Protein AF-0000000074579452 (afdb_homodimer)

Sequence (400 aa):
MEFKELAVERYSSRNYSDKKIDDETIRQLKDIIRNSPSALNIQPWKIKIVSDSDLKEKLAPYIFGGKTQVPTCSHMLILCANADWDSHIKVNLENMRKANIPEENINYYLMALDGMFGQINNDQRIVESQKNVYLTAASAIFGAKSLGVDSCVIQGFNVEAISQALELTPELVPTLIITLGYAVDSVTPKDRLPEEEIFFMEFKELAVERYSSRNYSDKKIDDETIRQLKDIIRNSPSALNIQPWKIKIVSDSDLKEKLAPYIFGGKTQVPTCSHMLILCANADWDSHIKVNLENMRKANIPEENINYYLMALDGMFGQINNDQRIVESQKNVYLTAASAIFGAKSLGVDSCVIQGFNVEAISQALELTPELVPTLIITLGYAVDSVTPKDRLPEEEIFF

Structure (mmCIF, N/CA/C/O backbone):
data_AF-0000000074579452-model_v1
#
loop_
_entity.id
_entity.type
_entity.pdbx_description
1 polymer 'Nitroreductase family'
#
loop_
_atom_site.group_PDB
_atom_site.id
_atom_site.type_symbol
_atom_site.label_atom_id
_atom_site.label_alt_id
_atom_site.label_comp_id
_atom_site.label_asym_id
_atom_site.label_entity_id
_atom_site.label_seq_id
_atom_site.pdbx_PDB_ins_code
_atom_site.Cartn_x
_atom_site.Cartn_y
_atom_site.Cartn_z
_atom_site.occupancy
_atom_site.B_iso_or_equiv
_atom_site.auth_seq_id
_atom_site.auth_comp_id
_atom_site.auth_asym_id
_atom_site.auth_atom_id
_atom_site.pdbx_PDB_model_num
ATOM 1 N N . MET A 1 1 ? -1.71 7.371 -19.672 1 77.94 1 MET A N 1
ATOM 2 C CA . MET A 1 1 ? -2.854 6.801 -18.969 1 77.94 1 MET A CA 1
ATOM 3 C C . MET A 1 1 ? -3.191 7.621 -17.734 1 77.94 1 MET A C 1
ATOM 5 O O . MET A 1 1 ? -2.295 8.023 -16.984 1 77.94 1 MET A O 1
ATOM 9 N N . GLU A 1 2 ? -4.488 7.914 -17.625 1 89.38 2 GLU A N 1
ATOM 10 C CA . GLU A 1 2 ? -4.926 8.648 -16.438 1 89.38 2 GLU A CA 1
ATOM 11 C C . GLU A 1 2 ? -4.977 7.75 -15.211 1 89.38 2 GLU A C 1
ATOM 13 O O . GLU A 1 2 ? -5.16 6.535 -15.328 1 89.38 2 GLU A O 1
ATOM 18 N N . PHE A 1 3 ? -4.797 8.305 -14.062 1 93.75 3 PHE A N 1
ATOM 19 C CA . PHE A 1 3 ? -4.668 7.527 -12.836 1 93.75 3 PHE A CA 1
ATOM 20 C C . PHE A 1 3 ? -5.906 6.672 -12.609 1 93.75 3 PHE A C 1
ATOM 22 O O . PHE A 1 3 ? -5.809 5.535 -12.141 1 93.75 3 PHE A O 1
ATOM 29 N N . LYS A 1 4 ? -7.074 7.258 -12.867 1 91.06 4 LYS A N 1
ATOM 30 C CA . LYS A 1 4 ? -8.297 6.488 -12.688 1 91.06 4 LYS A CA 1
ATOM 31 C C . LYS A 1 4 ? -8.258 5.188 -13.492 1 91.06 4 LYS A C 1
ATOM 33 O O . LYS A 1 4 ? -8.664 4.137 -13 1 91.06 4 LYS A O 1
ATOM 38 N N . GLU A 1 5 ? -7.773 5.281 -14.664 1 91.62 5 GLU A N 1
ATOM 39 C CA . GLU A 1 5 ? -7.625 4.098 -15.5 1 91.62 5 GLU A CA 1
ATOM 40 C C . GLU A 1 5 ? -6.578 3.143 -14.93 1 91.62 5 GLU A C 1
ATOM 42 O O . GLU A 1 5 ? -6.773 1.926 -14.945 1 91.62 5 GLU A O 1
ATOM 47 N N . LEU A 1 6 ? -5.5 3.721 -14.414 1 92.5 6 LEU A N 1
ATOM 48 C CA . LEU A 1 6 ? -4.438 2.922 -13.82 1 92.5 6 LEU A CA 1
ATOM 49 C C . LEU A 1 6 ? -4.965 2.111 -12.641 1 92.5 6 LEU A C 1
ATOM 51 O O . LEU A 1 6 ? -4.668 0.92 -12.523 1 92.5 6 LEU A O 1
ATOM 55 N N . ALA A 1 7 ? -5.723 2.77 -11.789 1 91.62 7 ALA A N 1
ATOM 56 C CA . ALA A 1 7 ? -6.27 2.145 -10.586 1 91.62 7 ALA A CA 1
ATOM 57 C C . ALA A 1 7 ? -7.18 0.973 -10.945 1 91.62 7 ALA A C 1
ATOM 59 O O . ALA A 1 7 ? -7.207 -0.036 -10.234 1 91.62 7 ALA A O 1
ATOM 60 N N . VAL A 1 8 ? -7.934 1.078 -12.055 1 89.81 8 VAL A N 1
ATOM 61 C CA . VAL A 1 8 ? -8.883 0.047 -12.461 1 89.81 8 VAL A CA 1
ATOM 62 C C . VAL A 1 8 ? -8.156 -1.057 -13.227 1 89.81 8 VAL A C 1
ATOM 64 O O . VAL A 1 8 ? -8.438 -2.242 -13.039 1 89.81 8 VAL A O 1
ATOM 67 N N . GLU A 1 9 ? -7.16 -0.673 -14.031 1 91.38 9 GLU A N 1
ATOM 68 C CA . GLU A 1 9 ? -6.531 -1.63 -14.938 1 91.38 9 GLU A CA 1
ATOM 69 C C . GLU A 1 9 ? -5.449 -2.438 -14.219 1 91.38 9 GLU A C 1
ATOM 71 O O . GLU A 1 9 ? -5.133 -3.557 -14.633 1 91.38 9 GLU A O 1
ATOM 76 N N . ARG A 1 10 ? -4.852 -1.801 -13.203 1 93.25 10 ARG A N 1
ATOM 77 C CA . ARG A 1 10 ? -3.828 -2.545 -12.469 1 93.25 10 ARG A CA 1
ATOM 78 C C . ARG A 1 10 ? -4.43 -3.758 -11.766 1 93.25 10 ARG A C 1
ATOM 80 O O . ARG A 1 10 ? -5.484 -3.656 -11.133 1 93.25 10 ARG A O 1
ATOM 87 N N . TYR A 1 11 ? -3.832 -4.875 -11.883 1 92.69 11 TYR A N 1
ATOM 88 C CA . TYR A 1 11 ? -4.172 -6.113 -11.188 1 92.69 11 TYR A CA 1
ATOM 89 C C . TYR A 1 11 ? -2.914 -6.883 -10.797 1 92.69 11 TYR A C 1
ATOM 91 O O . TYR A 1 11 ? -1.812 -6.543 -11.234 1 92.69 11 TYR A O 1
ATOM 99 N N . SER A 1 12 ? -3.047 -7.797 -9.922 1 93.75 12 SER A N 1
ATOM 100 C CA . SER A 1 12 ? -1.929 -8.656 -9.555 1 93.75 12 SER A CA 1
ATOM 101 C C . SER A 1 12 ? -1.638 -9.68 -10.648 1 93.75 12 SER A C 1
ATOM 103 O O . SER A 1 12 ? -2.297 -10.719 -10.719 1 93.75 12 SER A O 1
ATOM 105 N N . SER A 1 13 ? -0.661 -9.32 -11.414 1 94.94 13 SER A N 1
ATOM 106 C CA . SER A 1 13 ? -0.257 -10.211 -12.492 1 94.94 13 SER A CA 1
ATOM 107 C C . SER A 1 13 ? 0.504 -11.422 -11.953 1 94.94 13 SER A C 1
ATOM 109 O O . SER A 1 13 ? 1.407 -11.273 -11.133 1 94.94 13 SER A O 1
ATOM 111 N N . ARG A 1 14 ? 0.217 -12.508 -12.492 1 93.12 14 ARG A N 1
ATOM 112 C CA . ARG A 1 14 ? 0.757 -13.711 -11.859 1 93.12 14 ARG A CA 1
ATOM 113 C C . ARG A 1 14 ? 1.611 -14.508 -12.844 1 93.12 14 ARG A C 1
ATOM 115 O O . ARG A 1 14 ? 2.17 -15.547 -12.484 1 93.12 14 ARG A O 1
ATOM 122 N N . ASN A 1 15 ? 1.716 -14.078 -13.984 1 95.81 15 ASN A N 1
ATOM 123 C CA . ASN A 1 15 ? 2.543 -14.672 -15.031 1 95.81 15 ASN A CA 1
ATOM 124 C C . ASN A 1 15 ? 3.023 -13.633 -16.031 1 95.81 15 ASN A C 1
ATOM 126 O O . ASN A 1 15 ? 2.248 -12.773 -16.469 1 95.81 15 ASN A O 1
ATOM 130 N N . TYR A 1 16 ? 4.301 -13.758 -16.375 1 97.75 16 TYR A N 1
ATOM 131 C CA . TYR A 1 16 ? 4.898 -12.734 -17.219 1 97.75 16 TYR A CA 1
ATOM 132 C C . TYR A 1 16 ? 5.512 -13.352 -18.469 1 97.75 16 TYR A C 1
ATOM 134 O O . TYR A 1 16 ? 5.871 -14.531 -18.469 1 97.75 16 TYR A O 1
ATOM 142 N N . SER A 1 17 ? 5.648 -12.586 -19.516 1 97.75 17 SER A N 1
ATOM 143 C CA . SER A 1 17 ? 6.434 -12.977 -20.688 1 97.75 17 SER A CA 1
ATOM 144 C C . SER A 1 17 ? 7.926 -12.938 -20.391 1 97.75 17 SER A C 1
ATOM 146 O O . SER A 1 17 ? 8.344 -12.477 -19.328 1 97.75 17 SER A O 1
ATOM 148 N N . ASP A 1 18 ? 8.656 -13.273 -21.406 1 95.88 18 ASP A N 1
ATOM 149 C CA . ASP A 1 18 ? 10.109 -13.297 -21.266 1 95.88 18 ASP A CA 1
ATOM 150 C C . ASP A 1 18 ? 10.711 -11.93 -21.562 1 95.88 18 ASP A C 1
ATOM 152 O O . ASP A 1 18 ? 11.914 -11.727 -21.406 1 95.88 18 ASP A O 1
ATOM 156 N N . LYS A 1 19 ? 9.93 -11.117 -21.922 1 97.62 19 LYS A N 1
ATOM 157 C CA . LYS A 1 19 ? 10.43 -9.781 -22.25 1 97.62 19 LYS A CA 1
ATOM 158 C C . LYS A 1 19 ? 10.961 -9.07 -21.016 1 97.62 19 LYS A C 1
ATOM 160 O O . LYS A 1 19 ? 10.273 -8.984 -19.984 1 97.62 19 LYS A O 1
ATOM 165 N N . LYS A 1 20 ? 12.172 -8.578 -21.219 1 97.38 20 LYS A N 1
ATOM 166 C CA . LYS A 1 20 ? 12.805 -7.875 -20.109 1 97.38 20 LYS A CA 1
ATOM 167 C C . LYS A 1 20 ? 12.461 -6.391 -20.125 1 97.38 20 LYS A C 1
ATOM 169 O O . LYS A 1 20 ? 12.312 -5.797 -21.203 1 97.38 20 LYS A O 1
ATOM 174 N N . ILE A 1 21 ? 12.367 -5.879 -18.969 1 98.56 21 ILE A N 1
ATOM 175 C CA . ILE A 1 21 ? 12.172 -4.438 -18.859 1 98.56 21 ILE A CA 1
ATOM 176 C C . ILE A 1 21 ? 13.484 -3.713 -19.141 1 98.56 21 ILE A C 1
ATOM 178 O O . ILE A 1 21 ? 14.531 -4.074 -18.594 1 98.56 21 ILE A O 1
ATOM 182 N N . ASP A 1 22 ? 13.484 -2.693 -19.953 1 98.12 22 ASP A N 1
ATOM 183 C CA . ASP A 1 22 ? 14.703 -1.996 -20.344 1 98.12 22 ASP A CA 1
ATOM 184 C C . ASP A 1 22 ? 15.18 -1.052 -19.25 1 98.12 22 ASP A C 1
ATOM 186 O O . ASP A 1 22 ? 14.398 -0.672 -18.375 1 98.12 22 ASP A O 1
ATOM 190 N N . ASP A 1 23 ? 16.422 -0.655 -19.375 1 97.62 23 ASP A N 1
ATOM 191 C CA . ASP A 1 23 ? 17.078 0.134 -18.328 1 97.62 23 ASP A CA 1
ATOM 192 C C . ASP A 1 23 ? 16.406 1.496 -18.172 1 97.62 23 ASP A C 1
ATOM 194 O O . ASP A 1 23 ? 16.328 2.027 -17.062 1 97.62 23 ASP A O 1
ATOM 198 N N . GLU A 1 24 ? 16.031 1.996 -19.219 1 98.44 24 GLU A N 1
ATOM 199 C CA . GLU A 1 24 ? 15.391 3.311 -19.156 1 98.44 24 GLU A CA 1
ATOM 200 C C . GLU A 1 24 ? 14.086 3.258 -18.375 1 98.44 24 GLU A C 1
ATOM 202 O O . GLU A 1 24 ? 13.805 4.145 -17.562 1 98.44 24 GLU A O 1
ATOM 207 N N . THR A 1 25 ? 13.227 2.225 -18.641 1 98.44 25 THR A N 1
ATOM 208 C CA . THR A 1 25 ? 11.984 2.031 -17.906 1 98.44 25 THR A CA 1
ATOM 209 C C . THR A 1 25 ? 12.258 1.851 -16.422 1 98.44 25 THR A C 1
ATOM 211 O O . THR A 1 25 ? 11.562 2.436 -15.578 1 98.44 25 THR A O 1
ATOM 214 N N . ILE A 1 26 ? 13.328 1.102 -16.094 1 98.3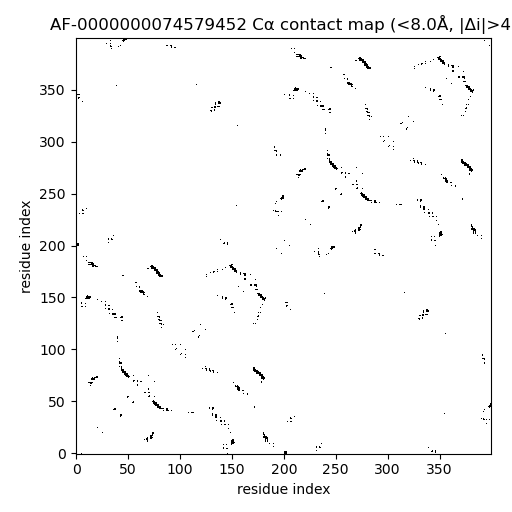8 26 ILE A N 1
ATOM 215 C CA . ILE A 1 26 ? 13.695 0.887 -14.703 1 98.38 26 ILE A CA 1
ATOM 216 C C . ILE A 1 26 ? 14.156 2.205 -14.086 1 98.38 26 ILE A C 1
ATOM 218 O O . ILE A 1 26 ? 13.812 2.51 -12.938 1 98.38 26 ILE A O 1
ATOM 222 N N . ARG A 1 27 ? 14.906 2.945 -14.836 1 98.06 27 ARG A N 1
ATOM 223 C CA . ARG A 1 27 ? 15.367 4.242 -14.344 1 98.06 27 ARG A CA 1
ATOM 224 C C . ARG A 1 27 ? 14.188 5.152 -14.023 1 98.06 27 ARG A C 1
ATOM 226 O O . ARG A 1 27 ? 14.156 5.805 -12.977 1 98.06 27 ARG A O 1
ATOM 233 N N . GLN A 1 28 ? 13.227 5.207 -14.891 1 97.94 28 GLN A N 1
ATOM 234 C CA . GLN A 1 28 ? 12.031 6.016 -14.672 1 97.94 28 GLN A CA 1
ATOM 235 C C . GLN A 1 28 ? 11.25 5.531 -13.461 1 97.94 28 GLN A C 1
ATOM 237 O O . GLN A 1 28 ? 10.734 6.34 -12.68 1 97.94 28 GLN A O 1
ATOM 242 N N . LEU A 1 29 ? 11.141 4.203 -13.328 1 98.38 29 LEU A N 1
ATOM 243 C CA . LEU A 1 29 ? 10.438 3.637 -12.18 1 98.38 29 LEU A CA 1
ATOM 244 C C . LEU A 1 29 ? 11.133 4.016 -10.875 1 98.38 29 LEU A C 1
ATOM 246 O O . LEU A 1 29 ? 10.469 4.352 -9.891 1 98.38 29 LEU A O 1
ATOM 250 N N . LYS A 1 30 ? 12.5 3.961 -10.883 1 98.25 30 LYS A N 1
ATOM 251 C CA . LYS A 1 30 ? 13.266 4.379 -9.703 1 98.25 30 LYS A CA 1
ATOM 252 C C . LYS A 1 30 ? 12.953 5.824 -9.336 1 98.25 30 LYS A C 1
ATOM 254 O O . LYS A 1 30 ? 12.789 6.148 -8.156 1 98.25 30 LYS A O 1
ATOM 259 N N . ASP A 1 31 ? 12.883 6.625 -10.336 1 97.25 31 ASP A N 1
ATOM 260 C CA . ASP A 1 31 ? 12.586 8.031 -10.102 1 97.25 31 ASP A CA 1
ATOM 261 C C . ASP A 1 31 ? 11.203 8.211 -9.477 1 97.25 31 ASP A C 1
ATOM 263 O O . ASP A 1 31 ? 11.023 9.016 -8.562 1 97.25 31 ASP A O 1
ATOM 267 N N . ILE A 1 32 ? 10.211 7.473 -9.953 1 97.5 32 ILE A N 1
ATOM 268 C CA . ILE A 1 32 ? 8.852 7.523 -9.422 1 97.5 32 ILE A CA 1
ATOM 269 C C . ILE A 1 32 ? 8.852 7.082 -7.961 1 97.5 32 ILE A C 1
ATOM 271 O O . ILE A 1 32 ? 8.273 7.758 -7.105 1 97.5 32 ILE A O 1
ATOM 275 N N . ILE A 1 33 ? 9.57 5.984 -7.625 1 98.25 33 ILE A N 1
ATOM 276 C CA . ILE A 1 33 ? 9.641 5.43 -6.277 1 98.25 33 ILE A CA 1
ATOM 277 C C . ILE A 1 33 ? 10.289 6.438 -5.336 1 98.25 33 ILE A C 1
ATOM 279 O O . ILE A 1 33 ? 9.844 6.621 -4.199 1 98.25 33 ILE A O 1
ATOM 283 N N . ARG A 1 34 ? 11.32 7.133 -5.836 1 97.25 34 ARG A N 1
ATOM 284 C CA . ARG A 1 34 ? 12.062 8.086 -5.012 1 97.25 34 ARG A CA 1
ATOM 285 C C . ARG A 1 34 ? 11.18 9.258 -4.594 1 97.25 34 ARG A C 1
ATOM 287 O O . ARG A 1 34 ? 11.469 9.938 -3.611 1 97.25 34 ARG A O 1
ATOM 294 N N . ASN A 1 35 ? 10.133 9.484 -5.309 1 96.25 35 ASN A N 1
ATOM 295 C CA . ASN A 1 35 ? 9.273 10.617 -5.008 1 96.25 35 ASN A CA 1
ATOM 296 C C . ASN A 1 35 ? 8.086 10.211 -4.137 1 96.25 35 ASN A C 1
ATOM 298 O O . ASN A 1 35 ? 7.164 10.992 -3.93 1 96.25 35 ASN A O 1
ATOM 302 N N . SER A 1 36 ? 8.102 8.945 -3.6 1 97 36 SER A N 1
ATOM 303 C CA . SER A 1 36 ? 7.051 8.477 -2.699 1 97 36 SER A CA 1
ATOM 304 C C . SER A 1 36 ? 6.996 9.32 -1.429 1 97 36 SER A C 1
ATOM 306 O O . SER A 1 36 ? 8.039 9.727 -0.902 1 97 36 SER A O 1
ATOM 308 N N . PRO A 1 37 ? 5.777 9.609 -0.943 1 96.5 37 PRO A N 1
ATOM 309 C CA . PRO A 1 37 ? 5.684 10.258 0.368 1 96.5 37 PRO A CA 1
ATOM 310 C C . PRO A 1 37 ? 6.066 9.328 1.515 1 96.5 37 PRO A C 1
ATOM 312 O O . PRO A 1 37 ? 6.027 8.102 1.358 1 96.5 37 PRO A O 1
ATOM 315 N N . SER A 1 38 ? 6.492 9.867 2.615 1 97.31 38 SER A N 1
ATOM 316 C CA . SER A 1 38 ? 6.746 9.164 3.871 1 97.31 38 SER A CA 1
ATOM 317 C C . SER A 1 38 ? 6.57 10.094 5.066 1 97.31 38 SER A C 1
ATOM 319 O O . SER A 1 38 ? 6.641 11.32 4.926 1 97.31 38 SER A O 1
ATOM 321 N N . ALA A 1 39 ? 6.242 9.453 6.195 1 96.62 39 ALA A N 1
ATOM 322 C CA . ALA A 1 39 ? 6.133 10.242 7.418 1 96.62 39 ALA A CA 1
ATOM 323 C C . ALA A 1 39 ? 7.398 11.062 7.656 1 96.62 39 ALA A C 1
ATOM 325 O O . ALA A 1 39 ? 8.5 10.516 7.672 1 96.62 39 ALA A O 1
ATOM 326 N N . LEU A 1 40 ? 7.191 12.398 7.66 1 94.56 40 LEU A N 1
ATOM 327 C CA . LEU A 1 40 ? 8.242 13.367 7.941 1 94.56 40 LEU A CA 1
ATOM 328 C C . LEU A 1 40 ? 9.406 13.203 6.973 1 94.56 40 LEU A C 1
ATOM 330 O O . LEU A 1 40 ? 10.555 13.508 7.316 1 94.56 40 LEU A O 1
ATOM 334 N N . ASN A 1 41 ? 9.148 12.609 5.836 1 96 41 ASN A N 1
ATOM 335 C CA . ASN A 1 41 ? 10.125 12.438 4.766 1 96 41 ASN A CA 1
ATOM 336 C C . ASN A 1 41 ? 11.328 11.625 5.23 1 96 41 ASN A C 1
ATOM 338 O O . ASN A 1 41 ? 12.438 11.805 4.723 1 96 41 ASN A O 1
ATOM 342 N N . ILE A 1 42 ? 11.133 10.75 6.125 1 97.12 42 ILE A N 1
ATOM 343 C CA . ILE A 1 42 ? 12.203 9.898 6.621 1 97.12 42 ILE A CA 1
ATOM 344 C C . ILE A 1 42 ? 12.633 8.922 5.523 1 97.12 42 ILE A C 1
ATOM 346 O O . ILE A 1 42 ? 13.805 8.539 5.453 1 97.12 42 ILE A O 1
ATOM 350 N N . GLN A 1 43 ? 11.688 8.57 4.688 1 98.12 43 GLN A N 1
ATOM 351 C CA . GLN A 1 43 ? 11.969 7.652 3.592 1 98.12 43 GLN A CA 1
ATOM 352 C C . GLN A 1 43 ? 12.617 6.367 4.102 1 98.12 43 GLN A C 1
ATOM 354 O O . GLN A 1 43 ? 13.664 5.953 3.602 1 98.12 43 GLN A O 1
ATOM 359 N N . PRO A 1 44 ? 11.898 5.723 5.078 1 98.38 44 PRO A N 1
ATOM 360 C CA . PRO A 1 44 ? 12.523 4.633 5.828 1 98.38 44 PRO A CA 1
ATOM 361 C C . PRO A 1 44 ? 12.469 3.299 5.09 1 98.38 44 PRO A C 1
ATOM 363 O O . PRO A 1 44 ? 11.961 2.311 5.621 1 98.38 44 PRO A O 1
ATOM 366 N N . TRP A 1 45 ? 13.078 3.213 3.941 1 98.56 45 TRP A N 1
ATOM 367 C CA . TRP A 1 45 ? 13.094 1.984 3.152 1 98.56 45 TRP A CA 1
ATOM 368 C C . TRP A 1 45 ? 14.375 1.875 2.338 1 98.56 45 TRP A C 1
ATOM 370 O O . TRP A 1 45 ? 15.016 2.885 2.035 1 98.56 45 TRP A O 1
ATOM 380 N N . LYS A 1 46 ? 14.797 0.708 2.025 1 98.56 46 LYS A N 1
ATOM 381 C CA . LYS A 1 46 ? 15.758 0.332 0.996 1 98.56 46 LYS A CA 1
ATOM 382 C C . LYS A 1 46 ? 15.211 -0.79 0.117 1 98.56 46 LYS A C 1
ATOM 384 O O . LYS A 1 46 ? 14.469 -1.653 0.592 1 98.56 46 LYS A O 1
ATOM 389 N N . ILE A 1 47 ? 15.578 -0.713 -1.08 1 98.88 47 ILE A N 1
ATOM 390 C CA . ILE A 1 47 ? 14.961 -1.628 -2.035 1 98.88 47 ILE A CA 1
ATOM 391 C C . ILE A 1 47 ? 16.047 -2.361 -2.818 1 98.88 47 ILE A C 1
ATOM 393 O O . ILE A 1 47 ? 16.891 -1.732 -3.467 1 98.88 47 ILE A O 1
ATOM 397 N N . LYS A 1 48 ? 16.047 -3.686 -2.693 1 98.69 48 LYS A N 1
ATOM 398 C CA . LYS A 1 48 ? 16.891 -4.527 -3.529 1 98.69 48 LYS A CA 1
ATOM 399 C C . LYS A 1 48 ? 16.25 -4.793 -4.883 1 98.69 48 LYS A C 1
ATOM 401 O O . LYS A 1 48 ? 15.117 -5.277 -4.953 1 98.69 48 LYS A O 1
ATOM 406 N N . ILE A 1 49 ? 16.938 -4.402 -5.926 1 98.56 49 ILE A N 1
ATOM 407 C CA . ILE A 1 49 ? 16.469 -4.727 -7.27 1 98.56 49 ILE A CA 1
ATOM 408 C C . ILE A 1 4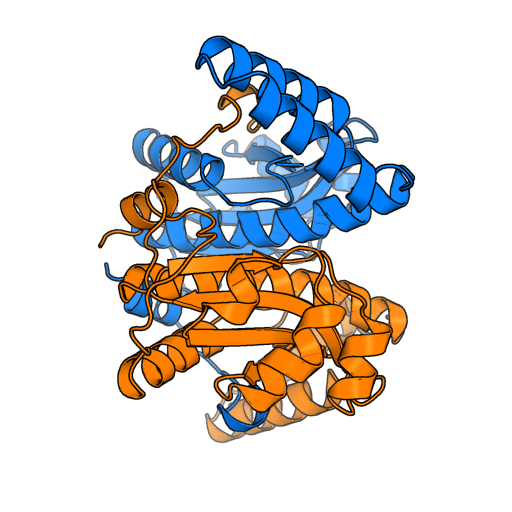9 ? 17.156 -5.996 -7.758 1 98.56 49 ILE A C 1
ATOM 410 O O . ILE A 1 49 ? 18.391 -6.062 -7.812 1 98.56 49 ILE A O 1
ATOM 414 N N . VAL A 1 50 ? 16.359 -6.996 -8.062 1 98 50 VAL A N 1
ATOM 415 C CA . VAL A 1 50 ? 16.859 -8.281 -8.531 1 98 50 VAL A CA 1
ATOM 416 C C . VAL A 1 50 ? 16.469 -8.484 -9.992 1 98 50 VAL A C 1
ATOM 418 O O . VAL A 1 50 ? 15.281 -8.492 -10.328 1 98 50 VAL A O 1
ATOM 421 N N . SER A 1 51 ? 17.375 -8.609 -10.883 1 95.75 51 SER A N 1
ATOM 422 C CA . SER A 1 51 ? 17.109 -8.867 -12.289 1 95.75 51 SER A CA 1
ATOM 423 C C . SER A 1 51 ? 17.875 -10.086 -12.789 1 95.75 51 SER A C 1
ATOM 425 O O . SER A 1 51 ? 17.609 -10.586 -13.883 1 95.75 51 SER A O 1
ATOM 427 N N . ASP A 1 52 ? 18.75 -10.5 -11.984 1 92.25 52 ASP A N 1
ATOM 428 C CA . ASP A 1 52 ? 19.547 -11.648 -12.383 1 92.25 52 ASP A CA 1
ATOM 429 C C . ASP A 1 52 ? 18.844 -12.961 -12.031 1 92.25 52 ASP A C 1
ATOM 431 O O . ASP A 1 52 ? 18.25 -13.086 -10.961 1 92.25 52 ASP A O 1
ATOM 435 N N . SER A 1 53 ? 18.969 -13.828 -12.891 1 92.75 53 SER A N 1
ATOM 436 C CA . SER A 1 53 ? 18.281 -15.102 -12.727 1 92.75 53 SER A CA 1
ATOM 437 C C . SER A 1 53 ? 18.859 -15.898 -11.555 1 92.75 53 SER A C 1
ATOM 439 O O . SER A 1 53 ? 18.125 -16.594 -10.852 1 92.75 53 SER A O 1
ATOM 441 N N . ASP A 1 54 ? 20.078 -15.805 -11.359 1 95.81 54 ASP A N 1
ATOM 442 C CA . ASP A 1 54 ? 20.703 -16.562 -10.281 1 95.81 54 ASP A CA 1
ATOM 443 C C . ASP A 1 54 ? 20.141 -16.141 -8.922 1 95.81 54 ASP A C 1
ATOM 445 O O . ASP A 1 54 ? 19.766 -16.984 -8.109 1 95.81 54 ASP A O 1
ATOM 449 N N . LEU A 1 55 ? 20.125 -14.906 -8.75 1 96.25 55 LEU A N 1
ATOM 450 C CA . LEU A 1 55 ? 19.625 -14.43 -7.469 1 96.25 55 LEU A CA 1
ATOM 451 C C . LEU A 1 55 ? 18.125 -14.711 -7.34 1 96.25 55 LEU A C 1
ATOM 453 O O . LEU A 1 55 ? 17.641 -15.062 -6.258 1 96.25 55 LEU A O 1
ATOM 457 N N . LYS A 1 56 ? 17.422 -14.602 -8.305 1 96 56 LYS A N 1
ATOM 458 C CA . LYS A 1 56 ? 16 -14.945 -8.281 1 96 56 LYS A CA 1
ATOM 459 C C . LYS A 1 56 ? 15.789 -16.391 -7.852 1 96 56 LYS A C 1
ATOM 461 O O . LYS A 1 56 ? 14.953 -16.672 -6.996 1 96 56 LYS A O 1
ATOM 466 N N . GLU A 1 57 ? 16.5 -17.188 -8.5 1 94.81 57 GLU A N 1
ATOM 467 C CA . GLU A 1 57 ? 16.391 -18.609 -8.188 1 94.81 57 GLU A CA 1
ATOM 468 C C . GLU A 1 57 ? 16.781 -18.891 -6.734 1 94.81 57 GLU A C 1
ATOM 470 O O . GLU A 1 57 ? 16.156 -19.719 -6.074 1 94.81 57 GLU A O 1
ATOM 475 N N . LYS A 1 58 ? 17.781 -18.219 -6.328 1 96.5 58 LYS A N 1
ATOM 476 C CA . LYS A 1 58 ? 18.234 -18.375 -4.949 1 96.5 58 LYS A CA 1
ATOM 477 C C . LYS A 1 58 ? 17.141 -17.953 -3.959 1 96.5 58 LYS A C 1
ATOM 479 O O . LYS A 1 58 ? 17 -18.578 -2.9 1 96.5 58 LYS A O 1
ATOM 484 N N . LEU A 1 59 ? 16.375 -16.984 -4.285 1 97.88 59 LEU A N 1
ATOM 485 C CA . LEU A 1 59 ? 15.383 -16.438 -3.365 1 97.88 59 LEU A CA 1
ATOM 486 C C . LEU A 1 59 ? 14.047 -17.156 -3.504 1 97.88 59 LEU A C 1
ATOM 488 O O . LEU A 1 59 ? 13.242 -17.172 -2.564 1 97.88 59 LEU A O 1
ATOM 492 N N . ALA A 1 60 ? 13.781 -17.766 -4.629 1 96.75 60 ALA A N 1
ATOM 493 C CA . ALA A 1 60 ? 12.484 -18.312 -5.02 1 96.75 60 ALA A CA 1
ATOM 494 C C . ALA A 1 60 ? 11.938 -19.266 -3.957 1 96.75 60 ALA A C 1
ATOM 496 O O . ALA A 1 60 ? 10.766 -19.188 -3.596 1 96.75 60 ALA A O 1
ATOM 497 N N . PRO A 1 61 ? 12.789 -20.141 -3.35 1 97.06 61 PRO A N 1
ATOM 498 C CA . PRO A 1 61 ? 12.258 -21.109 -2.387 1 97.06 61 PRO A CA 1
ATOM 499 C C . PRO A 1 61 ? 11.688 -20.453 -1.136 1 97.06 61 PRO A C 1
ATOM 501 O O . PRO A 1 61 ? 10.938 -21.078 -0.385 1 97.06 61 PRO A O 1
ATOM 504 N N . TYR A 1 62 ? 12.055 -19.188 -0.937 1 97.69 62 TYR A N 1
ATOM 505 C CA . TYR A 1 62 ? 11.641 -18.531 0.302 1 97.69 62 TYR A CA 1
ATOM 506 C C . TYR A 1 62 ? 10.445 -17.625 0.067 1 97.69 62 TYR A C 1
ATOM 508 O O . TYR A 1 62 ? 9.945 -16.984 1.001 1 97.69 62 TYR A O 1
ATOM 516 N N . ILE A 1 63 ? 10.039 -17.531 -1.149 1 97.31 63 ILE A N 1
ATOM 517 C CA . ILE A 1 63 ? 8.906 -16.703 -1.531 1 97.31 63 ILE A CA 1
ATOM 518 C C . ILE A 1 63 ? 7.715 -17.594 -1.885 1 97.31 63 ILE A C 1
ATOM 520 O O . ILE A 1 63 ? 7.578 -18.031 -3.027 1 97.31 63 ILE A O 1
ATOM 524 N N . PHE A 1 64 ? 6.84 -17.859 -0.971 1 93.69 64 PHE A N 1
ATOM 525 C CA . PHE A 1 64 ? 5.762 -18.828 -1.132 1 93.69 64 PHE A CA 1
ATOM 526 C C . PHE A 1 64 ? 4.574 -18.203 -1.858 1 93.69 64 PHE A C 1
ATOM 528 O O . PHE A 1 64 ? 3.814 -18.891 -2.531 1 93.69 64 PHE A O 1
ATOM 535 N N . GLY A 1 65 ? 4.43 -16.891 -1.864 1 91.19 65 GLY A N 1
ATOM 536 C CA . GLY A 1 65 ? 3.336 -16.219 -2.543 1 91.19 65 GLY A CA 1
ATOM 537 C C . GLY A 1 65 ? 3.654 -15.852 -3.982 1 91.19 65 GLY A C 1
ATOM 538 O O . GLY A 1 65 ? 2.852 -15.203 -4.656 1 91.19 65 GLY A O 1
ATOM 539 N N . GLY A 1 66 ? 4.766 -16.266 -4.492 1 92.81 66 GLY A N 1
ATOM 540 C CA . GLY A 1 66 ? 5.215 -15.875 -5.816 1 92.81 66 GLY A CA 1
ATOM 541 C C . GLY A 1 66 ? 5.711 -17.031 -6.648 1 92.81 66 GLY A C 1
ATOM 542 O O . GLY A 1 66 ? 6.656 -16.891 -7.43 1 92.81 66 GLY A O 1
ATOM 543 N N . LYS A 1 67 ? 5.094 -18.156 -6.543 1 92.31 67 LYS A N 1
ATOM 544 C CA . LYS A 1 67 ? 5.562 -19.391 -7.188 1 92.31 67 LYS A CA 1
ATOM 545 C C . LYS A 1 67 ? 5.633 -19.219 -8.703 1 92.31 67 LYS A C 1
ATOM 547 O O . LYS A 1 67 ? 6.562 -19.703 -9.344 1 92.31 67 LYS A O 1
ATOM 552 N N . THR A 1 68 ? 4.711 -18.578 -9.195 1 93.31 68 THR A N 1
ATOM 553 C CA . THR A 1 68 ? 4.695 -18.391 -10.641 1 93.31 68 THR A CA 1
ATOM 554 C C . THR A 1 68 ? 5.293 -17.031 -11.023 1 93.31 68 THR A C 1
ATOM 556 O O . THR A 1 68 ? 5.996 -16.922 -12.031 1 93.31 68 THR A O 1
ATOM 559 N N . GLN A 1 69 ? 5.133 -16.109 -10.227 1 96.06 69 GLN A N 1
ATOM 560 C CA . GLN A 1 69 ? 5.555 -14.742 -10.516 1 96.06 69 GLN A CA 1
ATOM 561 C C . GLN A 1 69 ? 7.074 -14.617 -10.492 1 96.06 69 GLN A C 1
ATOM 563 O O . GLN A 1 69 ? 7.664 -13.992 -11.375 1 96.06 69 GLN A O 1
ATOM 568 N N . VAL A 1 70 ? 7.727 -15.203 -9.5 1 97 70 VAL A N 1
ATOM 569 C CA . VAL A 1 70 ? 9.148 -14.977 -9.25 1 97 70 VAL A CA 1
ATOM 570 C C . VAL A 1 70 ? 9.977 -15.555 -10.391 1 97 70 VAL A C 1
ATOM 572 O O . VAL A 1 70 ? 10.82 -14.859 -10.961 1 97 70 VAL A O 1
ATOM 575 N N . PRO A 1 71 ? 9.648 -16.766 -10.969 1 94.81 71 PRO A N 1
ATOM 576 C CA . PRO A 1 71 ? 10.469 -17.312 -12.055 1 94.81 71 PRO A CA 1
ATOM 577 C C . PRO A 1 71 ? 10.258 -16.562 -13.375 1 94.81 71 PRO A C 1
ATOM 579 O O . PRO A 1 71 ? 11.141 -16.562 -14.234 1 94.81 71 PRO A O 1
ATOM 582 N N . THR A 1 72 ? 9.195 -15.938 -13.516 1 96.19 72 THR A N 1
ATOM 583 C CA . THR A 1 72 ? 8.867 -15.406 -14.836 1 96.19 72 THR A CA 1
ATOM 584 C C . THR A 1 72 ? 9.047 -13.891 -14.875 1 96.19 72 THR A C 1
ATOM 586 O O . THR A 1 72 ? 9.086 -13.289 -15.953 1 96.19 72 THR A O 1
ATOM 589 N N . CYS A 1 73 ? 9.156 -13.289 -13.781 1 98 73 CYS A N 1
ATOM 590 C CA . CYS A 1 73 ? 9.219 -11.836 -13.773 1 98 73 CYS A CA 1
ATOM 591 C C . CYS A 1 73 ? 10.539 -11.344 -14.344 1 98 73 CYS A C 1
ATOM 593 O O . CYS A 1 73 ? 11.555 -12.047 -14.266 1 98 73 CYS A O 1
ATOM 595 N N . SER A 1 74 ? 10.531 -10.164 -14.969 1 98.38 74 SER A N 1
ATOM 596 C CA . SER A 1 74 ? 11.734 -9.5 -15.453 1 98.38 74 SER A CA 1
ATOM 597 C C . SER A 1 74 ? 12.602 -9.016 -14.289 1 98.38 74 SER A C 1
ATOM 599 O O . SER A 1 74 ? 13.812 -9.25 -14.273 1 98.38 74 SER A O 1
ATOM 601 N N . HIS A 1 75 ? 12.031 -8.32 -13.352 1 98.62 75 HIS A N 1
ATOM 602 C CA . HIS A 1 75 ? 12.672 -7.77 -12.156 1 98.62 75 HIS A CA 1
ATOM 603 C C . HIS A 1 75 ? 11.844 -8.055 -10.914 1 98.62 75 HIS A C 1
ATOM 605 O O . HIS A 1 75 ? 10.633 -8.297 -11 1 98.62 75 HIS A O 1
ATOM 611 N N . MET A 1 76 ? 12.562 -8.086 -9.836 1 98.25 76 MET A N 1
ATOM 612 C CA . MET A 1 76 ? 11.945 -8.156 -8.508 1 98.25 76 MET A CA 1
ATOM 613 C C . MET A 1 76 ? 12.461 -7.031 -7.613 1 98.25 76 MET A C 1
ATOM 615 O O . MET A 1 76 ? 13.656 -6.746 -7.59 1 98.25 76 MET A O 1
ATOM 619 N N . LEU A 1 77 ? 11.547 -6.355 -7.031 1 98.81 77 LEU A N 1
ATOM 620 C CA . LEU A 1 77 ? 11.883 -5.391 -5.992 1 98.81 77 LEU A CA 1
ATOM 621 C C . LEU A 1 77 ? 11.633 -5.973 -4.605 1 98.81 77 LEU A C 1
ATOM 623 O O . LEU A 1 77 ? 10.508 -6.387 -4.297 1 98.81 77 LEU A O 1
ATOM 627 N N . ILE A 1 78 ? 12.656 -6.098 -3.826 1 98.88 78 ILE A N 1
ATOM 628 C CA . ILE A 1 78 ? 12.5 -6.457 -2.42 1 98.88 78 ILE A CA 1
ATOM 629 C C . ILE A 1 78 ? 12.539 -5.195 -1.559 1 98.88 78 ILE A C 1
ATOM 631 O O . ILE A 1 78 ? 13.609 -4.613 -1.356 1 98.88 78 ILE A O 1
ATOM 635 N N . LEU A 1 79 ? 11.352 -4.805 -1.128 1 98.94 79 LEU A N 1
ATOM 636 C CA . LEU A 1 79 ? 11.227 -3.594 -0.327 1 98.94 79 LEU A CA 1
ATOM 637 C C . LEU A 1 79 ? 11.477 -3.889 1.149 1 98.94 79 LEU A C 1
ATOM 639 O O . LEU A 1 79 ? 10.734 -4.66 1.765 1 98.94 79 LEU A O 1
ATOM 643 N N . CYS A 1 80 ? 12.539 -3.232 1.701 1 98.88 80 CYS A N 1
ATOM 644 C CA . CYS A 1 80 ? 12.914 -3.439 3.096 1 98.88 80 CYS A CA 1
ATOM 645 C C . CYS A 1 80 ? 12.578 -2.209 3.936 1 98.88 80 CYS A C 1
ATOM 647 O O . CYS A 1 80 ? 12.898 -1.084 3.545 1 98.88 80 CYS A O 1
ATOM 649 N N . ALA A 1 81 ? 11.852 -2.463 5.016 1 98.69 81 ALA A N 1
ATOM 650 C CA . ALA A 1 81 ? 11.789 -1.435 6.051 1 98.69 81 ALA A CA 1
ATOM 651 C C . ALA A 1 81 ? 13.172 -1.144 6.625 1 98.69 81 ALA A C 1
ATOM 653 O O . ALA A 1 81 ? 13.953 -2.064 6.871 1 98.69 81 ALA A O 1
ATOM 654 N N . ASN A 1 82 ? 13.477 0.085 6.805 1 98.19 82 ASN A N 1
ATOM 655 C CA . ASN A 1 82 ? 14.781 0.514 7.305 1 98.19 82 ASN A CA 1
ATOM 656 C C . ASN A 1 82 ? 14.656 1.254 8.633 1 98.19 82 ASN A C 1
ATOM 658 O O . ASN A 1 82 ? 14.141 2.373 8.68 1 98.19 82 ASN A O 1
ATOM 662 N N . ALA A 1 83 ? 15.141 0.648 9.703 1 96.88 83 ALA A N 1
ATOM 663 C CA . ALA A 1 83 ? 15.047 1.249 11.031 1 96.88 83 ALA A CA 1
ATOM 664 C C . ALA A 1 83 ? 16.172 2.248 11.266 1 96.88 83 ALA A C 1
ATOM 666 O O . ALA A 1 83 ? 16.172 2.99 12.25 1 96.88 83 ALA A O 1
ATOM 667 N N . ASP A 1 84 ? 17.125 2.256 10.336 1 95.75 84 ASP A N 1
ATOM 668 C CA . ASP A 1 84 ? 18.188 3.252 10.445 1 95.75 84 ASP A CA 1
ATOM 669 C C . ASP A 1 84 ? 17.703 4.617 9.953 1 95.75 84 ASP A C 1
ATOM 671 O O . ASP A 1 84 ? 18.203 5.137 8.953 1 95.75 84 ASP A O 1
ATOM 675 N N . TRP A 1 85 ? 16.844 5.176 10.758 1 97.06 85 TRP A N 1
ATOM 676 C CA . TRP A 1 85 ? 16.297 6.484 10.43 1 97.06 85 TRP A CA 1
ATOM 677 C C . TRP A 1 85 ? 17.375 7.562 10.492 1 97.06 85 TRP A C 1
ATOM 679 O O . TRP A 1 85 ? 17.344 8.516 9.711 1 97.06 85 TRP A O 1
ATOM 689 N N . ASP A 1 86 ? 18.344 7.344 11.391 1 94.94 86 ASP A N 1
ATOM 690 C CA . ASP A 1 86 ? 19.344 8.375 11.633 1 94.94 86 ASP A CA 1
ATOM 691 C C . ASP A 1 86 ? 20.172 8.648 10.383 1 94.94 86 ASP A C 1
ATOM 693 O O . ASP A 1 86 ? 20.469 9.797 10.062 1 94.94 86 ASP A O 1
ATOM 697 N N . SER A 1 87 ? 20.562 7.586 9.68 1 95.31 87 SER A N 1
ATOM 698 C CA . SER A 1 87 ? 21.312 7.758 8.438 1 95.31 87 SER A CA 1
ATOM 699 C C . SER A 1 87 ? 20.516 8.555 7.41 1 95.31 87 SER A C 1
ATOM 701 O O . SER A 1 87 ? 21.047 9.453 6.758 1 95.31 87 SER A O 1
ATOM 703 N N . HIS A 1 88 ? 19.234 8.297 7.266 1 96.12 88 HIS A N 1
ATOM 704 C CA . HIS A 1 88 ? 18.391 8.992 6.293 1 96.12 88 HIS A CA 1
ATOM 705 C C . HIS A 1 88 ? 18.141 10.438 6.711 1 96.12 88 HIS A C 1
ATOM 707 O O . HIS A 1 88 ? 18.172 11.344 5.875 1 96.12 88 HIS A O 1
ATOM 713 N N . ILE A 1 89 ? 17.891 10.617 8 1 95.88 89 ILE A N 1
ATOM 714 C CA . ILE A 1 89 ? 17.656 11.961 8.516 1 95.88 89 ILE A CA 1
ATOM 715 C C . ILE A 1 89 ? 18.906 12.82 8.281 1 95.88 89 ILE A C 1
ATOM 717 O O . ILE A 1 89 ? 18.797 13.992 7.898 1 95.88 89 ILE A O 1
ATOM 721 N N . LYS A 1 90 ? 20.094 12.172 8.523 1 96.12 90 LYS A N 1
ATOM 722 C CA . LYS A 1 90 ? 21.344 12.883 8.281 1 96.12 90 LYS A CA 1
ATOM 723 C C . LYS A 1 90 ? 21.453 13.336 6.832 1 96.12 90 LYS A C 1
ATOM 725 O O . LYS A 1 90 ? 21.781 14.492 6.555 1 96.12 90 LYS A O 1
ATOM 730 N N . VAL A 1 91 ? 21.156 12.469 5.895 1 95.81 91 VAL A N 1
ATOM 731 C CA . VAL A 1 91 ? 21.219 12.789 4.473 1 95.81 91 VAL A CA 1
ATOM 732 C C . VAL A 1 91 ? 20.188 13.875 4.141 1 95.81 91 VAL A C 1
ATOM 734 O O . VAL A 1 91 ? 20.5 14.82 3.414 1 95.81 91 VAL A O 1
ATOM 737 N N . ASN A 1 92 ? 18.953 13.797 4.648 1 95 92 ASN A N 1
ATOM 738 C CA . ASN A 1 92 ? 17.906 14.797 4.43 1 95 92 ASN A CA 1
ATOM 739 C C . ASN A 1 92 ? 18.359 16.172 4.906 1 95 92 ASN A C 1
ATOM 741 O O . ASN A 1 92 ? 18.141 17.172 4.215 1 95 92 ASN A O 1
ATOM 745 N N . LEU A 1 93 ? 19 16.172 6.102 1 95.12 93 LEU A N 1
ATOM 746 C CA . LEU A 1 93 ? 19.438 17.453 6.656 1 95.12 93 LEU A CA 1
ATOM 747 C C . LEU A 1 93 ? 20.547 18.062 5.793 1 95.12 93 LEU A C 1
ATOM 749 O O . LEU A 1 93 ? 20.547 19.266 5.551 1 95.12 93 LEU A O 1
ATOM 753 N N . GLU A 1 94 ? 21.438 17.203 5.301 1 94.81 94 GLU A N 1
ATOM 754 C CA . GLU A 1 94 ? 22.484 17.672 4.402 1 94.81 94 GLU A CA 1
ATOM 755 C C . GLU A 1 94 ? 21.891 18.234 3.113 1 94.81 94 GLU A C 1
ATOM 757 O O . GLU A 1 94 ? 22.297 19.297 2.643 1 94.81 94 GLU A O 1
ATOM 762 N N . ASN A 1 95 ? 20.906 17.578 2.578 1 93.06 95 ASN A N 1
ATOM 763 C CA . ASN A 1 95 ? 20.234 18.047 1.365 1 93.06 95 ASN A CA 1
ATOM 764 C C . ASN A 1 95 ? 19.516 19.375 1.59 1 93.06 95 ASN A C 1
ATOM 766 O O . ASN A 1 95 ? 19.547 20.25 0.731 1 93.06 95 ASN A O 1
ATOM 770 N N . MET A 1 96 ? 18.797 19.5 2.689 1 92.31 96 MET A N 1
ATOM 771 C CA . MET A 1 96 ? 18.094 20.734 3.027 1 92.31 96 MET A CA 1
ATOM 772 C C . MET A 1 96 ? 19.062 21.906 3.113 1 92.31 96 MET A C 1
ATOM 774 O O . MET A 1 96 ? 18.781 23 2.617 1 92.31 96 MET A O 1
ATOM 778 N N . ARG A 1 97 ? 20.219 21.625 3.807 1 93.38 97 ARG A N 1
ATOM 779 C CA . ARG A 1 97 ? 21.219 22.688 3.939 1 93.38 97 ARG A CA 1
ATOM 780 C C . ARG A 1 97 ? 21.812 23.062 2.584 1 93.38 97 ARG A C 1
ATOM 782 O O . ARG A 1 97 ? 21.984 24.234 2.275 1 93.38 97 ARG A O 1
ATOM 789 N N . LYS A 1 98 ? 22.078 22.078 1.741 1 92.12 98 LYS A N 1
ATOM 790 C CA . LYS A 1 98 ? 22.594 22.328 0.399 1 92.12 98 LYS A CA 1
ATOM 791 C C . LYS A 1 98 ? 21.594 23.125 -0.433 1 92.12 98 LYS A C 1
ATOM 793 O O . LYS A 1 98 ? 22 23.938 -1.27 1 92.12 98 LYS A O 1
ATOM 798 N N . ALA A 1 99 ? 20.281 22.969 -0.204 1 90.81 99 ALA A N 1
ATOM 799 C CA . ALA A 1 99 ? 19.219 23.656 -0.933 1 90.81 99 ALA A CA 1
ATOM 800 C C . ALA A 1 99 ? 18.906 25 -0.292 1 90.81 99 ALA A C 1
ATOM 802 O O . ALA A 1 99 ? 17.922 25.656 -0.67 1 90.81 99 ALA A O 1
ATOM 803 N N . ASN A 1 100 ? 19.672 25.422 0.696 1 91.88 100 ASN A N 1
ATOM 804 C CA . ASN A 1 100 ? 19.547 26.688 1.396 1 91.88 100 ASN A CA 1
ATOM 805 C C . ASN A 1 100 ? 18.172 26.859 2.039 1 91.88 100 ASN A C 1
ATOM 807 O O . ASN A 1 100 ? 17.594 27.938 2.018 1 91.88 100 ASN A O 1
ATOM 811 N N . ILE A 1 101 ? 17.672 25.781 2.539 1 90.56 101 ILE A N 1
ATOM 812 C CA . ILE A 1 101 ? 16.469 25.875 3.361 1 90.56 101 ILE A CA 1
ATOM 813 C C . ILE A 1 101 ? 16.766 26.641 4.648 1 90.56 101 ILE A C 1
ATOM 815 O O . ILE A 1 101 ? 17.781 26.375 5.309 1 90.56 101 ILE A O 1
ATOM 819 N N . PRO A 1 102 ? 15.953 27.516 5.086 1 91.69 102 PRO A N 1
ATOM 820 C CA . PRO A 1 102 ? 16.188 28.281 6.312 1 91.69 102 PRO A CA 1
ATOM 821 C C . PRO A 1 102 ? 16.297 27.391 7.551 1 91.69 102 PRO A C 1
ATOM 823 O O . PRO A 1 102 ? 15.57 26.406 7.66 1 91.69 102 PRO A O 1
ATOM 826 N N . GLU A 1 103 ? 17.141 27.781 8.391 1 93.75 103 GLU A N 1
ATOM 827 C CA . GLU A 1 103 ? 17.391 27.016 9.602 1 93.75 103 GLU A CA 1
ATOM 828 C C . GLU A 1 103 ? 16.109 26.844 10.422 1 93.75 103 GLU A C 1
ATOM 830 O O . GLU A 1 103 ? 15.922 25.812 11.062 1 93.75 103 GLU A O 1
ATOM 835 N N . GLU A 1 104 ? 15.359 27.812 10.359 1 94.94 104 GLU A N 1
ATOM 836 C CA . GLU A 1 104 ? 14.102 27.734 11.094 1 94.94 104 GLU A CA 1
ATOM 837 C C . GLU A 1 104 ? 13.25 26.578 10.609 1 94.94 104 GLU A C 1
ATOM 839 O O . GLU A 1 104 ? 12.617 25.875 11.414 1 94.94 104 GLU A O 1
ATOM 844 N N . ASN A 1 105 ? 13.219 26.359 9.344 1 90.69 105 ASN A N 1
ATOM 845 C CA . ASN A 1 105 ? 12.461 25.25 8.773 1 90.69 105 ASN A CA 1
ATOM 846 C C . ASN A 1 105 ? 13.102 23.906 9.117 1 90.69 105 ASN A C 1
ATOM 848 O O . ASN A 1 105 ? 12.391 22.922 9.352 1 90.69 105 ASN A O 1
ATOM 852 N N . ILE A 1 106 ? 14.414 23.906 9.172 1 92.75 106 ILE A N 1
ATOM 853 C CA . ILE A 1 106 ? 15.133 22.703 9.562 1 92.75 106 ILE A CA 1
ATOM 854 C C . ILE A 1 106 ? 14.82 22.375 11.016 1 92.75 106 ILE A C 1
ATOM 856 O O . ILE A 1 106 ? 14.562 21.203 11.352 1 92.75 106 ILE A O 1
ATOM 860 N N . ASN A 1 107 ? 14.836 23.391 11.867 1 95.25 107 ASN A N 1
ATOM 861 C CA . ASN A 1 107 ? 14.516 23.188 13.281 1 95.25 107 ASN A CA 1
ATOM 862 C C . ASN A 1 107 ? 13.094 22.672 13.461 1 95.25 107 ASN A C 1
ATOM 864 O O . ASN A 1 107 ? 12.836 21.828 14.328 1 95.25 107 ASN A O 1
ATOM 868 N N . TYR A 1 108 ? 12.242 23.203 12.695 1 91.75 108 TYR A N 1
ATOM 869 C CA . TYR A 1 108 ? 10.859 22.734 12.758 1 91.75 108 TYR A CA 1
ATOM 870 C C . TYR A 1 108 ? 10.766 21.266 12.375 1 91.75 108 TYR A C 1
ATOM 872 O O . TYR A 1 108 ? 10.055 20.484 13.023 1 91.75 108 TYR A O 1
ATOM 880 N N . TYR A 1 109 ? 11.5 20.922 11.359 1 92.38 109 TYR A N 1
ATOM 881 C CA . TYR A 1 109 ? 11.578 19.531 10.93 1 92.38 109 TYR A CA 1
ATOM 882 C C . TYR A 1 109 ? 12.078 18.641 12.055 1 92.38 109 TYR A C 1
ATOM 884 O O . TYR A 1 109 ? 11.492 17.594 12.336 1 92.38 109 TYR A O 1
ATOM 892 N N . LEU A 1 110 ? 13.125 19.062 12.734 1 93.69 110 LEU A N 1
ATOM 893 C CA . LEU A 1 110 ? 13.719 18.297 13.828 1 93.69 110 LEU A CA 1
ATOM 894 C C . LEU A 1 110 ? 12.758 18.203 15.008 1 93.69 110 LEU A C 1
ATOM 896 O O . LEU A 1 110 ? 12.672 17.172 15.672 1 93.69 110 LEU A O 1
ATOM 900 N N . MET A 1 111 ? 12.047 19.234 15.266 1 94.5 111 MET A N 1
ATOM 901 C CA . MET A 1 111 ? 11.062 19.25 16.344 1 94.5 111 MET A CA 1
ATOM 902 C C . MET A 1 111 ? 9.93 18.266 16.031 1 94.5 111 MET A C 1
ATOM 904 O O . MET A 1 111 ? 9.469 17.547 16.922 1 94.5 111 MET A O 1
ATOM 908 N N . ALA A 1 112 ? 9.508 18.281 14.812 1 92.25 112 ALA A N 1
ATOM 909 C CA . ALA A 1 112 ? 8.453 17.344 14.406 1 92.25 112 ALA A CA 1
ATOM 910 C C . ALA A 1 112 ? 8.906 15.898 14.555 1 92.25 112 ALA A C 1
ATOM 912 O O . ALA A 1 112 ? 8.156 15.055 15.047 1 92.25 112 ALA A O 1
ATOM 913 N N . LEU A 1 113 ? 10.141 15.641 14.141 1 94.06 113 LEU A N 1
ATOM 914 C CA . LEU A 1 113 ? 10.719 14.305 14.281 1 94.06 113 LEU A CA 1
ATOM 915 C C . LEU A 1 113 ? 10.719 13.859 15.734 1 94.06 113 LEU A C 1
ATOM 917 O O . LEU A 1 113 ? 10.297 12.742 16.047 1 94.06 113 LEU A O 1
ATOM 921 N N . ASP A 1 114 ? 11.195 14.711 16.594 1 93.31 114 ASP A N 1
ATOM 922 C CA . ASP A 1 114 ? 11.266 14.406 18.016 1 93.31 114 ASP A CA 1
ATOM 923 C C . ASP A 1 114 ? 9.867 14.203 18.609 1 93.31 114 ASP A C 1
ATOM 925 O O . ASP A 1 114 ? 9.641 13.273 19.375 1 93.31 114 ASP A O 1
ATOM 929 N N . GLY A 1 115 ? 9.016 15.078 18.281 1 90.75 115 GLY A N 1
ATOM 930 C CA . GLY A 1 115 ? 7.656 15.008 18.797 1 90.75 115 GLY A CA 1
ATOM 931 C C . GLY A 1 115 ? 6.926 13.742 18.375 1 90.75 115 GLY A C 1
ATOM 932 O O . GLY A 1 115 ? 6.223 13.133 19.188 1 90.75 115 GLY A O 1
ATOM 933 N N . MET A 1 116 ? 7.113 13.359 17.219 1 89.81 116 MET A N 1
ATOM 934 C CA . MET A 1 116 ? 6.355 12.234 16.688 1 89.81 116 MET A CA 1
ATOM 935 C C . MET A 1 116 ? 7.059 10.914 16.984 1 89.81 116 MET A C 1
ATOM 937 O O . MET A 1 116 ? 6.402 9.898 17.25 1 89.81 116 MET A O 1
ATOM 941 N N . PHE A 1 117 ? 8.422 10.969 16.969 1 90.62 117 PHE A N 1
ATOM 942 C CA . PHE A 1 117 ? 9.117 9.688 16.969 1 90.62 117 PHE A CA 1
ATOM 943 C C . PHE A 1 117 ? 10.289 9.695 17.938 1 90.62 117 PHE A C 1
ATOM 945 O O . PHE A 1 117 ? 11.148 8.82 17.891 1 90.62 117 PHE A O 1
ATOM 952 N N . GLY A 1 118 ? 10.383 10.656 18.781 1 87.5 118 GLY A N 1
ATOM 953 C CA . GLY A 1 118 ? 11.516 10.805 19.688 1 87.5 118 GLY A CA 1
ATOM 954 C C . GLY A 1 118 ? 11.602 9.695 20.719 1 87.5 118 GLY A C 1
ATOM 955 O O . GLY A 1 118 ? 12.672 9.438 21.266 1 87.5 118 GLY A O 1
ATOM 956 N N . GLN A 1 119 ? 10.539 9.047 20.922 1 89.69 119 GLN A N 1
ATOM 957 C CA . GLN A 1 119 ? 10.523 8.109 22.047 1 89.69 119 GLN A CA 1
ATOM 958 C C . GLN A 1 119 ? 10.297 6.68 21.562 1 89.69 119 GLN A C 1
ATOM 960 O O . GLN A 1 119 ? 10 5.789 22.359 1 89.69 119 GLN A O 1
ATOM 965 N N . ILE A 1 120 ? 10.422 6.469 20.281 1 91.31 120 ILE A N 1
ATOM 966 C CA . ILE A 1 120 ? 10.117 5.113 19.844 1 91.31 120 ILE A CA 1
ATOM 967 C C . ILE A 1 120 ? 11.406 4.297 19.766 1 91.31 120 ILE A C 1
ATOM 969 O O . ILE A 1 120 ? 12.477 4.836 19.469 1 91.31 120 ILE A O 1
ATOM 973 N N . ASN A 1 121 ? 11.289 2.951 20.125 1 93.5 121 ASN A N 1
ATOM 974 C CA . ASN A 1 121 ? 12.438 2.051 20.062 1 93.5 121 ASN A CA 1
ATOM 975 C C . ASN A 1 121 ? 12.594 1.441 18.672 1 93.5 121 ASN A C 1
ATOM 977 O O . ASN A 1 121 ? 11.812 1.742 17.766 1 93.5 121 ASN A O 1
ATOM 981 N N . ASN A 1 122 ? 13.586 0.667 18.562 1 91.94 122 ASN A N 1
ATOM 982 C CA . ASN A 1 122 ? 13.922 0.127 17.25 1 91.94 122 ASN A CA 1
ATOM 983 C C . ASN A 1 122 ? 12.812 -0.756 16.703 1 91.94 122 ASN A C 1
ATOM 985 O O . ASN A 1 122 ? 12.539 -0.745 15.492 1 91.94 122 ASN A O 1
ATOM 989 N N . ASP A 1 123 ? 12.188 -1.544 17.531 1 94 123 ASP A N 1
ATOM 990 C CA . ASP A 1 123 ? 11.078 -2.391 17.094 1 94 123 ASP A CA 1
ATOM 991 C C . ASP A 1 123 ? 9.914 -1.549 16.578 1 94 123 ASP A C 1
ATOM 993 O O . ASP A 1 123 ? 9.297 -1.89 15.57 1 94 123 ASP A O 1
ATOM 997 N N . GLN A 1 124 ? 9.664 -0.423 17.281 1 94.88 124 GLN A N 1
ATOM 998 C CA . GLN A 1 124 ? 8.609 0.493 16.859 1 94.88 124 GLN A CA 1
ATOM 999 C C . GLN A 1 124 ? 8.977 1.203 15.562 1 94.88 124 GLN A C 1
ATOM 1001 O O . GLN A 1 124 ? 8.117 1.461 14.719 1 94.88 124 GLN A O 1
ATOM 1006 N N . ARG A 1 125 ? 10.328 1.51 15.383 1 96.94 125 ARG A N 1
ATOM 1007 C CA . ARG A 1 125 ? 10.789 2.08 14.125 1 96.94 125 ARG A CA 1
ATOM 1008 C C . ARG A 1 125 ? 10.555 1.118 12.969 1 96.94 125 ARG A C 1
ATOM 1010 O O . ARG A 1 125 ? 10.156 1.538 11.875 1 96.94 125 ARG A O 1
ATOM 1017 N N . ILE A 1 126 ? 10.82 -0.146 13.227 1 97.19 126 ILE A N 1
ATOM 1018 C CA . ILE A 1 126 ? 10.617 -1.139 12.18 1 97.19 126 ILE A CA 1
ATOM 1019 C C . ILE A 1 126 ? 9.141 -1.185 11.789 1 97.19 126 ILE A C 1
ATOM 1021 O O . ILE A 1 126 ? 8.805 -1.154 10.602 1 97.19 126 ILE A O 1
ATOM 1025 N N . VAL A 1 127 ? 8.195 -1.176 12.773 1 96.75 127 VAL A N 1
ATOM 1026 C CA . VAL A 1 127 ? 6.762 -1.238 12.516 1 96.75 127 VAL A CA 1
ATOM 1027 C C . VAL A 1 127 ? 6.324 -0.005 11.727 1 96.75 127 VAL A C 1
ATOM 1029 O O . VAL A 1 127 ? 5.605 -0.12 10.734 1 96.75 127 VAL A O 1
ATOM 1032 N N . GLU A 1 128 ? 6.801 1.159 12.148 1 97.25 128 GLU A N 1
ATOM 1033 C CA . GLU A 1 128 ? 6.484 2.395 11.438 1 97.25 128 GLU A CA 1
ATOM 1034 C C . GLU A 1 128 ? 7.055 2.375 10.023 1 97.25 128 GLU A C 1
ATOM 1036 O O . GLU A 1 128 ? 6.383 2.789 9.07 1 97.25 128 GLU A O 1
ATOM 1041 N N . SER A 1 129 ? 8.273 1.881 9.875 1 98.62 129 SER A N 1
ATOM 1042 C CA . SER A 1 129 ? 8.914 1.785 8.57 1 98.62 129 SER A CA 1
ATOM 1043 C C . SER A 1 129 ? 8.148 0.845 7.641 1 98.62 129 SER A C 1
ATOM 1045 O O . SER A 1 129 ? 8.023 1.111 6.445 1 98.62 129 SER A O 1
ATOM 1047 N N . GLN A 1 130 ? 7.633 -0.259 8.195 1 98.69 130 GLN A N 1
ATOM 1048 C CA . GLN A 1 130 ? 6.863 -1.198 7.395 1 98.69 130 GLN A CA 1
ATOM 1049 C C . GLN A 1 130 ? 5.613 -0.536 6.82 1 98.69 130 GLN A C 1
ATOM 1051 O O . GLN A 1 130 ? 5.25 -0.771 5.668 1 98.69 130 GLN A O 1
ATOM 1056 N N . LYS A 1 131 ? 4.941 0.31 7.609 1 98.44 131 LYS A N 1
ATOM 1057 C CA . LYS A 1 131 ? 3.783 1.046 7.113 1 98.44 131 LYS A CA 1
ATOM 1058 C C . LYS A 1 131 ? 4.16 1.938 5.934 1 98.44 131 LYS A C 1
ATOM 1060 O O . LYS A 1 131 ? 3.475 1.946 4.91 1 98.44 131 LYS A O 1
ATOM 1065 N N . ASN A 1 132 ? 5.25 2.605 6.02 1 98.62 132 ASN A N 1
ATOM 1066 C CA . ASN A 1 132 ? 5.707 3.496 4.957 1 98.62 132 ASN A CA 1
ATOM 1067 C C . ASN A 1 132 ? 6.133 2.715 3.715 1 98.62 132 ASN A C 1
ATOM 1069 O O . ASN A 1 132 ? 5.98 3.195 2.592 1 98.62 132 ASN A O 1
ATOM 1073 N N . VAL A 1 133 ? 6.652 1.503 3.891 1 98.81 133 VAL A N 1
ATOM 1074 C CA . VAL A 1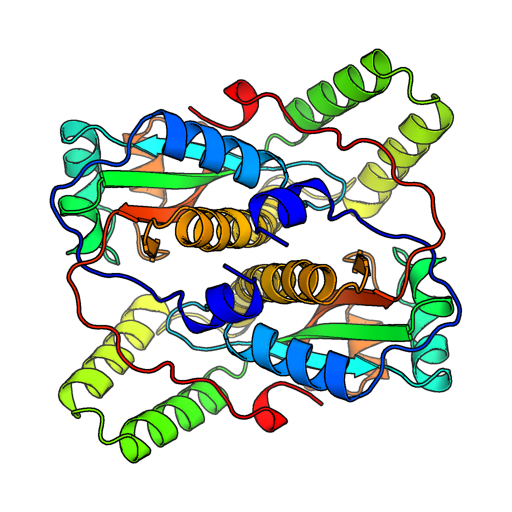 133 ? 6.984 0.637 2.764 1 98.81 133 VAL A CA 1
ATOM 1075 C C . VAL A 1 133 ? 5.734 0.367 1.93 1 98.81 133 VAL A C 1
ATOM 1077 O O . VAL A 1 133 ? 5.801 0.326 0.699 1 98.81 133 VAL A O 1
ATOM 1080 N N . TYR A 1 134 ? 4.57 0.2 2.578 1 98.75 134 TYR A N 1
ATOM 1081 C CA . TYR A 1 134 ? 3.334 -0.046 1.841 1 98.75 134 TYR A CA 1
ATOM 1082 C C . TYR A 1 134 ? 2.936 1.176 1.021 1 98.75 134 TYR A C 1
ATOM 1084 O O . TYR A 1 134 ? 2.428 1.045 -0.094 1 98.75 134 TYR A O 1
ATOM 1092 N N . LEU A 1 135 ? 3.146 2.33 1.563 1 98.19 135 LEU A N 1
ATOM 1093 C CA . LEU A 1 135 ? 2.916 3.561 0.817 1 98.19 135 LEU A CA 1
ATOM 1094 C C . LEU A 1 135 ? 3.801 3.619 -0.424 1 98.19 135 LEU A C 1
ATOM 1096 O O . LEU A 1 135 ? 3.316 3.893 -1.524 1 98.19 135 LEU A O 1
ATOM 1100 N N . THR A 1 136 ? 5.078 3.301 -0.278 1 98.38 136 THR A N 1
ATOM 1101 C CA . THR A 1 136 ? 6.035 3.307 -1.379 1 98.38 136 THR A CA 1
ATOM 1102 C C . THR A 1 136 ? 5.719 2.193 -2.375 1 98.38 136 THR A C 1
ATOM 1104 O O . THR A 1 136 ? 5.898 2.365 -3.582 1 98.38 136 THR A O 1
ATOM 1107 N N . ALA A 1 137 ? 5.219 1.061 -1.875 1 98.75 137 ALA A N 1
ATOM 1108 C CA . ALA A 1 137 ? 4.809 -0.03 -2.758 1 98.75 137 ALA A CA 1
ATOM 1109 C C . ALA A 1 137 ? 3.715 0.423 -3.721 1 98.75 137 ALA A C 1
ATOM 1111 O O . ALA A 1 137 ? 3.709 0.031 -4.891 1 98.75 137 ALA A O 1
ATOM 1112 N N . ALA A 1 138 ? 2.781 1.237 -3.211 1 98.19 138 ALA A N 1
ATOM 1113 C CA . ALA A 1 138 ? 1.737 1.765 -4.086 1 98.19 138 ALA A CA 1
ATOM 1114 C C . ALA A 1 138 ? 2.334 2.621 -5.199 1 98.19 138 ALA A C 1
ATOM 1116 O O . ALA A 1 138 ? 1.938 2.506 -6.359 1 98.19 138 ALA A O 1
ATOM 1117 N N . SER A 1 139 ? 3.332 3.461 -4.91 1 97.94 139 SER A N 1
ATOM 1118 C CA . SER A 1 139 ? 4.02 4.246 -5.93 1 97.94 139 SER A CA 1
ATOM 1119 C C . SER A 1 139 ? 4.684 3.348 -6.969 1 97.94 139 SER A C 1
ATOM 1121 O O . SER A 1 139 ? 4.648 3.641 -8.164 1 97.94 139 SER A O 1
ATOM 1123 N N . ALA A 1 140 ? 5.27 2.291 -6.488 1 98.5 140 ALA A N 1
ATOM 1124 C CA . ALA A 1 140 ? 5.969 1.364 -7.375 1 98.5 140 ALA A CA 1
ATOM 1125 C C . ALA A 1 140 ? 4.996 0.702 -8.352 1 98.5 140 ALA A C 1
ATOM 1127 O O . ALA A 1 140 ? 5.246 0.668 -9.555 1 98.5 140 ALA A O 1
ATOM 1128 N N . ILE A 1 141 ? 3.848 0.199 -7.852 1 98.25 141 ILE A N 1
ATOM 1129 C CA . ILE A 1 141 ? 2.994 -0.612 -8.711 1 98.25 141 ILE A CA 1
ATOM 1130 C C . ILE A 1 141 ? 2.178 0.294 -9.633 1 98.25 141 ILE A C 1
ATOM 1132 O O . ILE A 1 141 ? 1.932 -0.046 -10.789 1 98.25 141 ILE A O 1
ATOM 1136 N N . PHE A 1 142 ? 1.707 1.463 -9.18 1 97.62 142 PHE A N 1
ATOM 1137 C CA . PHE A 1 142 ? 1.039 2.402 -10.078 1 97.62 142 PHE A CA 1
ATOM 1138 C C . PHE A 1 142 ? 2.025 2.994 -11.078 1 97.62 142 PHE A C 1
ATOM 1140 O O . PHE A 1 142 ? 1.688 3.195 -12.242 1 97.62 142 PHE A O 1
ATOM 1147 N N . GLY A 1 143 ? 3.277 3.301 -10.609 1 97.69 143 GLY A N 1
ATOM 1148 C CA . GLY A 1 143 ? 4.32 3.758 -11.516 1 97.69 143 GLY A CA 1
ATOM 1149 C C . GLY A 1 143 ? 4.652 2.756 -12.602 1 97.69 143 GLY A C 1
ATOM 1150 O O . GLY A 1 143 ? 4.75 3.117 -13.773 1 97.69 143 GLY A O 1
ATOM 1151 N N . ALA A 1 144 ? 4.82 1.472 -12.195 1 97.94 144 ALA A N 1
ATOM 1152 C CA . ALA A 1 144 ? 5.086 0.418 -13.172 1 97.94 144 ALA A CA 1
ATOM 1153 C C . ALA A 1 144 ? 3.979 0.351 -14.219 1 97.94 144 ALA A C 1
ATOM 1155 O O . ALA A 1 144 ? 4.254 0.337 -15.422 1 97.94 144 ALA A O 1
ATOM 1156 N N . LYS A 1 145 ? 2.723 0.378 -13.75 1 97.06 145 LYS A N 1
ATOM 1157 C CA . LYS A 1 145 ? 1.6 0.278 -14.68 1 97.06 145 LYS A CA 1
ATOM 1158 C C . LYS A 1 145 ? 1.572 1.465 -15.641 1 97.06 145 LYS A C 1
ATOM 1160 O O . LYS A 1 145 ? 1.283 1.304 -16.828 1 97.06 145 LYS A O 1
ATOM 1165 N N . SER A 1 146 ? 1.9 2.643 -15.141 1 97.25 146 SER A N 1
ATOM 1166 C CA . SER A 1 146 ? 1.916 3.846 -15.969 1 97.25 146 SER A CA 1
ATOM 1167 C C . SER A 1 146 ? 2.982 3.754 -17.047 1 97.25 146 SER A C 1
ATOM 1169 O O . SER A 1 146 ? 2.885 4.426 -18.078 1 97.25 146 SER A O 1
ATOM 1171 N N . LEU A 1 147 ? 3.973 2.949 -16.844 1 97.31 147 LEU A N 1
ATOM 1172 C CA . LEU A 1 147 ? 5.07 2.766 -17.781 1 97.31 147 LEU A CA 1
ATOM 1173 C C . LEU A 1 147 ? 4.84 1.537 -18.656 1 97.31 147 LEU A C 1
ATOM 1175 O O . LEU A 1 147 ? 5.727 1.127 -19.406 1 97.31 147 LEU A O 1
ATOM 1179 N N . GLY A 1 148 ? 3.678 0.956 -18.5 1 96.5 148 GLY A N 1
ATOM 1180 C CA . GLY A 1 148 ? 3.326 -0.202 -19.312 1 96.5 148 GLY A CA 1
ATOM 1181 C C . GLY A 1 148 ? 3.848 -1.508 -18.734 1 96.5 148 GLY A C 1
ATOM 1182 O O . GLY A 1 148 ? 3.922 -2.516 -19.438 1 96.5 148 GLY A O 1
ATOM 1183 N N . VAL A 1 149 ? 4.262 -1.51 -17.484 1 98.06 149 VAL A N 1
ATOM 1184 C CA . VAL A 1 149 ? 4.809 -2.688 -16.828 1 98.06 149 VAL A CA 1
ATOM 1185 C C . VAL A 1 149 ? 3.795 -3.232 -15.82 1 98.06 149 VAL A C 1
ATOM 1187 O O . VAL A 1 149 ? 3.168 -2.467 -15.086 1 98.06 149 VAL A O 1
ATOM 1190 N N . ASP A 1 150 ? 3.566 -4.539 -15.812 1 97.88 150 ASP A N 1
ATOM 1191 C CA . ASP A 1 150 ? 2.676 -5.207 -14.867 1 97.88 150 ASP A CA 1
ATOM 1192 C C . ASP A 1 150 ? 3.426 -5.629 -13.609 1 97.88 150 ASP A C 1
ATOM 1194 O O . ASP A 1 150 ? 4.656 -5.719 -13.609 1 97.88 150 ASP A O 1
ATOM 1198 N N . SER A 1 151 ? 2.66 -5.883 -12.555 1 98.25 151 SER A N 1
ATOM 1199 C CA . SER A 1 151 ? 3.297 -6.164 -11.273 1 98.25 151 SER A CA 1
ATOM 1200 C C . SER A 1 151 ? 2.406 -7.031 -10.391 1 98.25 151 SER A C 1
ATOM 1202 O O . SER A 1 151 ? 1.223 -7.215 -10.68 1 98.25 151 SER A O 1
ATOM 1204 N N . CYS A 1 152 ? 2.984 -7.57 -9.375 1 98 152 CYS A N 1
ATOM 1205 C CA . CYS A 1 152 ? 2.301 -8.273 -8.289 1 98 152 CYS A CA 1
ATOM 1206 C C . CYS A 1 152 ? 3 -8.039 -6.957 1 98 152 CYS A C 1
ATOM 1208 O O . CYS A 1 152 ? 4.223 -8.141 -6.867 1 98 152 CYS A O 1
ATOM 1210 N N . VAL A 1 153 ? 2.246 -7.695 -5.961 1 98 153 VAL A N 1
ATOM 1211 C CA . VAL A 1 153 ? 2.752 -7.516 -4.602 1 98 153 VAL A CA 1
ATOM 1212 C C . VAL A 1 153 ? 2.686 -8.844 -3.848 1 98 153 VAL A C 1
ATOM 1214 O O . VAL A 1 153 ? 1.644 -9.5 -3.828 1 98 153 VAL A O 1
ATOM 1217 N N . ILE A 1 154 ? 3.756 -9.211 -3.213 1 97.62 154 ILE A N 1
ATOM 1218 C CA . ILE A 1 154 ? 3.848 -10.484 -2.514 1 97.62 154 ILE A CA 1
ATOM 1219 C C . ILE A 1 154 ? 4.266 -10.25 -1.063 1 97.62 154 ILE A C 1
ATOM 1221 O O . ILE A 1 154 ? 5.281 -9.602 -0.8 1 97.62 154 ILE A O 1
ATOM 1225 N N . GLN A 1 155 ? 3.537 -10.727 -0.133 1 96.38 155 GLN A N 1
ATOM 1226 C CA . GLN A 1 155 ? 3.846 -10.695 1.293 1 96.38 155 GLN A CA 1
ATOM 1227 C C . GLN A 1 155 ? 4.25 -12.078 1.801 1 96.38 155 GLN A C 1
ATOM 1229 O O . GLN A 1 155 ? 4.863 -12.203 2.861 1 96.38 155 GLN A O 1
ATOM 1234 N N . GLY A 1 156 ? 3.893 -13.055 1.107 1 95.31 156 GLY A N 1
ATOM 1235 C CA . GLY A 1 156 ? 4.117 -14.422 1.544 1 95.31 156 GLY A CA 1
ATOM 1236 C C . GLY A 1 156 ? 5.531 -14.906 1.282 1 95.31 156 GLY A C 1
ATOM 1237 O O . GLY A 1 156 ? 5.777 -15.633 0.316 1 95.31 156 GLY A O 1
ATOM 1238 N N . PHE A 1 157 ? 6.43 -14.562 2.18 1 97.31 157 PHE A N 1
ATOM 1239 C CA . PHE A 1 157 ? 7.805 -15.039 2.105 1 97.31 157 PHE A CA 1
ATOM 1240 C C . PHE A 1 157 ? 8.414 -15.156 3.498 1 97.31 157 PHE A C 1
ATOM 1242 O O . PHE A 1 157 ? 7.859 -14.625 4.469 1 97.31 157 PHE A O 1
ATOM 1249 N N . ASN A 1 158 ? 9.5 -15.922 3.637 1 97.88 158 ASN A N 1
ATOM 1250 C CA . ASN A 1 158 ? 10.258 -16.078 4.871 1 97.88 158 ASN A CA 1
ATOM 1251 C C . ASN A 1 158 ? 11.219 -14.906 5.09 1 97.88 158 ASN A C 1
ATOM 1253 O O . ASN A 1 158 ? 12.281 -14.844 4.465 1 97.88 158 ASN A O 1
ATOM 1257 N N . VAL A 1 159 ? 10.875 -14.078 5.973 1 98.19 159 VAL A N 1
ATOM 1258 C CA . VAL A 1 159 ? 11.586 -12.82 6.191 1 98.19 159 VAL A CA 1
ATOM 1259 C C . VAL A 1 159 ? 13.031 -13.117 6.586 1 98.19 159 VAL A C 1
ATOM 1261 O O . VAL A 1 159 ? 13.969 -12.531 6.035 1 98.19 159 VAL A O 1
ATOM 1264 N N . GLU A 1 160 ? 13.273 -14.008 7.531 1 98.19 160 GLU A N 1
ATOM 1265 C CA . GLU A 1 160 ? 14.609 -14.336 8.008 1 98.19 160 GLU A CA 1
ATOM 1266 C C . GLU A 1 160 ? 15.461 -14.93 6.891 1 98.19 160 GLU A C 1
ATOM 1268 O O . GLU A 1 160 ? 16.641 -14.578 6.746 1 98.19 160 GLU A O 1
ATOM 1273 N N . ALA A 1 161 ? 14.867 -15.805 6.113 1 98.44 161 ALA A N 1
ATOM 1274 C CA . ALA A 1 161 ? 15.617 -16.453 5.035 1 98.44 161 ALA A CA 1
ATOM 1275 C C . ALA A 1 161 ? 16.016 -15.445 3.969 1 98.44 161 ALA A C 1
ATOM 1277 O O . ALA A 1 161 ? 17.156 -15.477 3.471 1 98.44 161 ALA A O 1
ATOM 1278 N N . ILE A 1 162 ? 15.148 -14.547 3.609 1 98.62 162 ILE A N 1
ATOM 1279 C CA . ILE A 1 162 ? 15.461 -13.516 2.621 1 98.62 162 ILE A CA 1
ATOM 1280 C C . ILE A 1 162 ? 16.547 -12.594 3.16 1 98.62 162 ILE A C 1
ATOM 1282 O O . ILE A 1 162 ? 17.484 -12.25 2.439 1 98.62 162 ILE A O 1
ATOM 1286 N N . SER A 1 163 ? 16.422 -12.219 4.41 1 98.69 163 SER A N 1
ATOM 1287 C CA . SER A 1 163 ? 17.422 -11.367 5.035 1 98.69 163 SER A CA 1
ATOM 1288 C C . SER A 1 163 ? 18.812 -12.016 4.992 1 98.69 163 SER A C 1
ATOM 1290 O O . SER A 1 163 ? 19.797 -11.352 4.688 1 98.69 163 SER A O 1
ATOM 1292 N N . GLN A 1 164 ? 18.844 -13.219 5.324 1 98.19 164 GLN A N 1
ATOM 1293 C CA . GLN A 1 164 ? 20.094 -13.961 5.32 1 98.19 164 GLN A CA 1
ATOM 1294 C C . GLN A 1 164 ? 20.656 -14.078 3.906 1 98.19 164 GLN A C 1
ATOM 1296 O O . GLN A 1 164 ? 21.844 -13.828 3.68 1 98.19 164 GLN A O 1
ATOM 1301 N N . ALA A 1 165 ? 19.797 -14.469 2.98 1 97.5 165 ALA A N 1
ATOM 1302 C CA . ALA A 1 165 ? 20.219 -14.672 1.6 1 97.5 165 ALA A CA 1
ATOM 1303 C C . ALA A 1 165 ? 20.781 -13.383 1.002 1 97.5 165 ALA A C 1
ATOM 1305 O O . ALA A 1 165 ? 21.703 -13.422 0.183 1 97.5 165 ALA A O 1
ATOM 1306 N N . LEU A 1 166 ? 20.297 -12.281 1.435 1 97.81 166 LEU A N 1
ATOM 1307 C CA . LEU A 1 166 ? 20.719 -10.992 0.903 1 97.81 166 LEU A CA 1
ATOM 1308 C C . LEU A 1 166 ? 21.734 -10.328 1.821 1 97.81 166 LEU A C 1
ATOM 1310 O O . LEU A 1 166 ? 22.188 -9.211 1.558 1 97.81 166 LEU A O 1
ATOM 1314 N N . GLU A 1 167 ? 22.062 -10.961 2.873 1 97.88 167 GLU A N 1
ATOM 1315 C CA . GLU A 1 167 ? 23.031 -10.469 3.854 1 97.88 167 GLU A CA 1
ATOM 1316 C C . GLU A 1 167 ? 22.656 -9.07 4.34 1 97.88 167 GLU A C 1
ATOM 1318 O O . GLU A 1 167 ? 23.5 -8.172 4.363 1 97.88 167 GLU A O 1
ATOM 1323 N N . LEU A 1 168 ? 21.469 -8.977 4.711 1 98.06 168 LEU A N 1
ATOM 1324 C CA . LEU A 1 168 ? 20.969 -7.688 5.172 1 98.06 168 LEU A CA 1
ATOM 1325 C C . LEU A 1 168 ? 21.375 -7.434 6.617 1 98.06 168 LEU A C 1
ATOM 1327 O O . LEU A 1 168 ? 21.469 -8.367 7.414 1 98.06 168 LEU A O 1
ATOM 1331 N N . THR A 1 169 ? 21.625 -6.16 6.969 1 96.94 169 THR A N 1
ATOM 1332 C CA . THR A 1 169 ? 21.844 -5.77 8.359 1 96.94 169 THR A CA 1
ATOM 1333 C C . THR A 1 169 ? 20.531 -5.863 9.148 1 96.94 169 THR A C 1
ATOM 1335 O O . THR A 1 169 ? 19.453 -5.867 8.562 1 96.94 169 THR A O 1
ATOM 1338 N N . PRO A 1 170 ? 20.609 -5.953 10.477 1 95.25 170 PRO A N 1
ATOM 1339 C CA . PRO A 1 170 ? 19.422 -6.113 11.312 1 95.25 170 PRO A CA 1
ATOM 1340 C C . PRO A 1 170 ? 18.438 -4.949 11.172 1 95.25 170 PRO A C 1
ATOM 1342 O O . PRO A 1 170 ? 17.25 -5.105 11.445 1 95.25 170 PRO A O 1
ATOM 1345 N N . GLU A 1 171 ? 18.922 -3.814 10.664 1 96 171 GLU A N 1
ATOM 1346 C CA . GLU A 1 171 ? 18.062 -2.643 10.555 1 96 171 GLU A CA 1
ATOM 1347 C C . GLU A 1 171 ? 17.156 -2.738 9.32 1 96 171 GLU A C 1
ATOM 1349 O O . GLU A 1 171 ? 16.188 -1.993 9.203 1 96 171 GLU A O 1
ATOM 1354 N N . LEU A 1 172 ? 17.516 -3.613 8.398 1 98.06 172 LEU A N 1
ATOM 1355 C CA . LEU A 1 172 ? 16.734 -3.795 7.18 1 98.06 172 LEU A CA 1
ATOM 1356 C C . LEU A 1 172 ? 15.867 -5.047 7.273 1 98.06 172 LEU A C 1
ATOM 1358 O O . LEU A 1 172 ? 16.391 -6.152 7.457 1 98.06 172 LEU A O 1
ATOM 1362 N N . VAL A 1 173 ? 14.578 -4.805 7.18 1 98.62 173 VAL A N 1
ATOM 1363 C CA . VAL A 1 173 ? 13.633 -5.91 7.305 1 98.62 173 VAL A CA 1
ATOM 1364 C C . VAL A 1 173 ? 12.805 -6.027 6.031 1 98.62 173 VAL A C 1
ATOM 1366 O O . VAL A 1 173 ? 11.977 -5.156 5.738 1 98.62 173 VAL A O 1
ATOM 1369 N N . PRO A 1 174 ? 13.062 -7.16 5.238 1 98.81 174 PRO A N 1
ATOM 1370 C CA . PRO A 1 174 ? 12.18 -7.371 4.09 1 98.81 174 PRO A CA 1
ATOM 1371 C C . PRO A 1 174 ? 10.703 -7.316 4.465 1 98.81 174 PRO A C 1
ATOM 1373 O O . PRO A 1 174 ? 10.281 -7.961 5.43 1 98.81 174 PRO A O 1
ATOM 1376 N N . THR A 1 175 ? 9.961 -6.539 3.768 1 98.69 175 THR A N 1
ATOM 1377 C CA . THR A 1 175 ? 8.578 -6.254 4.141 1 98.69 175 THR A CA 1
ATOM 1378 C C . THR A 1 175 ? 7.621 -6.641 3.016 1 98.69 175 THR A C 1
ATOM 1380 O O . THR A 1 175 ? 6.562 -7.227 3.264 1 98.69 175 THR A O 1
ATOM 1383 N N . LEU A 1 176 ? 7.918 -6.328 1.737 1 98.75 176 LEU A N 1
ATOM 1384 C CA . LEU A 1 176 ? 7.168 -6.695 0.542 1 98.75 176 LEU A CA 1
ATOM 1385 C C . LEU A 1 176 ? 8.109 -7.047 -0.605 1 98.75 176 LEU A C 1
ATOM 1387 O O . LEU A 1 176 ? 9.219 -6.508 -0.692 1 98.75 176 LEU A O 1
ATOM 1391 N N . ILE A 1 177 ? 7.648 -7.938 -1.425 1 98.75 177 ILE A N 1
ATOM 1392 C CA . ILE A 1 177 ? 8.281 -8.188 -2.713 1 98.75 177 ILE A CA 1
ATOM 1393 C C . ILE A 1 177 ? 7.332 -7.801 -3.844 1 98.75 177 ILE A C 1
ATOM 1395 O O . ILE A 1 177 ? 6.133 -8.094 -3.781 1 98.75 177 ILE A O 1
ATOM 1399 N N . ILE A 1 178 ? 7.852 -7.055 -4.828 1 98.81 178 ILE A N 1
ATOM 1400 C CA . ILE A 1 178 ? 7.086 -6.719 -6.023 1 98.81 178 ILE A CA 1
ATOM 1401 C C . ILE A 1 178 ? 7.754 -7.324 -7.254 1 98.81 178 ILE A C 1
ATOM 1403 O O . ILE A 1 178 ? 8.906 -7.016 -7.559 1 98.81 178 ILE A O 1
ATOM 1407 N N . THR A 1 179 ? 7.016 -8.211 -7.93 1 98.69 179 THR A N 1
ATOM 1408 C CA . THR A 1 179 ? 7.5 -8.703 -9.211 1 98.69 179 THR A CA 1
ATOM 1409 C C . THR A 1 179 ? 7.031 -7.797 -10.352 1 98.69 179 THR A C 1
ATOM 1411 O O . THR A 1 179 ? 5.91 -7.289 -10.328 1 98.69 179 THR A O 1
ATOM 1414 N N . LEU A 1 180 ? 7.906 -7.586 -11.297 1 98.75 180 LEU A N 1
ATOM 1415 C CA . LEU A 1 180 ? 7.66 -6.727 -12.445 1 98.75 180 LEU A CA 1
ATOM 1416 C C . LEU A 1 180 ? 7.871 -7.488 -13.75 1 98.75 180 LEU A C 1
ATOM 1418 O O . LEU A 1 180 ? 8.82 -8.273 -13.867 1 98.75 180 LEU A O 1
ATOM 1422 N N . GLY A 1 181 ? 7.055 -7.254 -14.688 1 98.44 181 GLY A N 1
ATOM 1423 C CA . GLY A 1 181 ? 7.164 -7.844 -16.016 1 98.44 181 GLY A CA 1
ATOM 1424 C C . GLY A 1 181 ? 5.984 -7.523 -16.906 1 98.44 181 GLY A C 1
ATOM 1425 O O . GLY A 1 181 ? 5.199 -6.621 -16.609 1 98.44 181 GLY A O 1
ATOM 1426 N N . TYR A 1 182 ? 5.906 -8.133 -18 1 98.31 182 TYR A N 1
ATOM 1427 C CA . TYR A 1 182 ? 4.805 -8 -18.953 1 98.31 182 TYR A CA 1
ATOM 1428 C C . TYR A 1 182 ? 3.887 -9.219 -18.891 1 98.31 182 TYR A C 1
ATOM 1430 O O . TYR A 1 182 ? 4.273 -10.312 -19.297 1 98.31 182 TYR A O 1
ATOM 1438 N N . ALA A 1 183 ? 2.715 -8.938 -18.391 1 97.5 183 ALA A N 1
ATOM 1439 C CA . ALA A 1 183 ? 1.788 -10.008 -18.047 1 97.5 183 ALA A CA 1
ATOM 1440 C C . ALA A 1 183 ? 1.307 -10.742 -19.297 1 97.5 183 ALA A C 1
ATOM 1442 O O . ALA A 1 183 ? 1.05 -10.125 -20.328 1 97.5 183 ALA A O 1
ATOM 1443 N N . VAL A 1 184 ? 1.095 -12.094 -19.125 1 96.19 184 VAL A N 1
ATOM 1444 C CA . VAL A 1 184 ? 0.531 -12.93 -20.188 1 96.19 184 VAL A CA 1
ATOM 1445 C C . VAL A 1 184 ? -0.694 -13.672 -19.656 1 96.19 184 VAL A C 1
ATOM 1447 O O . VAL A 1 184 ? -1.29 -14.484 -20.375 1 96.19 184 VAL A O 1
ATOM 1450 N N . ASP A 1 185 ? -1.014 -13.367 -18.406 1 91.38 185 ASP A N 1
ATOM 1451 C CA . ASP A 1 185 ? -2.203 -13.992 -17.828 1 91.38 185 ASP A CA 1
ATOM 1452 C C . ASP A 1 185 ? -3.455 -13.172 -18.141 1 91.38 185 ASP A C 1
ATOM 1454 O O . ASP A 1 185 ? -3.361 -12.047 -18.625 1 91.38 185 ASP A O 1
ATOM 1458 N N . SER A 1 186 ? -4.547 -13.812 -18.031 1 84.94 186 SER A N 1
ATOM 1459 C CA . SER A 1 186 ? -5.828 -13.164 -18.266 1 84.94 186 SER A CA 1
ATOM 1460 C C . SER A 1 186 ? -6.262 -12.336 -17.062 1 84.94 186 SER A C 1
ATOM 1462 O O . SER A 1 186 ? -6.051 -12.742 -15.914 1 84.94 186 SER A O 1
ATOM 1464 N N . VAL A 1 187 ? -6.816 -11.195 -17.469 1 78.81 187 VAL A N 1
ATOM 1465 C CA . VAL A 1 187 ? -7.293 -10.289 -16.438 1 78.81 187 VAL A CA 1
ATOM 1466 C C . VAL A 1 187 ? -8.672 -10.742 -15.953 1 78.81 187 VAL A C 1
ATOM 1468 O O . VAL A 1 187 ? -9.562 -11.016 -16.766 1 78.81 187 VAL A O 1
ATOM 1471 N N . THR A 1 188 ? -8.711 -11.023 -14.609 1 74.62 188 THR A N 1
ATOM 1472 C CA . THR A 1 188 ? -10.023 -11.281 -14.023 1 74.62 188 THR A CA 1
ATOM 1473 C C . THR A 1 188 ? -10.633 -9.992 -13.484 1 74.62 188 THR A C 1
ATOM 1475 O O . THR A 1 188 ? -9.914 -9.109 -13.008 1 74.62 188 THR A O 1
ATOM 1478 N N . PRO A 1 189 ? -11.891 -9.938 -13.703 1 76.75 189 PRO A N 1
ATOM 1479 C CA . PRO A 1 189 ? -12.539 -8.734 -13.18 1 76.75 189 PRO A CA 1
ATOM 1480 C C . PRO A 1 189 ? -12.273 -8.523 -11.688 1 76.75 189 PRO A C 1
ATOM 1482 O O . PRO A 1 189 ? -12.188 -9.492 -10.93 1 76.75 189 PRO A O 1
ATOM 1485 N N . LYS A 1 190 ? -12.102 -7.199 -11.344 1 85 190 LYS A N 1
ATOM 1486 C CA . LYS A 1 190 ? -11.875 -6.855 -9.945 1 85 190 LYS A CA 1
ATOM 1487 C C . LYS A 1 190 ? -13.148 -7.039 -9.125 1 85 190 LYS A C 1
ATOM 1489 O O . LYS A 1 190 ? -14.242 -6.707 -9.578 1 85 190 LYS A O 1
ATOM 1494 N N . ASP A 1 191 ? -12.961 -7.707 -8.031 1 88.31 191 ASP A N 1
ATOM 1495 C CA . ASP A 1 191 ? -14.016 -7.812 -7.02 1 88.31 191 ASP A CA 1
ATOM 1496 C C . ASP A 1 191 ? -13.758 -6.855 -5.855 1 88.31 191 ASP A C 1
ATOM 1498 O O . ASP A 1 191 ? -12.867 -7.098 -5.035 1 88.31 191 ASP A O 1
ATOM 1502 N N . ARG A 1 192 ? -14.516 -5.766 -5.852 1 94.38 192 ARG A N 1
ATOM 1503 C CA . ARG A 1 192 ? -14.352 -4.75 -4.812 1 94.38 192 ARG A CA 1
ATOM 1504 C C . ARG A 1 192 ? -15.633 -4.586 -4 1 94.38 192 ARG A C 1
ATOM 1506 O O . ARG A 1 192 ? -16.734 -4.73 -4.531 1 94.38 192 ARG A O 1
ATOM 1513 N N . LEU A 1 193 ? -15.438 -4.293 -2.771 1 95.88 193 LEU A N 1
ATOM 1514 C CA . LEU A 1 193 ? -16.562 -4.051 -1.879 1 95.88 193 LEU A CA 1
ATOM 1515 C C . LEU A 1 193 ? -17.406 -2.869 -2.361 1 95.88 193 LEU A C 1
ATOM 1517 O O . LEU A 1 193 ? -16.859 -1.911 -2.922 1 95.88 193 LEU A O 1
ATOM 1521 N N . PRO A 1 194 ? -18.797 -3.047 -2.225 1 94.06 194 PRO A N 1
ATOM 1522 C CA . PRO A 1 194 ? -19.609 -1.867 -2.518 1 94.06 194 PRO A CA 1
ATOM 1523 C C . PRO A 1 194 ? -19.266 -0.671 -1.637 1 94.06 194 PRO A C 1
ATOM 1525 O O . PRO A 1 194 ? -18.672 -0.84 -0.566 1 94.06 194 PRO A O 1
ATOM 1528 N N . GLU A 1 195 ? -19.578 0.516 -2.1 1 95.12 195 GLU A N 1
ATOM 1529 C CA . GLU A 1 195 ? -19.188 1.761 -1.442 1 95.12 195 GLU A CA 1
ATOM 1530 C C . GLU A 1 195 ? -19.656 1.788 0.008 1 95.12 195 GLU A C 1
ATOM 1532 O O . GLU A 1 195 ? -18.953 2.281 0.889 1 95.12 195 GLU A O 1
ATOM 1537 N N . GLU A 1 196 ? -20.844 1.18 0.324 1 94.56 196 GLU A N 1
ATOM 1538 C CA . GLU A 1 196 ? -21.453 1.28 1.648 1 94.56 196 GLU A CA 1
ATOM 1539 C C . GLU A 1 196 ? -20.688 0.452 2.672 1 94.56 196 GLU A C 1
ATOM 1541 O O . GLU A 1 196 ? -20.828 0.659 3.879 1 94.56 196 GLU A O 1
ATOM 1546 N N . GLU A 1 197 ? -19.812 -0.505 2.156 1 95.94 197 GLU A N 1
ATOM 1547 C CA . GLU A 1 197 ? -19 -1.323 3.051 1 95.94 197 GLU A CA 1
ATOM 1548 C C . GLU A 1 197 ? -17.688 -0.625 3.396 1 95.94 197 GLU A C 1
ATOM 1550 O O . GLU A 1 197 ? -17 -1.031 4.328 1 95.94 197 GLU A O 1
ATOM 1555 N N . ILE A 1 198 ? -17.391 0.427 2.615 1 97.5 198 ILE A N 1
ATOM 1556 C CA . ILE A 1 198 ? -16.078 1.051 2.756 1 97.5 198 ILE A CA 1
ATOM 1557 C C . ILE A 1 198 ? -16.234 2.439 3.373 1 97.5 198 ILE A C 1
ATOM 1559 O O . ILE A 1 198 ? -15.484 2.807 4.281 1 97.5 198 ILE A O 1
ATOM 1563 N N . PHE A 1 199 ? -17.203 3.166 2.91 1 97.88 199 PHE A N 1
ATOM 1564 C CA . PHE A 1 199 ? -17.312 4.566 3.291 1 97.88 199 PHE A CA 1
ATOM 1565 C C . PHE A 1 199 ? -18.484 4.777 4.234 1 97.88 199 PHE A C 1
ATOM 1567 O O . PHE A 1 199 ? -19.547 4.184 4.051 1 97.88 199 PHE A O 1
ATOM 1574 N N . PHE A 1 200 ? -18.312 5.574 5.176 1 95.62 200 PHE A N 1
ATOM 1575 C CA . PHE A 1 200 ? -19.391 5.926 6.078 1 95.62 200 PHE A CA 1
ATOM 1576 C C . PHE A 1 200 ? -19.25 7.359 6.574 1 95.62 200 PHE A C 1
ATOM 1578 O O . PHE A 1 200 ? -18.188 7.961 6.438 1 95.62 200 PHE A O 1
ATOM 1585 N N . MET B 1 1 ? -3.062 13.844 -16.641 1 78.38 1 MET B N 1
ATOM 1586 C CA . MET B 1 1 ? -1.713 13.867 -16.078 1 78.38 1 MET B CA 1
ATOM 1587 C C . MET B 1 1 ? -1.148 12.453 -15.953 1 78.38 1 MET B C 1
ATOM 1589 O O . MET B 1 1 ? -1.847 11.539 -15.516 1 78.38 1 MET B O 1
ATOM 1593 N N . GLU B 1 2 ? 0.091 12.336 -16.453 1 89.5 2 GLU B N 1
ATOM 1594 C CA . GLU B 1 2 ? 0.738 11.031 -16.344 1 89.5 2 GLU B CA 1
ATOM 1595 C C . GLU B 1 2 ? 1.223 10.781 -14.914 1 89.5 2 GLU B C 1
ATOM 1597 O O . GLU B 1 2 ? 1.511 11.719 -14.172 1 89.5 2 GLU B O 1
ATOM 1602 N N . PHE B 1 3 ? 1.301 9.539 -14.531 1 93.81 3 PHE B N 1
ATOM 1603 C CA . PHE B 1 3 ? 1.598 9.188 -13.156 1 93.81 3 PHE B CA 1
ATOM 1604 C C . PHE B 1 3 ? 2.947 9.75 -12.727 1 93.81 3 PHE B C 1
ATOM 1606 O O . PHE B 1 3 ? 3.109 10.18 -11.578 1 93.81 3 PHE B O 1
ATOM 1613 N N . LYS B 1 4 ? 3.902 9.695 -13.609 1 91.19 4 LYS B N 1
ATOM 1614 C CA . LYS B 1 4 ? 5.215 10.242 -13.273 1 91.19 4 LYS B CA 1
ATOM 1615 C C . LYS B 1 4 ? 5.109 11.703 -12.844 1 91.19 4 LYS B C 1
ATOM 1617 O O . LYS B 1 4 ? 5.758 12.125 -11.883 1 91.19 4 LYS B O 1
ATOM 1622 N N . GLU B 1 5 ? 4.367 12.422 -13.547 1 91.75 5 GLU B N 1
ATOM 1623 C CA . GLU B 1 5 ? 4.137 13.82 -13.195 1 91.75 5 GLU B CA 1
ATOM 1624 C C . GLU B 1 5 ? 3.402 13.938 -11.859 1 91.75 5 GLU B C 1
ATOM 1626 O O . GLU B 1 5 ? 3.723 14.805 -11.047 1 91.75 5 GLU B O 1
ATOM 1631 N N . LEU B 1 6 ? 2.396 13.047 -11.641 1 92.69 6 LEU B N 1
ATOM 1632 C CA . LEU B 1 6 ? 1.633 13.039 -10.398 1 92.69 6 LEU B CA 1
ATOM 1633 C C . LEU B 1 6 ? 2.549 12.812 -9.195 1 92.69 6 LEU B C 1
ATOM 1635 O O . LEU B 1 6 ? 2.438 13.508 -8.188 1 92.69 6 LEU B O 1
ATOM 1639 N 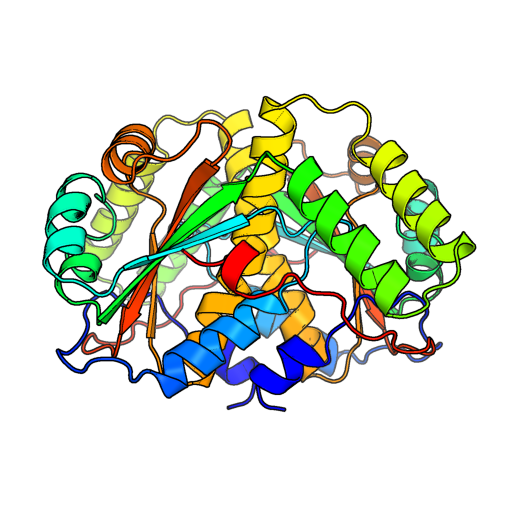N . ALA B 1 7 ? 3.461 11.852 -9.352 1 91.81 7 ALA B N 1
ATOM 1640 C CA . ALA B 1 7 ? 4.379 11.477 -8.281 1 91.81 7 ALA B CA 1
ATOM 1641 C C . ALA B 1 7 ? 5.293 12.641 -7.91 1 91.81 7 ALA B C 1
ATOM 1643 O O . ALA B 1 7 ? 5.629 12.828 -6.742 1 91.81 7 ALA B O 1
ATOM 1644 N N . VAL B 1 8 ? 5.668 13.445 -8.867 1 90.25 8 VAL B N 1
ATOM 1645 C CA . VAL B 1 8 ? 6.586 14.555 -8.648 1 90.25 8 VAL B CA 1
ATOM 1646 C C . VAL B 1 8 ? 5.812 15.773 -8.141 1 90.25 8 VAL B C 1
ATOM 1648 O O . VAL B 1 8 ? 6.277 16.484 -7.25 1 90.25 8 VAL B O 1
ATOM 1651 N N . GLU B 1 9 ? 4.625 15.977 -8.672 1 91.5 9 GLU B N 1
ATOM 1652 C CA . GLU B 1 9 ? 3.885 17.203 -8.398 1 91.5 9 GLU B CA 1
ATOM 1653 C C . GLU B 1 9 ? 3.145 17.109 -7.066 1 91.5 9 GLU B C 1
ATOM 1655 O O . GLU B 1 9 ? 2.857 18.141 -6.438 1 91.5 9 GLU B O 1
ATOM 1660 N N . ARG B 1 10 ? 2.77 15.875 -6.723 1 93.56 10 ARG B N 1
ATOM 1661 C CA . ARG B 1 10 ? 2.08 15.742 -5.441 1 93.56 10 ARG B CA 1
ATOM 1662 C C . ARG B 1 10 ? 2.994 16.125 -4.285 1 93.56 10 ARG B C 1
ATOM 1664 O O . ARG B 1 10 ? 4.156 15.727 -4.242 1 93.56 10 ARG B O 1
ATOM 1671 N N . TYR B 1 11 ? 2.508 16.922 -3.355 1 92.88 11 TYR B N 1
ATOM 1672 C CA . TYR B 1 11 ? 3.168 17.312 -2.113 1 92.88 11 TYR B CA 1
ATOM 1673 C C . TYR B 1 11 ? 2.166 17.406 -0.969 1 92.88 11 TYR B C 1
ATOM 1675 O O . TYR B 1 11 ? 0.955 17.344 -1.19 1 92.88 11 TYR B O 1
ATOM 1683 N N . SER B 1 12 ? 2.695 17.406 0.184 1 94.06 12 SER B N 1
ATOM 1684 C CA . SER B 1 12 ? 1.826 17.594 1.34 1 94.06 12 SER B CA 1
ATOM 1685 C C . SER B 1 12 ? 1.371 19.047 1.45 1 94.06 12 SER B C 1
ATOM 1687 O O . SER B 1 12 ? 2.1 19.891 1.971 1 94.06 12 SER B O 1
ATOM 1689 N N . SER B 1 13 ? 0.102 19.266 0.977 1 94.75 13 SER B N 1
ATOM 1690 C CA . SER B 1 13 ? -0.474 20.594 1.029 1 94.75 13 SER B CA 1
ATOM 1691 C C . SER B 1 13 ? -0.922 20.953 2.443 1 94.75 13 SER B C 1
ATOM 1693 O O . SER B 1 13 ? -1.586 20.156 3.107 1 94.75 13 SER B O 1
ATOM 1695 N N . ARG B 1 14 ? -0.613 22.109 2.824 1 93.31 14 ARG B N 1
ATOM 1696 C CA . ARG B 1 14 ? -0.82 22.406 4.234 1 93.31 14 ARG B CA 1
ATOM 1697 C C . ARG B 1 14 ? -1.799 23.562 4.41 1 93.31 14 ARG B C 1
ATOM 1699 O O . ARG B 1 14 ? -2.096 23.969 5.535 1 93.31 14 ARG B O 1
ATOM 1706 N N . ASN B 1 15 ? -2.27 24.062 3.41 1 96.06 15 ASN B N 1
ATOM 1707 C CA . ASN B 1 15 ? -3.27 25.125 3.396 1 96.06 15 ASN B CA 1
ATOM 1708 C C . ASN B 1 15 ? -4.121 25.078 2.133 1 96.06 15 ASN B C 1
ATOM 1710 O O . ASN B 1 15 ? -3.6 24.906 1.03 1 96.06 15 ASN B O 1
ATOM 1714 N N . TYR B 1 16 ? -5.426 25.234 2.324 1 97.75 16 TYR B N 1
ATOM 1715 C CA . TYR B 1 16 ? -6.352 25.078 1.21 1 97.75 16 TYR B CA 1
ATOM 1716 C C . TYR B 1 16 ? -7.203 26.328 1.022 1 97.75 16 TYR B C 1
ATOM 1718 O O . TYR B 1 16 ? -7.406 27.094 1.966 1 97.75 16 TYR B O 1
ATOM 1726 N N . SER B 1 17 ? -7.715 26.531 -0.149 1 97.69 17 SER B N 1
ATOM 1727 C CA . SER B 1 17 ? -8.734 27.547 -0.409 1 97.69 17 SER B CA 1
ATOM 1728 C C . SER B 1 17 ? -10.086 27.125 0.166 1 97.69 17 SER B C 1
ATOM 1730 O O . SER B 1 17 ? -10.242 25.984 0.623 1 97.69 17 SER B O 1
ATOM 1732 N N . ASP B 1 18 ? -11.031 27.969 -0.057 1 96.12 18 ASP B N 1
ATOM 1733 C CA . ASP B 1 18 ? -12.375 27.703 0.448 1 96.12 18 ASP B CA 1
ATOM 1734 C C . ASP B 1 18 ? -13.188 26.906 -0.565 1 96.12 18 ASP B C 1
ATOM 1736 O O . ASP B 1 18 ? -14.32 26.516 -0.283 1 96.12 18 ASP B O 1
ATOM 1740 N N . LYS B 1 19 ? -12.617 26.719 -1.622 1 97.62 19 LYS B N 1
ATOM 1741 C CA . LYS B 1 19 ? -13.336 25.984 -2.656 1 97.62 19 LYS B CA 1
ATOM 1742 C C . LYS B 1 19 ? -13.602 24.547 -2.223 1 97.62 19 LYS B C 1
ATOM 1744 O O . LYS B 1 19 ? -12.672 23.828 -1.82 1 97.62 19 LYS B O 1
ATOM 1749 N N . LYS B 1 20 ? -14.891 24.203 -2.336 1 97.44 20 LYS B N 1
ATOM 1750 C CA . LYS B 1 20 ? -15.289 22.844 -1.964 1 97.44 20 LYS B CA 1
ATOM 1751 C C . LYS B 1 20 ? -15.133 21.875 -3.141 1 97.44 20 LYS B C 1
ATOM 1753 O O . LYS B 1 20 ? -15.336 22.266 -4.293 1 97.44 20 LYS B O 1
ATOM 1758 N N . ILE B 1 21 ? -14.773 20.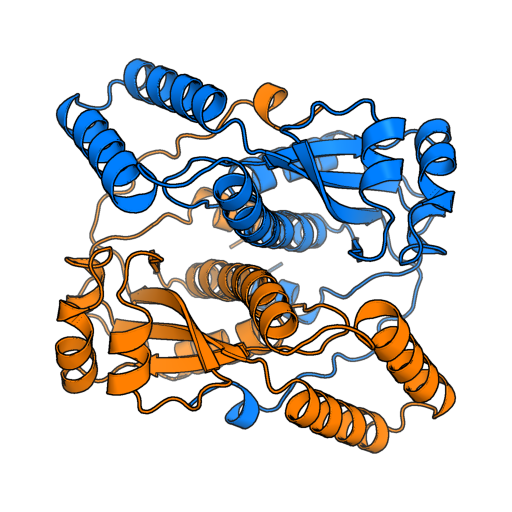719 -2.826 1 98.56 21 ILE B N 1
ATOM 1759 C CA . ILE B 1 21 ? -14.727 19.672 -3.838 1 98.56 21 ILE B CA 1
ATOM 1760 C C . ILE B 1 21 ? -16.141 19.219 -4.191 1 98.56 21 ILE B C 1
ATOM 1762 O O . ILE B 1 21 ? -16.953 18.953 -3.303 1 98.56 21 ILE B O 1
ATOM 1766 N N . ASP B 1 22 ? -16.484 19.094 -5.438 1 98.06 22 ASP B N 1
ATOM 1767 C CA . ASP B 1 22 ? -17.844 18.75 -5.855 1 98.06 22 ASP B CA 1
ATOM 1768 C C . ASP B 1 22 ? -18.094 17.25 -5.695 1 98.06 22 ASP B C 1
ATOM 1770 O O . ASP B 1 22 ? -17.156 16.453 -5.621 1 98.06 22 ASP B O 1
ATOM 1774 N N . ASP B 1 23 ? -19.344 16.938 -5.711 1 97.75 23 ASP B N 1
ATOM 1775 C CA . ASP B 1 23 ? -19.797 15.57 -5.438 1 97.75 23 ASP B CA 1
ATOM 1776 C C . ASP B 1 23 ? -19.266 14.602 -6.492 1 97.75 23 ASP B C 1
ATOM 1778 O O . ASP B 1 23 ? -18.953 13.453 -6.184 1 97.75 23 ASP B O 1
ATOM 1782 N N . GLU B 1 24 ? -19.25 15.047 -7.641 1 98.44 24 GLU B N 1
ATOM 1783 C CA . GLU B 1 24 ? -18.781 14.18 -8.719 1 98.44 24 GLU B CA 1
ATOM 1784 C C . GLU B 1 24 ? -17.312 13.812 -8.531 1 98.44 24 GLU B C 1
ATOM 1786 O O . GLU B 1 24 ? -16.922 12.656 -8.734 1 98.44 24 GLU B O 1
ATOM 1791 N N . THR B 1 25 ? -16.469 14.812 -8.18 1 98.5 25 THR B N 1
ATOM 1792 C CA . THR B 1 25 ? -15.055 14.57 -7.91 1 98.5 25 THR B CA 1
ATOM 1793 C C . THR B 1 25 ? -14.891 13.586 -6.754 1 98.5 25 THR B C 1
ATOM 1795 O O . THR B 1 25 ? -14.078 12.664 -6.828 1 98.5 25 THR B O 1
ATOM 1798 N N . ILE B 1 26 ? -15.711 13.766 -5.73 1 98.44 26 ILE B N 1
ATOM 1799 C CA . ILE B 1 26 ? -15.664 12.859 -4.582 1 98.44 26 ILE B CA 1
ATOM 1800 C C . ILE B 1 26 ? -16.078 11.461 -5.012 1 98.44 26 ILE B C 1
ATOM 1802 O O . ILE B 1 26 ? -15.484 10.469 -4.59 1 98.44 26 ILE B O 1
ATOM 1806 N N . ARG B 1 27 ? -17.141 11.383 -5.801 1 98.12 27 ARG B N 1
ATOM 1807 C CA . ARG B 1 27 ? -17.594 10.086 -6.301 1 98.12 27 ARG B CA 1
ATOM 1808 C C . ARG B 1 27 ? -16.484 9.383 -7.07 1 98.12 27 ARG B C 1
ATOM 1810 O O . ARG B 1 27 ? -16.25 8.188 -6.875 1 98.12 27 ARG B O 1
ATOM 1817 N N . GLN B 1 28 ? -15.781 10.094 -7.941 1 97.94 28 GLN B N 1
ATOM 1818 C CA . GLN B 1 28 ? -14.68 9.523 -8.711 1 97.94 28 GLN B CA 1
ATOM 1819 C C . GLN B 1 28 ? -13.547 9.078 -7.789 1 97.94 28 GLN B C 1
ATOM 1821 O O . GLN B 1 28 ? -12.938 8.023 -8.008 1 97.94 28 GLN B O 1
ATOM 1826 N N . LEU B 1 29 ? -13.258 9.906 -6.773 1 98.38 29 LEU B N 1
ATOM 1827 C CA . LEU B 1 29 ? -12.211 9.555 -5.824 1 98.38 29 LEU B CA 1
ATOM 1828 C C . LEU B 1 29 ? -12.562 8.273 -5.074 1 98.38 29 LEU B C 1
ATOM 1830 O O . LEU B 1 29 ? -11.703 7.418 -4.867 1 98.38 29 LEU B O 1
ATOM 1834 N N . LYS B 1 30 ? -13.867 8.172 -4.645 1 98.25 30 LYS B N 1
ATOM 1835 C CA . LYS B 1 30 ? -14.32 6.949 -3.982 1 98.25 30 LYS B CA 1
ATOM 1836 C C . LYS B 1 30 ? -14.102 5.727 -4.867 1 98.25 30 LYS B C 1
ATOM 1838 O O . LYS B 1 30 ? -13.664 4.68 -4.387 1 98.25 30 LYS B O 1
ATOM 1843 N N . ASP B 1 31 ? -14.391 5.887 -6.137 1 97.19 31 ASP B N 1
ATOM 1844 C CA . ASP B 1 31 ? -14.203 4.785 -7.078 1 97.19 31 ASP B CA 1
ATOM 1845 C C . ASP B 1 31 ? -12.734 4.391 -7.18 1 97.19 31 ASP B C 1
ATOM 1847 O O . ASP B 1 31 ? -12.406 3.201 -7.215 1 97.19 31 ASP B O 1
ATOM 1851 N N . ILE B 1 32 ? -11.852 5.379 -7.184 1 97.44 32 ILE B N 1
ATOM 1852 C CA . ILE B 1 32 ? -10.422 5.121 -7.25 1 97.44 32 ILE B CA 1
ATOM 1853 C C . ILE B 1 32 ? -9.969 4.379 -5.996 1 97.44 32 ILE B C 1
ATOM 1855 O O . ILE B 1 32 ? -9.266 3.369 -6.082 1 97.44 32 ILE B O 1
ATOM 1859 N N . ILE B 1 33 ? -10.383 4.781 -4.852 1 98.31 33 ILE B N 1
ATOM 1860 C CA . ILE B 1 33 ? -10.016 4.188 -3.57 1 98.31 33 ILE B CA 1
ATOM 1861 C C . ILE B 1 33 ? -10.508 2.742 -3.51 1 98.31 33 ILE B C 1
ATOM 1863 O O . ILE B 1 33 ? -9.789 1.858 -3.039 1 98.31 33 ILE B O 1
ATOM 1867 N N . ARG B 1 34 ? -11.766 2.498 -4.008 1 97.19 34 ARG B N 1
ATOM 1868 C CA . ARG B 1 34 ? -12.359 1.167 -3.967 1 97.19 34 ARG B CA 1
ATOM 1869 C C . ARG B 1 34 ? -11.539 0.173 -4.777 1 97.19 34 ARG B C 1
ATOM 1871 O O . ARG B 1 34 ? -11.625 -1.038 -4.562 1 97.19 34 ARG B O 1
ATOM 1878 N N . ASN B 1 35 ? -10.75 0.679 -5.691 1 96.12 35 ASN B N 1
ATOM 1879 C CA . ASN B 1 35 ? -9.977 -0.214 -6.551 1 96.12 35 ASN B CA 1
ATOM 1880 C C . ASN B 1 35 ? -8.562 -0.413 -6.016 1 96.12 35 ASN B C 1
ATOM 1882 O O . ASN B 1 35 ? -7.711 -0.991 -6.699 1 96.12 35 ASN B O 1
ATOM 1886 N N . SER B 1 36 ? -8.289 0.04 -4.758 1 96.94 36 SER B N 1
ATOM 1887 C CA . SER B 1 36 ? -6.988 -0.163 -4.129 1 96.94 36 SER B CA 1
ATOM 1888 C C . SER B 1 36 ? -6.691 -1.646 -3.941 1 96.94 36 SER B C 1
ATOM 1890 O O . SER B 1 36 ? -7.586 -2.428 -3.609 1 96.94 36 SER B O 1
ATOM 1892 N N . PRO B 1 37 ? -5.418 -2.012 -4.188 1 96.38 37 PRO B N 1
ATOM 1893 C CA . PRO B 1 37 ? -5.051 -3.387 -3.842 1 96.38 37 PRO B CA 1
ATOM 1894 C C . PRO B 1 37 ? -4.98 -3.615 -2.332 1 96.38 37 PRO B C 1
ATOM 1896 O O . PRO B 1 37 ? -4.84 -2.66 -1.565 1 96.38 37 PRO B O 1
ATOM 1899 N N . SER B 1 38 ? -5.168 -4.844 -1.883 1 97.38 38 SER B N 1
ATOM 1900 C CA . SER B 1 38 ? -4.98 -5.289 -0.507 1 97.38 38 SER B CA 1
ATOM 1901 C C . SER B 1 38 ? -4.59 -6.762 -0.453 1 97.38 38 SER B C 1
ATOM 1903 O O . SER B 1 38 ? -4.84 -7.512 -1.401 1 97.38 38 SER B O 1
ATOM 1905 N N . ALA B 1 39 ? -3.904 -7.105 0.62 1 96.62 39 ALA B N 1
ATOM 1906 C CA . ALA B 1 39 ? -3.557 -8.508 0.806 1 96.62 39 ALA B CA 1
ATOM 1907 C C . ALA B 1 39 ? -4.793 -9.398 0.716 1 96.62 39 ALA B C 1
ATOM 1909 O O . ALA B 1 39 ? -5.781 -9.172 1.418 1 96.62 39 ALA B O 1
ATOM 1910 N N . LEU B 1 40 ? -4.762 -10.281 -0.301 1 94.69 40 LEU B N 1
ATOM 1911 C CA . LEU B 1 40 ? -5.801 -11.281 -0.529 1 94.69 40 LEU B CA 1
ATOM 1912 C C . LEU B 1 40 ? -7.16 -10.617 -0.722 1 94.69 40 LEU B C 1
ATOM 1914 O O . LEU B 1 40 ? -8.195 -11.211 -0.417 1 94.69 40 LEU B O 1
ATOM 1918 N N . ASN B 1 41 ? -7.137 -9.352 -1.086 1 96.19 41 ASN B N 1
ATOM 1919 C CA . ASN B 1 41 ? -8.344 -8.586 -1.38 1 96.19 41 ASN B CA 1
ATOM 1920 C C . ASN B 1 41 ? -9.273 -8.516 -0.17 1 96.19 41 ASN B C 1
ATOM 1922 O O . ASN B 1 41 ? -10.492 -8.406 -0.322 1 96.19 41 ASN B O 1
ATOM 1926 N N . ILE B 1 42 ? -8.719 -8.555 0.993 1 97.31 42 ILE B N 1
ATOM 1927 C CA . ILE B 1 42 ? -9.508 -8.461 2.217 1 97.31 42 ILE B CA 1
ATOM 1928 C C . ILE B 1 42 ? -10.109 -7.059 2.33 1 97.31 42 ILE B C 1
ATOM 1930 O O . ILE B 1 42 ? -11.203 -6.887 2.881 1 97.31 42 ILE B O 1
ATOM 1934 N N . GLN B 1 43 ? -9.406 -6.078 1.787 1 98.19 43 GLN B N 1
ATOM 1935 C CA . GLN B 1 43 ? -9.867 -4.691 1.82 1 98.19 43 GLN B CA 1
ATOM 1936 C C . GLN B 1 43 ? -10.195 -4.254 3.246 1 98.19 43 GLN B C 1
ATOM 1938 O O . GLN B 1 43 ? -11.281 -3.742 3.512 1 98.19 43 GLN B O 1
ATOM 1943 N N . PRO B 1 44 ? -9.156 -4.449 4.152 1 98.38 44 PRO B N 1
ATOM 1944 C CA . PRO B 1 44 ? -9.414 -4.309 5.59 1 98.38 44 PRO B CA 1
ATOM 1945 C C . PRO B 1 44 ? -9.406 -2.854 6.051 1 98.38 44 PRO B C 1
ATOM 1947 O O . PRO B 1 44 ? -8.656 -2.494 6.961 1 98.38 44 PRO B O 1
ATOM 1950 N N . TRP B 1 45 ? -10.297 -2.035 5.539 1 98.56 45 TRP B N 1
ATOM 1951 C CA . TRP B 1 45 ? -10.383 -0.628 5.914 1 98.56 45 TRP B CA 1
ATOM 1952 C C . TRP B 1 45 ? -11.812 -0.12 5.824 1 98.56 45 TRP B C 1
ATOM 1954 O O . TRP B 1 45 ? -12.633 -0.67 5.078 1 98.56 45 TRP B O 1
ATOM 1964 N N . LYS B 1 46 ? -12.141 0.825 6.582 1 98.56 46 LYS B N 1
ATOM 1965 C CA . LYS B 1 46 ? -13.305 1.702 6.457 1 98.56 46 LYS B CA 1
ATOM 1966 C C . LYS B 1 46 ? -12.898 3.17 6.551 1 98.56 46 LYS B C 1
ATOM 1968 O O . LYS B 1 46 ? -11.953 3.514 7.27 1 98.56 46 LYS B O 1
ATOM 1973 N N . ILE B 1 47 ? -13.586 3.957 5.836 1 98.88 47 ILE B N 1
ATOM 1974 C CA . ILE B 1 47 ? -13.156 5.344 5.707 1 98.88 47 ILE B CA 1
ATOM 1975 C C . ILE B 1 47 ? -14.32 6.277 6.035 1 98.88 47 ILE B C 1
ATOM 1977 O O . ILE B 1 47 ? -15.375 6.211 5.402 1 98.88 47 ILE B O 1
ATOM 1981 N N . LYS B 1 48 ? -14.117 7.082 7.047 1 98.62 48 LYS B N 1
ATOM 1982 C CA . LYS B 1 48 ? -15.062 8.156 7.352 1 98.62 48 LYS B CA 1
ATOM 1983 C C . LYS B 1 48 ? -14.789 9.391 6.5 1 98.62 48 LYS B C 1
ATOM 1985 O O . LYS B 1 48 ? -13.672 9.914 6.504 1 98.62 48 LYS B O 1
ATOM 1990 N N . ILE B 1 49 ? -15.781 9.758 5.75 1 98.5 49 ILE B N 1
ATOM 1991 C CA . ILE B 1 49 ? -15.672 11 4.992 1 98.5 49 ILE B CA 1
ATOM 1992 C C . ILE B 1 49 ? -16.312 12.141 5.789 1 98.5 49 ILE B C 1
ATOM 1994 O O . ILE B 1 49 ? -17.484 12.078 6.148 1 98.5 49 ILE B O 1
ATOM 1998 N N . VAL B 1 50 ? -15.477 13.164 6.074 1 98 50 VAL B N 1
ATOM 1999 C CA . VAL B 1 50 ? -15.922 14.32 6.832 1 98 50 VAL B CA 1
ATOM 2000 C C . VAL B 1 50 ? -15.93 15.555 5.938 1 98 50 VAL B C 1
ATOM 2002 O O . VAL B 1 50 ? -14.891 15.945 5.398 1 98 50 VAL B O 1
ATOM 2005 N N . SER B 1 51 ? -17.047 16.141 5.719 1 95.5 51 SER B N 1
ATOM 2006 C CA . SER B 1 51 ? -17.156 17.359 4.918 1 95.5 51 SER B CA 1
ATOM 2007 C C . SER B 1 51 ? -17.875 18.469 5.688 1 95.5 51 SER B C 1
ATOM 2009 O O . SER B 1 51 ? -17.875 19.625 5.27 1 95.5 51 SER B O 1
ATOM 2011 N N . ASP B 1 52 ? -18.406 18.062 6.773 1 92.44 52 ASP B N 1
ATOM 2012 C CA . ASP B 1 52 ? -19.156 19.031 7.559 1 92.44 52 ASP B CA 1
ATOM 2013 C C . ASP B 1 52 ? -18.234 19.781 8.531 1 92.44 52 ASP B C 1
ATOM 2015 O O . ASP B 1 52 ? -17.359 19.172 9.148 1 92.44 52 ASP B O 1
ATOM 2019 N N . SER B 1 53 ? -18.484 21.016 8.641 1 92.06 53 SER B N 1
ATOM 2020 C CA . SER B 1 53 ? -17.641 21.875 9.469 1 92.06 53 SER B CA 1
ATOM 2021 C C . SER B 1 53 ? -17.766 21.5 10.945 1 92.06 53 SER B C 1
ATOM 2023 O O . SER B 1 53 ? -16.781 21.562 11.695 1 92.06 53 SER B O 1
ATOM 2025 N N . ASP B 1 54 ? -18.891 21.125 11.344 1 95.81 54 ASP B N 1
ATOM 2026 C CA . ASP B 1 54 ? -19.094 20.812 12.75 1 95.81 54 ASP B CA 1
ATOM 2027 C C . ASP B 1 54 ? -18.25 19.609 13.172 1 95.81 54 ASP B C 1
ATOM 2029 O O . ASP B 1 54 ? -17.562 19.656 14.195 1 95.81 54 ASP B O 1
ATOM 2033 N N . LEU B 1 55 ? -18.344 18.609 12.391 1 96.12 55 LEU B N 1
ATOM 2034 C CA . LEU B 1 55 ? -17.562 17.438 12.734 1 96.12 55 LEU B CA 1
ATOM 2035 C C . LEU B 1 55 ? -16.062 17.719 12.617 1 96.12 55 LEU B C 1
ATOM 2037 O O . LEU B 1 55 ? -15.273 17.234 13.43 1 96.12 55 LEU B O 1
ATOM 2041 N N . LYS B 1 56 ? -15.656 18.438 11.688 1 95.88 56 LYS B N 1
ATOM 2042 C CA . LYS B 1 56 ? -14.25 18.828 11.555 1 95.88 56 LYS B CA 1
ATOM 2043 C C . LYS B 1 56 ? -13.766 19.531 12.812 1 95.88 56 LYS B C 1
ATOM 2045 O O . LYS B 1 56 ? -12.695 19.219 13.336 1 95.88 56 LYS B O 1
ATOM 2050 N N . GLU B 1 57 ? -14.531 20.484 13.211 1 94.44 57 GLU B N 1
ATOM 2051 C CA . GLU B 1 57 ? -14.18 21.25 14.406 1 94.44 57 GLU B CA 1
ATOM 2052 C C . GLU B 1 57 ? -14.109 20.344 15.633 1 94.44 57 GLU B C 1
ATOM 2054 O O . GLU B 1 57 ? -13.234 20.516 16.484 1 94.44 57 GLU B O 1
ATOM 2059 N N . LYS B 1 58 ? -15.047 19.469 15.68 1 96.62 58 LYS B N 1
ATOM 2060 C CA . LYS B 1 58 ? -15.086 18.531 16.797 1 96.62 58 LYS B CA 1
ATOM 2061 C C . LYS B 1 58 ? -13.828 17.656 16.828 1 96.62 58 LYS B C 1
ATOM 2063 O O . LYS B 1 58 ? -13.32 17.344 17.906 1 96.62 58 LYS B O 1
ATOM 2068 N N . LEU B 1 59 ? -13.297 17.312 15.734 1 97.69 59 LEU B N 1
ATOM 2069 C CA . LEU B 1 59 ? -12.164 16.391 15.656 1 97.69 59 LEU B CA 1
ATOM 2070 C C . LEU B 1 59 ? -10.844 17.141 15.719 1 97.69 59 LEU B C 1
ATOM 2072 O O . LEU B 1 59 ? -9.82 16.578 16.125 1 97.69 59 LEU B O 1
ATOM 2076 N N . ALA B 1 60 ? -10.82 18.391 15.367 1 96.5 60 ALA B N 1
ATOM 2077 C CA . ALA B 1 60 ? -9.617 19.203 15.148 1 96.5 60 ALA B CA 1
ATOM 2078 C C . ALA B 1 60 ? -8.703 19.156 16.359 1 96.5 60 ALA B C 1
ATOM 2080 O O . ALA B 1 60 ? -7.484 19 16.219 1 96.5 60 ALA B O 1
ATOM 2081 N N . PRO B 1 61 ? -9.234 19.281 17.594 1 96.94 61 PRO B N 1
ATOM 2082 C CA . PRO B 1 61 ? -8.352 19.328 18.766 1 96.94 61 PRO B CA 1
ATOM 2083 C C . PRO B 1 61 ? -7.539 18.047 18.938 1 96.94 61 PRO B C 1
ATOM 2085 O O . PRO B 1 61 ? -6.539 18.031 19.656 1 96.94 61 PRO B O 1
ATOM 2088 N N . TYR B 1 62 ? -7.977 16.953 18.281 1 97.75 62 TYR B N 1
ATOM 2089 C CA . TYR B 1 62 ? -7.324 15.656 18.5 1 97.75 62 TYR B CA 1
ATOM 2090 C C . TYR B 1 62 ? -6.352 15.352 17.359 1 97.75 62 TYR B C 1
ATOM 2092 O O . TYR B 1 6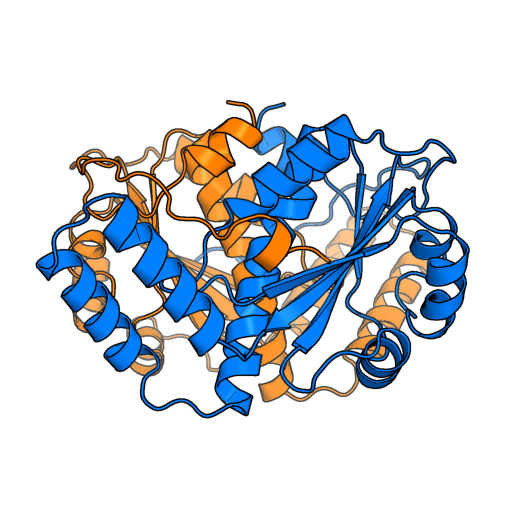2 ? -5.699 14.305 17.359 1 97.75 62 TYR B O 1
ATOM 2100 N N . ILE B 1 63 ? -6.293 16.25 16.391 1 97.12 63 ILE B N 1
ATOM 2101 C CA . ILE B 1 63 ? -5.414 16.078 15.234 1 97.12 63 ILE B CA 1
ATOM 2102 C C . ILE B 1 63 ? -4.27 17.078 15.312 1 97.12 63 ILE B C 1
ATOM 2104 O O . ILE B 1 63 ? -4.395 18.219 14.836 1 97.12 63 ILE B O 1
ATOM 2108 N N . PHE B 1 64 ? -3.174 16.734 15.844 1 93.56 64 PHE B N 1
ATOM 2109 C CA . PHE B 1 64 ? -2.074 17.656 16.141 1 93.56 64 PHE B CA 1
ATOM 2110 C C . PHE B 1 64 ? -1.221 17.891 14.898 1 93.56 64 PHE B C 1
ATOM 2112 O O . PHE B 1 64 ? -0.604 18.953 14.758 1 93.56 64 PHE B O 1
ATOM 2119 N N . GLY B 1 65 ? -1.225 16.984 13.961 1 90.81 65 GLY B N 1
ATOM 2120 C CA . GLY B 1 65 ? -0.441 17.141 12.742 1 90.81 65 GLY B CA 1
ATOM 2121 C C . GLY B 1 65 ? -1.18 17.891 11.648 1 90.81 65 GLY B C 1
ATOM 2122 O O . GLY B 1 65 ? -0.67 18.031 10.539 1 90.81 65 GLY B O 1
ATOM 2123 N N . GLY B 1 66 ? -2.324 18.406 11.883 1 93.19 66 GLY B N 1
ATOM 2124 C CA . GLY B 1 66 ? -3.166 19.031 10.875 1 93.19 66 GLY B CA 1
ATOM 2125 C C . GLY B 1 66 ? -3.727 20.375 11.32 1 93.19 66 GLY B C 1
ATOM 2126 O O . GLY B 1 66 ? -4.852 20.719 10.961 1 93.19 66 GLY B O 1
ATOM 2127 N N . LYS B 1 67 ? -2.998 21.141 12.055 1 91.75 67 LYS B N 1
ATOM 2128 C CA . LYS B 1 67 ? -3.482 22.375 12.648 1 91.75 67 LYS B CA 1
ATOM 2129 C C . LYS B 1 67 ? -3.973 23.344 11.578 1 91.75 67 LYS B C 1
ATOM 2131 O O . LYS B 1 67 ? -4.977 24.031 11.773 1 91.75 67 LYS B O 1
ATOM 2136 N N . THR B 1 68 ? -3.307 23.375 10.516 1 93.38 68 THR B N 1
ATOM 2137 C CA . THR B 1 68 ? -3.703 24.297 9.453 1 93.38 68 THR B CA 1
ATOM 2138 C C . THR B 1 68 ? -4.539 23.578 8.398 1 93.38 68 THR B C 1
ATOM 2140 O O . THR B 1 68 ? -5.496 24.141 7.863 1 93.38 68 THR B O 1
ATOM 2143 N N . GLN B 1 69 ? -4.289 22.344 8.18 1 96.12 69 GLN B N 1
ATOM 2144 C CA . GLN B 1 69 ? -4.93 21.562 7.125 1 96.12 69 GLN B CA 1
ATOM 2145 C C . GLN B 1 69 ? -6.395 21.281 7.461 1 96.12 69 GLN B C 1
ATOM 2147 O O . GLN B 1 69 ? -7.27 21.422 6.602 1 96.12 69 GLN B O 1
ATOM 2152 N N . VAL B 1 70 ? -6.668 20.938 8.688 1 96.88 70 VAL B N 1
ATOM 2153 C CA . VAL B 1 70 ? -7.98 20.438 9.078 1 96.88 70 VAL B CA 1
ATOM 2154 C C . VAL B 1 70 ? -9.016 21.547 8.984 1 96.88 70 VAL B C 1
ATOM 2156 O O . VAL B 1 70 ? -10.062 21.391 8.352 1 96.88 70 VAL B O 1
ATOM 2159 N N . PRO B 1 71 ? -8.742 22.766 9.461 1 94.62 71 PRO B N 1
ATOM 2160 C CA . PRO B 1 71 ? -9.766 23.812 9.375 1 94.62 71 PRO B CA 1
ATOM 2161 C C . PRO B 1 71 ? -10 24.297 7.945 1 94.62 71 PRO B C 1
ATOM 2163 O O . PRO B 1 71 ? -11.086 24.781 7.629 1 94.62 71 PRO B O 1
ATOM 2166 N N . THR B 1 72 ? -9.078 24.125 7.047 1 96.19 72 THR B N 1
ATOM 2167 C CA . THR B 1 72 ? -9.195 24.734 5.73 1 96.19 72 THR B CA 1
ATOM 2168 C C . THR B 1 72 ? -9.555 23.703 4.672 1 96.19 72 THR B C 1
ATOM 2170 O O . THR B 1 72 ? -9.961 24.047 3.564 1 96.19 72 THR B O 1
ATOM 2173 N N . CYS B 1 73 ? -9.438 22.453 5.004 1 98.06 73 CYS B N 1
ATOM 2174 C CA . CYS B 1 73 ? -9.664 21.453 3.979 1 98.06 73 CYS B CA 1
ATOM 2175 C C . CYS B 1 73 ? -11.141 21.359 3.621 1 98.06 73 CYS B C 1
ATOM 2177 O O . CYS B 1 73 ? -12.008 21.672 4.445 1 98.06 73 CYS B O 1
ATOM 2179 N N . SER B 1 74 ? -11.445 21 2.344 1 98.31 74 SER B N 1
ATOM 2180 C CA . SER B 1 74 ? -12.805 20.75 1.886 1 98.31 74 SER B CA 1
ATOM 2181 C C . SER B 1 74 ? -13.367 19.484 2.516 1 98.31 74 SER B C 1
ATOM 2183 O O . SER B 1 74 ? -14.492 19.484 3.025 1 98.31 74 SER B O 1
ATOM 2185 N N . HIS B 1 75 ? -12.641 18.406 2.5 1 98.56 75 HIS B N 1
ATOM 2186 C CA . HIS B 1 75 ? -12.984 17.094 3.041 1 98.56 75 HIS B CA 1
ATOM 2187 C C . HIS B 1 75 ? -11.828 16.484 3.822 1 98.56 75 HIS B C 1
ATOM 2189 O O . HIS B 1 75 ? -10.672 16.859 3.607 1 98.56 75 HIS B O 1
ATOM 2195 N N . MET B 1 76 ? -12.234 15.664 4.719 1 98.19 76 MET B N 1
ATOM 2196 C CA . MET B 1 76 ? -11.266 14.836 5.438 1 98.19 76 MET B CA 1
ATOM 2197 C C . MET B 1 76 ? -11.641 13.359 5.332 1 98.19 76 MET B C 1
ATOM 2199 O O . MET B 1 76 ? -12.812 13 5.465 1 98.19 76 MET B O 1
ATOM 2203 N N . LEU B 1 77 ? -10.68 12.562 4.961 1 98.81 77 LEU B N 1
ATOM 2204 C CA . LEU B 1 77 ? -10.836 11.109 5.031 1 98.81 77 LEU B CA 1
ATOM 2205 C C . LEU B 1 77 ? -10.148 10.547 6.273 1 98.81 77 LEU B C 1
ATOM 2207 O O . LEU B 1 77 ? -8.945 10.75 6.465 1 98.81 77 LEU B O 1
ATOM 2211 N N . ILE B 1 78 ? -10.906 9.969 7.141 1 98.88 78 ILE B N 1
ATOM 2212 C CA . ILE B 1 78 ? -10.336 9.227 8.258 1 98.88 78 ILE B CA 1
ATOM 2213 C C . ILE B 1 78 ? -10.281 7.738 7.914 1 98.88 78 ILE B C 1
ATOM 2215 O O . ILE B 1 78 ? -11.312 7.059 7.91 1 98.88 78 ILE B O 1
ATOM 2219 N N . LEU B 1 79 ? -9.094 7.305 7.59 1 98.94 79 LEU B N 1
ATOM 2220 C CA . LEU B 1 79 ? -8.891 5.914 7.203 1 98.94 79 LEU B CA 1
ATOM 2221 C C . LEU B 1 79 ? -8.695 5.027 8.43 1 98.94 79 LEU B C 1
ATOM 2223 O O . LEU B 1 79 ? -7.727 5.203 9.172 1 98.94 79 LEU B O 1
ATOM 2227 N N . CYS B 1 80 ? -9.617 4.066 8.586 1 98.88 80 CYS B N 1
ATOM 2228 C CA . CYS B 1 80 ? -9.57 3.156 9.727 1 98.88 80 CYS B CA 1
ATOM 2229 C C . CYS B 1 80 ? -9.164 1.755 9.289 1 98.88 80 CYS B C 1
ATOM 2231 O O . CYS B 1 80 ? -9.688 1.231 8.305 1 98.88 80 CYS B O 1
ATOM 2233 N N . ALA B 1 81 ? -8.148 1.236 9.992 1 98.69 81 ALA B N 1
ATOM 2234 C CA . ALA B 1 81 ? -7.926 -0.203 9.898 1 98.69 81 ALA B CA 1
ATOM 2235 C C . ALA B 1 81 ? -9.125 -0.982 10.438 1 98.69 81 ALA B C 1
ATOM 2237 O O . ALA B 1 81 ? -9.695 -0.622 11.469 1 98.69 81 ALA B O 1
ATOM 2238 N N . ASN B 1 82 ? -9.539 -2.01 9.711 1 98.19 82 ASN B N 1
ATOM 2239 C CA . ASN B 1 82 ? -10.695 -2.82 10.078 1 98.19 82 ASN B CA 1
ATOM 2240 C C . ASN B 1 82 ? -10.297 -4.262 10.375 1 98.19 82 ASN B C 1
ATOM 2242 O O . ASN B 1 82 ? -9.914 -5.004 9.469 1 98.19 82 ASN B O 1
ATOM 2246 N N . ALA B 1 83 ? -10.383 -4.637 11.648 1 96.94 83 ALA B N 1
ATOM 2247 C CA . ALA B 1 83 ? -10.008 -5.988 12.055 1 96.94 83 ALA B CA 1
ATOM 2248 C C . ALA B 1 83 ? -11.133 -6.977 11.781 1 96.94 83 ALA B C 1
ATOM 2250 O O . ALA B 1 83 ? -10.945 -8.188 11.883 1 96.94 83 ALA B O 1
ATOM 2251 N N . ASP B 1 84 ? -12.297 -6.449 11.43 1 96 84 ASP B N 1
ATOM 2252 C CA . ASP B 1 84 ? -13.398 -7.336 11.07 1 96 84 ASP B CA 1
ATOM 2253 C C . ASP B 1 84 ? -13.234 -7.867 9.648 1 96 84 ASP B C 1
ATOM 2255 O O . ASP B 1 84 ? -14.047 -7.566 8.766 1 96 84 ASP B O 1
ATOM 2259 N N . TRP B 1 85 ? -12.258 -8.734 9.516 1 97.19 85 TRP B N 1
ATOM 2260 C CA . TRP B 1 85 ? -11.969 -9.336 8.219 1 97.19 85 TRP B CA 1
ATOM 2261 C C . TRP B 1 85 ? -13.109 -10.25 7.773 1 97.19 85 TRP B C 1
ATOM 2263 O O . TRP B 1 85 ? -13.414 -10.336 6.582 1 97.19 85 TRP B O 1
ATOM 2273 N N . ASP B 1 86 ? -13.766 -10.836 8.773 1 95.31 86 ASP B N 1
ATOM 2274 C CA . ASP B 1 86 ? -14.773 -11.844 8.477 1 95.31 86 ASP B CA 1
ATOM 2275 C C . ASP B 1 86 ? -15.945 -11.242 7.703 1 95.31 86 ASP B C 1
ATOM 2277 O O . ASP B 1 86 ? -16.453 -11.844 6.754 1 95.31 86 ASP B O 1
ATOM 2281 N N . SER B 1 87 ? -16.375 -10.055 8.102 1 95.69 87 SER B N 1
ATOM 2282 C CA . SER B 1 87 ? -17.453 -9.375 7.395 1 95.69 87 SER B CA 1
ATOM 2283 C C . SER B 1 87 ? -17.078 -9.086 5.949 1 95.69 87 SER B C 1
ATOM 2285 O O . SER B 1 87 ? -17.875 -9.305 5.035 1 95.69 87 SER B O 1
ATOM 2287 N N . HIS B 1 88 ? -15.859 -8.672 5.691 1 96.25 88 HIS B N 1
ATOM 2288 C CA . HIS B 1 88 ? -15.406 -8.344 4.344 1 96.25 88 HIS B CA 1
ATOM 2289 C C . HIS B 1 88 ? -15.219 -9.609 3.504 1 96.25 88 HIS B C 1
ATOM 2291 O O . HIS B 1 88 ? -15.594 -9.641 2.33 1 96.25 88 HIS B O 1
ATOM 2297 N N . ILE B 1 89 ? -14.648 -10.641 4.145 1 96.25 89 ILE B N 1
ATOM 2298 C CA . ILE B 1 89 ? -14.445 -11.906 3.445 1 96.25 89 ILE B CA 1
ATOM 2299 C C . ILE B 1 89 ? -15.789 -12.477 3.018 1 96.25 89 ILE B C 1
ATOM 2301 O O . ILE B 1 89 ? -15.93 -12.992 1.904 1 96.25 89 ILE B O 1
ATOM 2305 N N . LYS B 1 90 ? -16.781 -12.336 3.945 1 96.56 90 LYS B N 1
ATOM 2306 C CA . LYS B 1 90 ? -18.125 -12.805 3.621 1 96.56 90 LYS B CA 1
ATOM 2307 C C . LYS B 1 90 ? -18.672 -12.086 2.393 1 96.56 90 LYS B C 1
ATOM 2309 O O . LYS B 1 90 ? -19.219 -12.727 1.484 1 96.56 90 LYS B O 1
ATOM 2314 N N . VAL B 1 91 ? -18.547 -10.789 2.34 1 96.19 91 VAL B N 1
ATOM 2315 C CA . VAL B 1 91 ? -19.047 -10 1.215 1 96.19 91 VAL B CA 1
ATOM 2316 C C . VAL B 1 91 ? -18.297 -10.383 -0.055 1 96.19 91 VAL B C 1
ATOM 2318 O O . VAL B 1 91 ? -18.891 -10.555 -1.117 1 96.19 91 VAL B O 1
ATOM 2321 N N . ASN B 1 92 ? -16.953 -10.555 0.002 1 95.19 92 ASN B N 1
ATOM 2322 C CA . ASN B 1 92 ? -16.141 -10.969 -1.139 1 95.19 92 ASN B CA 1
ATOM 2323 C C . ASN B 1 92 ? -16.594 -12.305 -1.705 1 95.19 92 ASN B C 1
ATOM 2325 O O . ASN B 1 92 ? -16.703 -12.469 -2.922 1 95.19 92 ASN B O 1
ATOM 2329 N N . LEU B 1 93 ? -16.891 -13.227 -0.764 1 95.81 93 LEU B N 1
ATOM 2330 C CA . LEU B 1 93 ? -17.328 -14.555 -1.192 1 95.81 93 LEU B CA 1
ATOM 2331 C C . LEU B 1 93 ? -18.672 -14.484 -1.889 1 95.81 93 LEU B C 1
ATOM 2333 O O . LEU B 1 93 ? -18.891 -15.141 -2.906 1 95.81 93 LEU B O 1
ATOM 2337 N N . GLU B 1 94 ? -19.547 -13.672 -1.372 1 95.31 94 GLU B N 1
ATOM 2338 C CA . GLU B 1 94 ? -20.844 -13.484 -2 1 95.31 94 GLU B CA 1
ATOM 2339 C C . GLU B 1 94 ? -20.703 -12.875 -3.393 1 95.31 94 GLU B C 1
ATOM 2341 O O . GLU B 1 94 ? -21.359 -13.312 -4.34 1 95.31 94 GLU B O 1
ATOM 2346 N N . ASN B 1 95 ? -19.828 -11.93 -3.521 1 93.31 95 ASN B N 1
ATOM 2347 C CA . ASN B 1 95 ? -19.578 -11.297 -4.812 1 93.31 95 ASN B CA 1
ATOM 2348 C C . ASN B 1 95 ? -19 -12.281 -5.816 1 93.31 95 ASN B C 1
ATOM 2350 O O . ASN B 1 95 ? -19.375 -12.281 -6.992 1 93.31 95 ASN B O 1
ATOM 2354 N N . MET B 1 96 ? -18.031 -13.078 -5.383 1 92.5 96 MET B N 1
ATOM 2355 C CA . MET B 1 96 ? -17.422 -14.086 -6.242 1 92.5 96 MET B CA 1
ATOM 2356 C C . MET B 1 96 ? -18.469 -15.07 -6.762 1 92.5 96 MET B C 1
ATOM 2358 O O . MET B 1 96 ? -18.469 -15.422 -7.941 1 92.5 96 MET B O 1
ATOM 2362 N N . ARG B 1 97 ? -19.328 -15.492 -5.859 1 94.19 97 ARG B N 1
ATOM 2363 C CA . ARG B 1 97 ? -20.375 -16.438 -6.258 1 94.19 97 ARG B CA 1
ATOM 2364 C C . ARG B 1 97 ? -21.359 -15.789 -7.227 1 94.19 97 ARG B C 1
ATOM 2366 O O . ARG B 1 97 ? -21.75 -16.406 -8.219 1 94.19 97 ARG B O 1
ATOM 2373 N N . LYS B 1 98 ? -21.734 -14.531 -6.953 1 92.75 98 LYS B N 1
ATOM 2374 C CA . LYS B 1 98 ? -22.625 -13.805 -7.848 1 92.75 98 LYS B CA 1
ATOM 2375 C C . LYS B 1 98 ? -22 -13.641 -9.234 1 92.75 98 LYS B C 1
ATOM 2377 O O . LYS B 1 98 ? -22.719 -13.641 -10.242 1 92.75 98 LYS B O 1
ATOM 2382 N N . ALA B 1 99 ? -20.672 -13.539 -9.273 1 90.69 99 ALA B N 1
ATOM 2383 C CA . ALA B 1 99 ? -19.938 -13.375 -10.531 1 90.69 99 ALA B CA 1
ATOM 2384 C C . ALA B 1 99 ? -19.625 -14.727 -11.172 1 90.69 99 ALA B C 1
ATOM 2386 O O . ALA B 1 99 ? -18.906 -14.797 -12.164 1 90.69 99 ALA B O 1
ATOM 2387 N N . ASN B 1 100 ? -20.141 -15.812 -10.68 1 92.25 100 ASN B N 1
ATOM 2388 C CA . ASN B 1 100 ? -19.984 -17.172 -11.18 1 92.25 100 ASN B CA 1
ATOM 2389 C C . ASN B 1 100 ? -18.516 -17.578 -11.258 1 92.25 100 ASN B C 1
ATOM 2391 O O . ASN B 1 100 ? -18.094 -18.234 -12.211 1 92.25 100 ASN B O 1
ATOM 2395 N N . ILE B 1 101 ? -17.844 -17.094 -10.227 1 91 101 ILE B N 1
ATOM 2396 C CA . ILE B 1 101 ? -16.469 -17.609 -10.102 1 91 101 ILE B CA 1
ATOM 2397 C C . ILE B 1 101 ? -16.5 -19.094 -9.742 1 91 101 ILE B C 1
ATOM 2399 O O . ILE B 1 101 ? -17.25 -19.5 -8.852 1 91 101 ILE B O 1
ATOM 2403 N N . PRO B 1 102 ? -15.617 -19.938 -10.398 1 92.69 102 PRO B N 1
ATOM 2404 C CA . PRO B 1 102 ? -15.609 -21.359 -10.102 1 92.69 102 PRO B CA 1
ATOM 2405 C C . PRO B 1 102 ? -15.25 -21.656 -8.641 1 92.69 102 PRO B C 1
ATOM 2407 O O . PRO B 1 102 ? -14.414 -20.969 -8.062 1 92.69 102 PRO B O 1
ATOM 2410 N N . GLU B 1 103 ? -15.93 -22.594 -8.094 1 94.56 103 GLU B N 1
ATOM 2411 C CA . GLU B 1 103 ? -15.742 -22.969 -6.699 1 94.56 103 GLU B CA 1
ATOM 2412 C C . GLU B 1 103 ? -14.273 -23.281 -6.402 1 94.56 103 GLU B C 1
ATOM 2414 O O . GLU B 1 103 ? -13.789 -23.016 -5.301 1 94.56 103 GLU B O 1
ATOM 2419 N N . GLU B 1 104 ? -13.672 -23.797 -7.371 1 95 104 GLU B N 1
ATOM 2420 C CA . GLU B 1 104 ? -12.258 -24.109 -7.199 1 95 104 GLU B CA 1
ATOM 2421 C C . GLU B 1 104 ? -11.438 -22.859 -6.906 1 95 104 GLU B C 1
ATOM 2423 O O . GLU B 1 104 ? -10.531 -22.891 -6.07 1 95 104 GLU B O 1
ATOM 2428 N N . ASN B 1 105 ? -11.766 -21.812 -7.555 1 91.06 105 ASN B N 1
ATOM 2429 C CA . ASN B 1 105 ? -11.07 -20.547 -7.336 1 91.06 105 ASN B CA 1
ATOM 2430 C C . ASN B 1 105 ? -11.422 -19.953 -5.977 1 91.06 105 ASN B C 1
ATOM 2432 O O . ASN B 1 105 ? -10.562 -19.359 -5.316 1 91.06 105 ASN B O 1
ATOM 2436 N N . ILE B 1 106 ? -12.609 -20.156 -5.605 1 93.69 106 ILE B N 1
ATOM 2437 C CA . ILE B 1 106 ? -13.039 -19.703 -4.289 1 93.69 106 ILE B CA 1
ATOM 2438 C C . ILE B 1 106 ? -12.297 -20.469 -3.205 1 93.69 106 ILE B C 1
ATOM 2440 O O . ILE B 1 106 ? -11.812 -19.891 -2.23 1 93.69 106 ILE B O 1
ATOM 2444 N N . ASN B 1 107 ? -12.234 -21.797 -3.354 1 95.62 107 ASN B N 1
ATOM 2445 C CA . ASN B 1 107 ? -11.516 -22.625 -2.396 1 95.62 107 ASN B CA 1
ATOM 2446 C C . ASN B 1 107 ? -10.047 -22.234 -2.305 1 95.62 107 ASN B C 1
ATOM 2448 O O . ASN B 1 107 ? -9.461 -22.25 -1.219 1 95.62 107 ASN B O 1
ATOM 2452 N N . TYR B 1 108 ? -9.531 -21.922 -3.426 1 91.69 108 TYR B N 1
ATOM 2453 C CA . TYR B 1 108 ? -8.141 -21.469 -3.434 1 91.69 108 TYR B CA 1
ATOM 2454 C C . TYR B 1 108 ? -7.973 -20.188 -2.645 1 91.69 108 TYR B C 1
ATOM 2456 O O . TYR B 1 108 ? -7.027 -20.031 -1.87 1 91.69 108 TYR B O 1
ATOM 2464 N N . TYR B 1 109 ? -8.922 -19.312 -2.838 1 92.62 109 TYR B N 1
ATOM 2465 C CA . TYR B 1 109 ? -8.945 -18.047 -2.094 1 92.62 109 TYR B CA 1
ATOM 2466 C C . TYR B 1 109 ? -9.008 -18.312 -0.592 1 92.62 109 TYR B C 1
ATOM 2468 O O . TYR B 1 109 ? -8.242 -17.734 0.177 1 92.62 109 TYR B O 1
ATOM 2476 N N . LEU B 1 110 ? -9.812 -19.234 -0.197 1 94.62 110 LEU B N 1
ATOM 2477 C CA . LEU B 1 110 ? -9.984 -19.562 1.212 1 94.62 110 LEU B CA 1
ATOM 2478 C C . LEU B 1 110 ? -8.734 -20.234 1.772 1 94.62 110 LEU B C 1
ATOM 2480 O O . LEU B 1 110 ? -8.352 -19.984 2.918 1 94.62 110 LEU B O 1
ATOM 2484 N N . MET B 1 111 ? -8.164 -21.016 1.01 1 94.62 111 MET B N 1
ATOM 2485 C CA . MET B 1 111 ? -6.926 -21.672 1.416 1 94.62 111 MET B CA 1
ATOM 2486 C C . MET B 1 111 ? -5.812 -20.656 1.616 1 94.62 111 MET B C 1
ATOM 2488 O O . MET B 1 111 ? -5.039 -20.75 2.572 1 94.62 111 MET B O 1
ATOM 2492 N N . ALA B 1 112 ? -5.742 -19.75 0.741 1 92.44 112 ALA B N 1
ATOM 2493 C CA . ALA B 1 112 ? -4.738 -18.688 0.851 1 92.44 112 ALA B CA 1
ATOM 2494 C C . ALA B 1 112 ? -4.961 -17.844 2.105 1 92.44 112 ALA B C 1
ATOM 2496 O O . ALA B 1 112 ? -4.012 -17.531 2.824 1 92.44 112 ALA B O 1
ATOM 2497 N N . LEU B 1 113 ? -6.207 -17.516 2.338 1 94.69 113 LEU B N 1
ATOM 2498 C CA . LEU B 1 113 ? -6.559 -16.766 3.537 1 94.69 113 LEU B CA 1
ATOM 2499 C C . LEU B 1 113 ? -6.109 -17.5 4.793 1 94.69 113 LEU B C 1
ATOM 2501 O O . LEU B 1 113 ? -5.492 -16.906 5.68 1 94.69 113 LEU B O 1
ATOM 2505 N N . ASP B 1 114 ? -6.426 -18.75 4.895 1 94.38 114 ASP B N 1
ATOM 2506 C CA . ASP B 1 114 ? -6.07 -19.562 6.051 1 94.38 114 ASP B CA 1
ATOM 2507 C C . ASP B 1 114 ? -4.555 -19.688 6.191 1 94.38 114 ASP B C 1
ATOM 2509 O O . ASP B 1 114 ? -4.02 -19.562 7.297 1 94.38 114 ASP B O 1
ATOM 2513 N N . GLY B 1 115 ? -3.918 -19.953 5.109 1 90.81 115 GLY B N 1
ATOM 2514 C CA . GLY B 1 115 ? -2.473 -20.109 5.121 1 90.81 115 GLY B CA 1
ATOM 2515 C C . GLY B 1 115 ? -1.741 -18.859 5.566 1 90.81 115 GLY B C 1
ATOM 2516 O O . GLY B 1 115 ? -0.775 -18.922 6.328 1 90.81 115 GLY B O 1
ATOM 2517 N N . MET B 1 116 ? -2.227 -17.797 5.152 1 90.06 116 MET B N 1
ATOM 2518 C CA . MET B 1 116 ? -1.52 -16.547 5.406 1 90.06 116 MET B CA 1
ATOM 2519 C C . MET B 1 116 ? -1.952 -15.938 6.738 1 90.06 116 MET B C 1
ATOM 2521 O O . MET B 1 116 ? -1.135 -15.352 7.453 1 90.06 116 MET B O 1
ATOM 2525 N N . PHE B 1 117 ? -3.248 -16.109 7.035 1 90.88 117 PHE B N 1
ATOM 2526 C CA . PHE B 1 117 ? -3.758 -15.312 8.141 1 90.88 117 PHE B CA 1
ATOM 2527 C C . PHE B 1 117 ? -4.609 -16.156 9.078 1 90.88 117 PHE B C 1
ATOM 2529 O O . PHE B 1 117 ? -5.344 -15.625 9.906 1 90.88 117 PHE B O 1
ATOM 2536 N N . GLY B 1 118 ? -4.574 -17.469 8.953 1 88.75 118 GLY B N 1
ATOM 2537 C CA . GLY B 1 118 ? -5.426 -18.344 9.742 1 88.75 118 GLY B CA 1
ATOM 2538 C C . GLY B 1 118 ? -5.086 -18.344 11.219 1 88.75 118 GLY B C 1
ATOM 2539 O O . GLY B 1 118 ? -5.918 -18.703 12.055 1 88.75 118 GLY B O 1
ATOM 2540 N N . GLN B 1 119 ? -3.939 -17.875 11.539 1 90.31 119 GLN B N 1
ATOM 2541 C CA . GLN B 1 119 ? -3.498 -18.047 12.914 1 90.31 119 GLN B CA 1
ATOM 2542 C C . GLN B 1 119 ? -3.24 -16.688 13.578 1 90.31 119 GLN B C 1
ATOM 2544 O O . GLN B 1 119 ? -2.605 -16.625 14.633 1 90.31 119 GLN B O 1
ATOM 2549 N N . ILE B 1 120 ? -3.67 -15.672 12.945 1 91.44 120 ILE B N 1
ATOM 2550 C CA . ILE B 1 120 ? -3.344 -14.391 13.547 1 91.44 120 ILE B CA 1
ATOM 2551 C C . ILE B 1 120 ? -4.492 -13.93 14.445 1 91.44 120 ILE B C 1
ATOM 2553 O O . ILE B 1 120 ? -5.656 -14.227 14.172 1 91.44 120 ILE B O 1
ATOM 2557 N N . ASN B 1 121 ? -4.141 -13.219 15.609 1 93.44 121 ASN B N 1
ATOM 2558 C CA . ASN B 1 121 ? -5.145 -12.695 16.531 1 93.44 121 ASN B CA 1
ATOM 2559 C C . ASN B 1 121 ? -5.605 -11.305 16.125 1 93.44 121 ASN B C 1
ATOM 2561 O O . ASN B 1 121 ? -5.148 -10.766 15.109 1 93.44 121 ASN B O 1
ATOM 2565 N N . ASN B 1 122 ? -6.488 -10.805 16.875 1 91.5 122 ASN B N 1
ATOM 2566 C CA . ASN B 1 122 ? -7.109 -9.531 16.516 1 91.5 12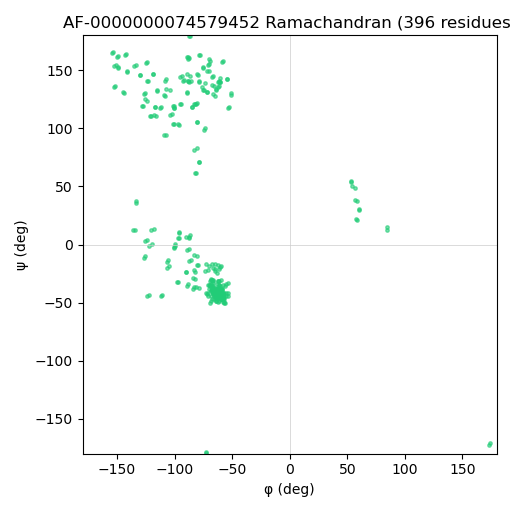2 ASN B CA 1
ATOM 2567 C C . ASN B 1 122 ? -6.09 -8.398 16.5 1 91.5 122 ASN B C 1
ATOM 2569 O O . ASN B 1 122 ? -6.164 -7.512 15.648 1 91.5 122 ASN B O 1
ATOM 2573 N N . ASP B 1 123 ? -5.168 -8.414 17.406 1 93.94 123 ASP B N 1
ATOM 2574 C CA . ASP B 1 123 ? -4.133 -7.383 17.438 1 93.94 123 ASP B CA 1
ATOM 2575 C C . ASP B 1 123 ? -3.262 -7.445 16.188 1 93.94 123 ASP B C 1
ATOM 2577 O O . ASP B 1 123 ? -2.902 -6.414 15.617 1 93.94 123 ASP B O 1
ATOM 2581 N N . GLN B 1 124 ? -2.971 -8.656 15.766 1 95.31 124 GLN B N 1
ATOM 2582 C CA . GLN B 1 124 ? -2.188 -8.852 14.547 1 95.31 124 GLN B CA 1
ATOM 2583 C C . GLN B 1 124 ? -2.982 -8.453 13.312 1 95.31 124 GLN B C 1
ATOM 2585 O O . GLN B 1 124 ? -2.42 -7.926 12.352 1 95.31 124 GLN B O 1
ATOM 2590 N N . ARG B 1 125 ? -4.355 -8.727 13.336 1 96.88 125 ARG B N 1
ATOM 2591 C CA . ARG B 1 125 ? -5.219 -8.266 12.25 1 96.88 125 ARG B CA 1
ATOM 2592 C C . ARG B 1 125 ? -5.188 -6.746 12.133 1 96.88 125 ARG B C 1
ATOM 2594 O O . ARG B 1 125 ? -5.16 -6.203 11.023 1 96.88 125 ARG B O 1
ATOM 2601 N N . ILE B 1 126 ? -5.191 -6.098 13.297 1 97.19 126 ILE B N 1
ATOM 2602 C CA . ILE B 1 126 ? -5.164 -4.637 13.281 1 97.19 126 ILE B CA 1
ATOM 2603 C C . ILE B 1 126 ? -3.857 -4.152 12.664 1 97.19 126 ILE B C 1
ATOM 2605 O O . ILE B 1 126 ? -3.867 -3.281 11.789 1 97.19 126 ILE B O 1
ATOM 2609 N N . VAL B 1 127 ? -2.738 -4.738 13.008 1 96.88 127 VAL B N 1
ATOM 2610 C CA . VAL B 1 127 ? -1.43 -4.336 12.5 1 96.88 127 VAL B CA 1
ATOM 2611 C C . VAL B 1 127 ? -1.366 -4.566 10.992 1 96.88 127 VAL B C 1
ATOM 2613 O O . VAL B 1 127 ? -0.94 -3.684 10.242 1 96.88 127 VAL B O 1
ATOM 2616 N N . GLU B 1 128 ? -1.81 -5.719 10.562 1 97.38 128 GLU B N 1
ATOM 2617 C CA . GLU B 1 128 ? -1.851 -6.016 9.133 1 97.38 128 GLU B CA 1
ATOM 2618 C C . GLU B 1 128 ? -2.771 -5.051 8.391 1 97.38 128 GLU B C 1
ATOM 2620 O O . GLU B 1 128 ? -2.439 -4.574 7.305 1 97.38 128 GLU B O 1
ATOM 2625 N N . SER B 1 129 ? -3.928 -4.781 8.984 1 98.62 129 SER B N 1
ATOM 2626 C CA . SER B 1 129 ? -4.887 -3.852 8.398 1 98.62 129 SER B CA 1
ATOM 2627 C C . SER B 1 129 ? -4.293 -2.451 8.266 1 98.62 129 SER B C 1
ATOM 2629 O O . SER B 1 129 ? -4.531 -1.759 7.277 1 98.62 129 SER B O 1
ATOM 2631 N N . GLN B 1 130 ? -3.529 -2.006 9.281 1 98.69 130 GLN B N 1
ATOM 2632 C CA . GLN B 1 130 ? -2.904 -0.688 9.234 1 98.69 130 GLN B CA 1
ATOM 2633 C C . GLN B 1 130 ? -1.94 -0.581 8.055 1 98.69 130 GLN B C 1
ATOM 2635 O O . GLN B 1 130 ? -1.88 0.455 7.391 1 98.69 130 GLN B O 1
ATOM 2640 N N . LYS B 1 131 ? -1.164 -1.649 7.758 1 98.44 131 LYS B N 1
ATOM 2641 C CA . LYS B 1 131 ? -0.278 -1.658 6.594 1 98.44 131 LYS B CA 1
ATOM 2642 C C . LYS B 1 131 ? -1.065 -1.468 5.301 1 98.44 131 LYS B C 1
ATOM 2644 O O . LYS B 1 131 ? -0.689 -0.658 4.453 1 98.44 131 LYS B O 1
ATOM 2649 N N . ASN B 1 132 ? -2.207 -2.139 5.16 1 98.62 132 ASN B N 1
ATOM 2650 C CA . ASN B 1 132 ? -3.047 -2.039 3.973 1 98.62 132 ASN B CA 1
ATOM 2651 C C . ASN B 1 132 ? -3.691 -0.661 3.855 1 98.62 132 ASN B C 1
ATOM 2653 O O . ASN B 1 132 ? -3.916 -0.166 2.75 1 98.62 132 ASN B O 1
ATOM 2657 N N . VAL B 1 133 ? -3.945 -0.021 5.012 1 98.81 133 VAL B N 1
ATOM 2658 C CA . VAL B 1 133 ? -4.469 1.342 5.008 1 98.81 133 VAL B CA 1
ATOM 2659 C C . VAL B 1 133 ? -3.473 2.275 4.32 1 98.81 133 VAL B C 1
ATOM 2661 O O . VAL B 1 133 ? -3.869 3.182 3.584 1 98.81 133 VAL B O 1
ATOM 2664 N N . TYR B 1 134 ? -2.195 2.08 4.504 1 98.75 134 TYR B N 1
ATOM 2665 C CA . TYR B 1 134 ? -1.193 2.93 3.871 1 98.75 134 TYR B CA 1
ATOM 2666 C C . TYR B 1 134 ? -1.186 2.732 2.361 1 98.75 134 TYR B C 1
ATOM 2668 O O . TYR B 1 134 ? -0.99 3.688 1.604 1 98.75 134 TYR B O 1
ATOM 2676 N N . LEU B 1 135 ? -1.351 1.506 1.932 1 98.12 135 LEU B N 1
ATOM 2677 C CA . LEU B 1 135 ? -1.487 1.237 0.504 1 98.12 135 LEU B CA 1
ATOM 2678 C C . LEU B 1 135 ? -2.678 1.989 -0.079 1 98.12 135 LEU B C 1
ATOM 2680 O O . LEU B 1 135 ? -2.555 2.65 -1.112 1 98.12 135 LEU B O 1
ATOM 2684 N N . THR B 1 136 ? -3.83 1.927 0.594 1 98.31 136 THR B N 1
ATOM 2685 C CA . THR B 1 136 ? -5.051 2.602 0.161 1 98.31 136 THR B CA 1
ATOM 2686 C C . THR B 1 136 ? -4.883 4.117 0.236 1 98.31 136 THR B C 1
ATOM 2688 O O . THR B 1 136 ? -5.414 4.848 -0.605 1 98.31 136 THR B O 1
ATOM 2691 N N . ALA B 1 137 ? -4.105 4.609 1.219 1 98.75 137 ALA B N 1
ATOM 2692 C CA . ALA B 1 137 ? -3.826 6.035 1.33 1 98.75 137 ALA B CA 1
ATOM 2693 C C . ALA B 1 137 ? -3.1 6.551 0.091 1 98.75 137 ALA B C 1
ATOM 2695 O O . ALA B 1 137 ? -3.367 7.66 -0.378 1 98.75 137 ALA B O 1
ATOM 2696 N N . ALA B 1 138 ? -2.191 5.727 -0.427 1 98.19 138 ALA B N 1
ATOM 2697 C CA . ALA B 1 138 ? -1.497 6.113 -1.654 1 98.19 138 ALA B CA 1
ATOM 2698 C C . ALA B 1 138 ? -2.477 6.258 -2.816 1 98.19 138 ALA B C 1
ATOM 2700 O O . ALA B 1 138 ? -2.398 7.215 -3.586 1 98.19 138 ALA B O 1
ATOM 2701 N N . SER B 1 139 ? -3.414 5.344 -2.977 1 97.88 139 SER B N 1
ATOM 2702 C CA . SER B 1 139 ? -4.449 5.449 -3.998 1 97.88 139 SER B CA 1
ATOM 2703 C C . SER B 1 139 ? -5.258 6.734 -3.834 1 97.88 139 SER B C 1
ATOM 2705 O O . SER B 1 139 ? -5.594 7.391 -4.82 1 97.88 139 SER B O 1
ATOM 2707 N N . ALA B 1 140 ? -5.578 7.055 -2.586 1 98.5 140 ALA B N 1
ATOM 2708 C CA . ALA B 1 140 ? -6.375 8.242 -2.297 1 98.5 140 ALA B CA 1
ATOM 2709 C C . ALA B 1 140 ? -5.637 9.516 -2.713 1 98.5 140 ALA B C 1
ATOM 2711 O O . ALA B 1 140 ? -6.199 10.375 -3.395 1 98.5 140 ALA B O 1
ATOM 2712 N N . ILE B 1 141 ? -4.324 9.617 -2.383 1 98.31 141 ILE B N 1
ATOM 2713 C CA . ILE B 1 141 ? -3.646 10.891 -2.582 1 98.31 141 ILE B CA 1
ATOM 2714 C C . ILE B 1 141 ? -3.219 11.031 -4.043 1 98.31 141 ILE B C 1
ATOM 2716 O O . ILE B 1 141 ? -3.262 12.125 -4.609 1 98.31 141 ILE B O 1
ATOM 2720 N N . PHE B 1 142 ? -2.797 9.969 -4.715 1 97.69 142 PHE B N 1
ATOM 2721 C CA . PHE B 1 142 ? -2.514 10.047 -6.145 1 97.69 142 PHE B CA 1
ATOM 2722 C C . PHE B 1 142 ? -3.797 10.242 -6.941 1 97.69 142 PHE B C 1
ATOM 2724 O O . PHE B 1 142 ? -3.814 10.984 -7.926 1 97.69 142 PHE B O 1
ATOM 2731 N N . GLY B 1 143 ? -4.898 9.523 -6.512 1 97.75 143 GLY B N 1
ATOM 2732 C CA . GLY B 1 143 ? -6.199 9.734 -7.133 1 97.75 143 GLY B CA 1
ATOM 2733 C C . GLY B 1 143 ? -6.691 11.164 -7.027 1 97.75 143 GLY B C 1
ATOM 2734 O O . GLY B 1 143 ? -7.148 11.742 -8.016 1 97.75 143 GLY B O 1
ATOM 2735 N N . ALA B 1 144 ? -6.586 11.75 -5.805 1 98 144 ALA B N 1
ATOM 2736 C CA . ALA B 1 144 ? -6.977 13.141 -5.602 1 98 144 ALA B CA 1
ATOM 2737 C C . ALA B 1 144 ? -6.199 14.07 -6.527 1 98 144 ALA B C 1
ATOM 2739 O O . ALA B 1 144 ? -6.785 14.906 -7.215 1 98 144 ALA B O 1
ATOM 2740 N N . LYS B 1 145 ? -4.879 13.867 -6.598 1 97.06 145 LYS B N 1
ATOM 2741 C CA . LYS B 1 145 ? -4.043 14.727 -7.426 1 97.06 145 LYS B CA 1
ATOM 2742 C C . LYS B 1 145 ? -4.418 14.602 -8.898 1 97.06 145 LYS B C 1
ATOM 2744 O O . LYS B 1 145 ? -4.449 15.602 -9.625 1 97.06 145 LYS B O 1
ATOM 2749 N N . SER B 1 146 ? -4.703 13.398 -9.336 1 97.31 146 SER B N 1
ATOM 2750 C CA . SER B 1 146 ? -5.09 13.172 -10.727 1 97.31 146 SER B CA 1
ATOM 2751 C C . SER B 1 146 ? -6.391 13.891 -11.07 1 97.31 146 SER B C 1
ATOM 2753 O O . SER B 1 146 ? -6.656 14.18 -12.234 1 97.31 146 SER B O 1
ATOM 2755 N N . LEU B 1 147 ? -7.215 14.156 -10.078 1 97.31 147 LEU B N 1
ATOM 2756 C CA . LEU B 1 147 ? -8.5 14.828 -10.25 1 97.31 147 LEU B CA 1
ATOM 2757 C C . LEU B 1 147 ? -8.375 16.328 -9.984 1 97.31 147 LEU B C 1
ATOM 2759 O O . LEU B 1 147 ? -9.383 17.031 -9.938 1 97.31 147 LEU B O 1
ATOM 2763 N N . GLY B 1 148 ? -7.109 16.766 -9.773 1 96.5 148 GLY B N 1
ATOM 2764 C CA . GLY B 1 148 ? -6.859 18.172 -9.555 1 96.5 148 GLY B CA 1
ATOM 2765 C C . GLY B 1 148 ? -7.051 18.594 -8.109 1 96.5 148 GLY B C 1
ATOM 2766 O O . GLY B 1 148 ? -7.191 19.781 -7.824 1 96.5 148 GLY B O 1
ATOM 2767 N N . VAL B 1 149 ? -7.168 17.656 -7.18 1 98.12 149 VAL B N 1
ATOM 2768 C CA . VAL B 1 149 ? -7.371 17.922 -5.758 1 98.12 149 VAL B CA 1
ATOM 2769 C C . VAL B 1 149 ? -6.066 17.703 -5 1 98.12 149 VAL B C 1
ATOM 2771 O O . VAL B 1 149 ? -5.359 16.719 -5.246 1 98.12 149 VAL B O 1
ATOM 2774 N N . ASP B 1 150 ? -5.66 18.609 -4.129 1 97.88 150 ASP B N 1
ATOM 2775 C CA . ASP B 1 150 ? -4.473 18.5 -3.289 1 97.88 150 ASP B CA 1
ATOM 2776 C C . ASP B 1 150 ? -4.793 17.797 -1.975 1 97.88 150 ASP B C 1
ATOM 2778 O O . ASP B 1 150 ? -5.957 17.703 -1.577 1 97.88 150 ASP B O 1
ATOM 2782 N N . SER B 1 151 ? -3.766 17.312 -1.312 1 98.31 151 SER B N 1
ATOM 2783 C CA . SER B 1 151 ? -3.996 16.516 -0.115 1 98.31 151 SER B CA 1
ATOM 2784 C C . SER B 1 151 ? -2.801 16.578 0.831 1 98.31 151 SER B C 1
ATOM 2786 O O . SER B 1 151 ? -1.727 17.047 0.452 1 98.31 151 SER B O 1
ATOM 2788 N N . CYS B 1 152 ? -3.014 16.156 2.047 1 97.94 152 CYS B N 1
ATOM 2789 C CA . CYS B 1 152 ? -1.983 15.953 3.061 1 97.94 152 CYS B CA 1
ATOM 2790 C C . CYS B 1 152 ? -2.307 14.742 3.932 1 97.94 152 CYS B C 1
ATOM 2792 O O . CYS B 1 152 ? -3.438 14.602 4.402 1 97.94 152 CYS B O 1
ATOM 2794 N N . VAL B 1 153 ? -1.324 13.867 4.098 1 98.12 153 VAL B N 1
ATOM 2795 C CA . VAL B 1 153 ? -1.465 12.711 4.977 1 98.12 153 VAL B CA 1
ATOM 2796 C C . VAL B 1 153 ? -1.034 13.086 6.391 1 98.12 153 VAL B C 1
ATOM 2798 O O . VAL B 1 153 ? 0.045 13.648 6.59 1 98.12 153 VAL B O 1
ATOM 2801 N N . ILE B 1 154 ? -1.887 12.766 7.387 1 97.5 154 ILE B N 1
ATOM 2802 C CA . ILE B 1 154 ? -1.64 13.133 8.773 1 97.5 154 ILE B CA 1
ATOM 2803 C C . ILE B 1 154 ? -1.662 11.883 9.648 1 97.5 154 ILE B C 1
ATOM 2805 O O . ILE B 1 154 ? -2.633 11.125 9.633 1 97.5 154 ILE B O 1
ATOM 2809 N N . GLN B 1 155 ? -0.615 11.609 10.375 1 96.31 155 GLN B N 1
ATOM 2810 C CA . GLN B 1 155 ? -0.533 10.523 11.352 1 96.31 155 GLN B CA 1
ATOM 2811 C C . GLN B 1 155 ? -0.612 11.062 12.773 1 96.31 155 GLN B C 1
ATOM 2813 O O . GLN B 1 155 ? -0.907 10.312 13.711 1 96.31 155 GLN B O 1
ATOM 2818 N N . GLY B 1 156 ? -0.38 12.305 12.953 1 95.12 156 GLY B N 1
ATOM 2819 C CA . GLY B 1 156 ? -0.311 12.906 14.273 1 95.12 156 GLY B CA 1
ATOM 2820 C C . GLY B 1 156 ? -1.674 13.258 14.844 1 95.12 156 GLY B C 1
ATOM 2821 O O . GLY B 1 156 ? -2.088 14.414 14.812 1 95.12 156 GLY B O 1
ATOM 2822 N N . PHE B 1 157 ? -2.332 12.219 15.414 1 97.06 157 PHE B N 1
ATOM 2823 C CA . PHE B 1 157 ? -3.605 12.445 16.094 1 97.06 157 PHE B CA 1
ATOM 2824 C C . PHE B 1 157 ? -3.793 11.453 17.234 1 97.06 157 PHE B C 1
ATOM 2826 O O . PHE B 1 157 ? -3.074 10.453 17.312 1 97.06 157 PHE B O 1
ATOM 2833 N N . ASN B 1 158 ? -4.711 11.797 18.141 1 97.62 158 ASN B N 1
ATOM 2834 C CA . ASN B 1 158 ? -5.086 10.922 19.25 1 97.62 158 ASN B CA 1
ATOM 2835 C C . ASN B 1 158 ? -6.074 9.844 18.812 1 97.62 158 ASN B C 1
ATOM 2837 O O . ASN B 1 158 ? -7.262 10.117 18.641 1 97.62 158 ASN B O 1
ATOM 2841 N N . VAL B 1 159 ? -5.57 8.602 18.688 1 98.19 159 VAL B N 1
ATOM 2842 C CA . VAL B 1 159 ? -6.344 7.504 18.125 1 98.19 159 VAL B CA 1
ATOM 2843 C C . VAL B 1 159 ? -7.578 7.246 18.984 1 98.19 159 VAL B C 1
ATOM 2845 O O . VAL B 1 159 ? -8.695 7.133 18.453 1 98.19 159 VAL B O 1
ATOM 2848 N N . GLU B 1 160 ? -7.465 7.223 20.266 1 98 160 GLU B N 1
ATOM 2849 C CA . GLU B 1 160 ? -8.57 6.941 21.172 1 98 160 GLU B CA 1
ATOM 2850 C C . GLU B 1 160 ? -9.625 8.047 21.125 1 98 160 GLU B C 1
ATOM 2852 O O . GLU B 1 160 ? -10.828 7.762 21.094 1 98 160 GLU B O 1
ATOM 2857 N N . ALA B 1 161 ? -9.164 9.227 21.094 1 98.31 161 ALA B N 1
ATOM 2858 C CA . ALA B 1 161 ? -10.094 10.352 21.078 1 98.31 161 ALA B CA 1
ATOM 2859 C C . ALA B 1 161 ? -10.891 10.383 19.766 1 98.31 161 ALA B C 1
ATOM 2861 O O . ALA B 1 161 ? -12.102 10.625 19.781 1 98.31 161 ALA B O 1
ATOM 2862 N N . ILE B 1 162 ? -10.25 10.125 18.672 1 98.56 162 ILE B N 1
ATOM 2863 C CA . ILE B 1 162 ? -10.938 10.086 17.375 1 98.56 162 ILE B CA 1
ATOM 2864 C C . ILE B 1 162 ? -11.938 8.938 17.359 1 98.56 162 ILE B C 1
ATOM 2866 O O . ILE B 1 162 ? -13.078 9.102 16.906 1 98.56 162 ILE B O 1
ATOM 2870 N N . SER B 1 163 ? -11.555 7.781 17.859 1 98.62 163 SER B N 1
ATOM 2871 C CA . SER B 1 163 ? -12.438 6.625 17.922 1 98.62 163 SER B CA 1
ATOM 2872 C C . SER B 1 163 ? -13.688 6.93 18.734 1 98.62 163 SER B C 1
ATOM 2874 O O . SER B 1 163 ? -14.805 6.57 18.328 1 98.62 163 SER B O 1
ATOM 2876 N N . GLN B 1 164 ? -13.477 7.57 19.797 1 98 164 GLN B N 1
ATOM 2877 C CA . GLN B 1 164 ? -14.594 7.93 20.672 1 98 164 GLN B CA 1
ATOM 2878 C C . GLN B 1 164 ? -15.5 8.953 20 1 98 164 GLN B C 1
ATOM 2880 O O . GLN B 1 164 ? -16.719 8.805 20 1 98 164 GLN B O 1
ATOM 2885 N N . ALA B 1 165 ? -14.898 9.922 19.453 1 97.44 165 ALA B N 1
ATOM 2886 C CA . ALA B 1 165 ? -15.656 11 18.828 1 97.44 165 ALA B CA 1
ATOM 2887 C C . ALA B 1 165 ? -16.5 10.477 17.672 1 97.44 165 ALA B C 1
ATOM 2889 O O . ALA B 1 165 ? -17.609 10.977 17.422 1 97.44 165 ALA B O 1
ATOM 2890 N N . LEU B 1 166 ? -16.031 9.477 17.031 1 97.62 166 LEU B N 1
ATOM 2891 C CA . LEU B 1 166 ? -16.734 8.922 15.875 1 97.62 166 LEU B CA 1
ATOM 2892 C C . LEU B 1 166 ? -17.531 7.688 16.266 1 97.62 166 LEU B C 1
ATOM 2894 O O . LEU B 1 166 ? -18.172 7.055 15.414 1 97.62 166 LEU B O 1
ATOM 2898 N N . GLU B 1 167 ? -17.469 7.301 17.484 1 97.88 167 GLU B N 1
ATOM 2899 C CA . GLU B 1 167 ? -18.188 6.141 18.016 1 97.88 167 GLU B CA 1
ATOM 2900 C C . GLU B 1 167 ? -17.844 4.879 17.234 1 97.88 167 GLU B C 1
ATOM 2902 O O . GLU B 1 167 ? -18.75 4.141 16.828 1 97.88 167 GLU B O 1
ATOM 2907 N N . LEU B 1 168 ? -16.609 4.723 17.078 1 98 168 LEU B N 1
ATOM 2908 C CA . LEU B 1 168 ? -16.156 3.57 16.312 1 98 168 LEU B CA 1
ATOM 2909 C C . LEU B 1 168 ? -16.172 2.307 17.172 1 98 168 LEU B C 1
ATOM 2911 O O . LEU B 1 168 ? -15.922 2.365 18.375 1 98 168 LEU B O 1
ATOM 2915 N N . THR B 1 169 ? -16.484 1.146 16.547 1 96.94 169 THR B N 1
ATOM 2916 C CA . THR B 1 169 ? -16.359 -0.143 17.203 1 96.94 169 THR B CA 1
ATOM 2917 C C . THR B 1 169 ? -14.883 -0.486 17.422 1 96.94 169 THR B C 1
ATOM 2919 O O . THR B 1 169 ? -14.008 0.068 16.75 1 96.94 169 THR B O 1
ATOM 2922 N N . PRO B 1 170 ? -14.57 -1.363 18.359 1 95.25 170 PRO B N 1
ATOM 2923 C CA . PRO B 1 170 ? -13.188 -1.706 18.688 1 95.25 170 PRO B CA 1
ATOM 2924 C C . PRO B 1 170 ? -12.43 -2.283 17.484 1 95.25 170 PRO B C 1
ATOM 2926 O O . PRO B 1 170 ? -11.195 -2.225 17.453 1 95.25 170 PRO B O 1
ATOM 2929 N N . GLU B 1 171 ? -13.156 -2.744 16.484 1 96.12 171 GLU B N 1
ATOM 2930 C CA . GLU B 1 171 ? -12.5 -3.359 15.344 1 96.12 171 GLU B CA 1
ATOM 2931 C C . GLU B 1 171 ? -11.969 -2.303 14.375 1 96.12 171 GLU B C 1
ATOM 2933 O O . GLU B 1 171 ? -11.164 -2.605 13.492 1 96.12 171 GLU B O 1
ATOM 2938 N N . LEU B 1 172 ? -12.484 -1.089 14.508 1 97.88 172 LEU B N 1
ATOM 2939 C CA . LEU B 1 172 ? -12.055 0.006 13.648 1 97.88 172 LEU B CA 1
ATOM 2940 C C . LEU B 1 172 ? -11.055 0.903 14.367 1 97.88 172 LEU B C 1
ATOM 2942 O O . LEU B 1 172 ? -11.367 1.468 15.422 1 97.88 172 LEU B O 1
ATOM 2946 N N . VAL B 1 173 ? -9.859 0.987 13.789 1 98.62 173 VAL B N 1
ATOM 2947 C CA . VAL B 1 173 ? -8.797 1.771 14.414 1 98.62 173 VAL B CA 1
ATOM 2948 C C . VAL B 1 173 ? -8.336 2.865 13.453 1 98.62 173 VAL B C 1
ATOM 2950 O O . VAL B 1 173 ? -7.723 2.578 12.422 1 98.62 173 VAL B O 1
ATOM 2953 N N . PRO B 1 174 ? -8.68 4.148 13.836 1 98.81 174 PRO B N 1
ATOM 2954 C CA . PRO B 1 174 ? -8.125 5.223 13.008 1 98.81 174 PRO B CA 1
ATOM 2955 C C . PRO B 1 174 ? -6.617 5.094 12.805 1 98.81 174 PRO B C 1
ATOM 2957 O O . PRO B 1 174 ? -5.875 4.895 13.773 1 98.81 174 PRO B O 1
ATOM 2960 N N . THR B 1 175 ? -6.191 5.188 11.602 1 98.69 175 THR B N 1
ATOM 2961 C CA . THR B 1 175 ? -4.805 4.891 11.258 1 98.69 175 THR B CA 1
ATOM 2962 C C . THR B 1 175 ? -4.16 6.082 10.555 1 98.69 175 THR B C 1
ATOM 2964 O O . THR B 1 175 ? -3.012 6.43 10.836 1 98.69 175 THR B O 1
ATOM 2967 N N . LEU B 1 176 ? -4.832 6.742 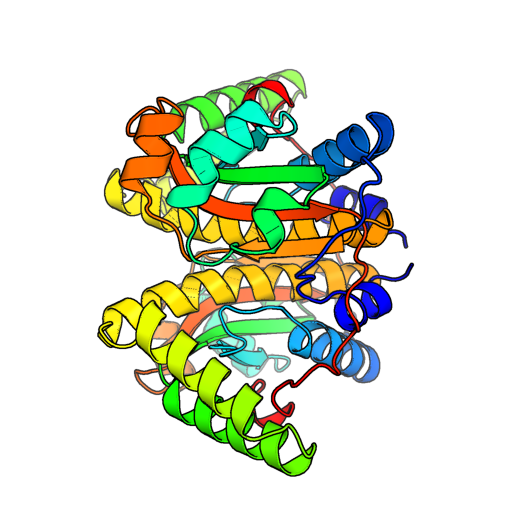9.594 1 98.75 176 LEU B N 1
ATOM 2968 C CA . LEU B 1 176 ? -4.402 7.945 8.891 1 98.75 176 LEU B CA 1
ATOM 2969 C C . LEU B 1 176 ? -5.574 8.891 8.664 1 98.75 176 LEU B C 1
ATOM 2971 O O . LEU B 1 176 ? -6.715 8.453 8.523 1 98.75 176 LEU B O 1
ATOM 2975 N N . ILE B 1 177 ? -5.246 10.133 8.648 1 98.75 177 ILE B N 1
ATOM 2976 C CA . ILE B 1 177 ? -6.176 11.156 8.18 1 98.75 177 ILE B CA 1
ATOM 2977 C C . ILE B 1 177 ? -5.621 11.82 6.922 1 98.75 177 ILE B C 1
ATOM 2979 O O . ILE B 1 177 ? -4.43 12.117 6.844 1 98.75 177 ILE B O 1
ATOM 2983 N N . ILE B 1 178 ? -6.469 11.953 5.887 1 98.81 178 ILE B N 1
ATOM 2984 C CA . ILE B 1 178 ? -6.102 12.672 4.672 1 98.81 178 ILE B CA 1
ATOM 2985 C C . ILE B 1 178 ? -7 13.891 4.5 1 98.81 178 ILE B C 1
ATOM 2987 O O . ILE B 1 178 ? -8.227 13.766 4.398 1 98.81 178 ILE B O 1
ATOM 2991 N N . THR B 1 179 ? -6.379 15.062 4.508 1 98.69 179 THR B N 1
ATOM 2992 C CA . THR B 1 179 ? -7.133 16.266 4.168 1 98.69 179 THR B CA 1
ATOM 2993 C C . THR B 1 179 ? -7.105 16.516 2.664 1 98.69 179 THR B C 1
ATOM 2995 O O . THR B 1 179 ? -6.086 16.281 2.01 1 98.69 179 THR B O 1
ATOM 2998 N N . LEU B 1 180 ? -8.219 16.938 2.133 1 98.75 180 LEU B N 1
ATOM 2999 C CA . LEU B 1 180 ? -8.398 17.203 0.709 1 98.75 180 LEU B CA 1
ATOM 3000 C C . LEU B 1 180 ? -8.859 18.641 0.479 1 98.75 180 LEU B C 1
ATOM 3002 O O . LEU B 1 180 ? -9.703 19.141 1.221 1 98.75 180 LEU B O 1
ATOM 3006 N N . GLY B 1 181 ? -8.352 19.219 -0.506 1 98.5 181 GLY B N 1
ATOM 3007 C CA . GLY B 1 181 ? -8.75 20.562 -0.899 1 98.5 181 GLY B CA 1
ATOM 3008 C C . GLY B 1 181 ? -7.898 21.141 -2.023 1 98.5 181 GLY B C 1
ATOM 3009 O O . GLY B 1 181 ? -7.168 20.391 -2.689 1 98.5 181 GLY B O 1
ATOM 3010 N N . TYR B 1 182 ? -8.086 22.344 -2.318 1 98.31 182 TYR B N 1
ATOM 3011 C CA . TYR B 1 182 ? -7.301 23.062 -3.318 1 98.31 182 TYR B CA 1
ATOM 3012 C C . TYR B 1 182 ? -6.266 23.969 -2.658 1 98.31 182 TYR B C 1
ATOM 3014 O O . TYR B 1 182 ? -6.613 24.953 -2.021 1 98.31 182 TYR B O 1
ATOM 3022 N N . ALA B 1 183 ? -5.008 23.578 -2.861 1 97.5 183 ALA B N 1
ATOM 3023 C CA . ALA B 1 183 ? -3.9 24.188 -2.119 1 97.5 183 ALA B CA 1
ATOM 3024 C C . ALA B 1 183 ? -3.695 25.641 -2.521 1 97.5 183 ALA B C 1
ATOM 3026 O O . ALA B 1 183 ? -3.805 25.984 -3.699 1 97.5 183 ALA B O 1
ATOM 3027 N N . VAL B 1 184 ? -3.311 26.469 -1.48 1 96.44 184 VAL B N 1
ATOM 3028 C CA . VAL B 1 184 ? -2.959 27.875 -1.716 1 96.44 184 VAL B CA 1
ATOM 3029 C C . VAL B 1 184 ? -1.552 28.141 -1.189 1 96.44 184 VAL B C 1
ATOM 3031 O O . VAL B 1 184 ? -1.07 29.281 -1.251 1 96.44 184 VAL B O 1
ATOM 3034 N N . ASP B 1 185 ? -0.92 27.062 -0.712 1 91.5 185 ASP B N 1
ATOM 3035 C CA . ASP B 1 185 ? 0.447 27.219 -0.227 1 91.5 185 ASP B CA 1
ATOM 3036 C C . ASP B 1 185 ? 1.458 27.031 -1.354 1 91.5 185 ASP B C 1
ATOM 3038 O O . ASP B 1 185 ? 1.103 26.562 -2.438 1 91.5 185 ASP B O 1
ATOM 3042 N N . SER B 1 186 ? 2.594 27.547 -1.102 1 84.94 186 SER B N 1
ATOM 3043 C CA . SER B 1 186 ? 3.666 27.422 -2.082 1 84.94 186 SER B CA 1
ATOM 3044 C C . SER B 1 186 ? 4.305 26.047 -2.027 1 84.94 186 SER B C 1
ATOM 3046 O O . SER B 1 186 ? 4.469 25.469 -0.947 1 84.94 186 SER B O 1
ATOM 3048 N N . VAL B 1 187 ? 4.594 25.609 -3.301 1 79.25 187 VAL B N 1
ATOM 3049 C CA . VAL B 1 187 ? 5.227 24.297 -3.42 1 79.25 187 VAL B CA 1
ATOM 3050 C C . VAL B 1 187 ? 6.723 24.422 -3.141 1 79.25 187 VAL B C 1
ATOM 3052 O O . VAL B 1 187 ? 7.395 25.297 -3.684 1 79.25 187 VAL B O 1
ATOM 3055 N N . THR B 1 188 ? 7.133 23.625 -2.09 1 75.12 188 THR B N 1
ATOM 3056 C CA . THR B 1 188 ? 8.57 23.531 -1.875 1 75.12 188 THR B CA 1
ATOM 3057 C C . THR B 1 188 ? 9.156 22.328 -2.617 1 75.12 188 THR B C 1
ATOM 3059 O O . THR B 1 188 ? 8.492 21.297 -2.752 1 75.12 188 THR B O 1
ATOM 3062 N N . PRO B 1 189 ? 10.32 22.625 -3.145 1 76.88 189 PRO B N 1
ATOM 3063 C CA . PRO B 1 189 ? 10.938 21.5 -3.846 1 76.88 189 PRO B CA 1
ATOM 3064 C C . PRO B 1 189 ? 11.062 20.266 -2.971 1 76.88 189 PRO B C 1
ATOM 3066 O O . PRO B 1 189 ? 11.305 20.375 -1.767 1 76.88 189 PRO B O 1
ATOM 3069 N N . LYS B 1 190 ? 10.828 19.047 -3.643 1 85.5 190 LYS B N 1
ATOM 3070 C CA . LYS B 1 190 ? 10.953 17.781 -2.922 1 85.5 190 LYS B CA 1
ATOM 3071 C C . LYS B 1 190 ? 12.414 17.469 -2.617 1 85.5 190 LYS B C 1
ATOM 3073 O O . LYS B 1 190 ? 13.289 17.688 -3.457 1 85.5 190 LYS B O 1
ATOM 3078 N N . ASP B 1 191 ? 12.633 17.141 -1.404 1 88.5 191 ASP B N 1
ATOM 3079 C CA . ASP B 1 191 ? 13.922 16.609 -0.97 1 88.5 191 ASP B CA 1
ATOM 3080 C C . ASP B 1 191 ? 13.875 15.086 -0.842 1 88.5 191 ASP B C 1
ATOM 3082 O O . ASP B 1 191 ? 13.273 14.555 0.093 1 88.5 191 ASP B O 1
ATOM 3086 N N . ARG B 1 192 ? 14.469 14.422 -1.839 1 94.5 192 ARG B N 1
ATOM 3087 C CA . ARG B 1 192 ? 14.469 12.961 -1.853 1 94.5 192 ARG B CA 1
ATOM 3088 C C . ARG B 1 192 ? 15.891 12.414 -1.794 1 94.5 192 ARG B C 1
ATOM 3090 O O . ARG B 1 192 ? 16.812 13.016 -2.328 1 94.5 192 ARG B O 1
ATOM 3097 N N . LEU B 1 193 ? 16 11.297 -1.159 1 96 193 LEU B N 1
ATOM 3098 C CA . LEU B 1 193 ? 17.281 10.625 -1.071 1 96 193 LEU B CA 1
ATOM 3099 C C . LEU B 1 193 ? 17.812 10.258 -2.459 1 96 193 LEU B C 1
ATOM 3101 O O . LEU B 1 193 ? 17.016 9.93 -3.354 1 96 193 LEU B O 1
ATOM 3105 N N . PRO B 1 194 ? 19.219 10.445 -2.643 1 94.19 194 PRO B N 1
ATOM 3106 C CA . PRO B 1 194 ? 19.766 9.945 -3.902 1 94.19 194 PRO B CA 1
ATOM 3107 C C . PRO B 1 194 ? 19.516 8.453 -4.102 1 94.19 194 PRO B C 1
ATOM 3109 O O . PRO B 1 194 ? 19.281 7.727 -3.133 1 94.19 194 PRO B O 1
ATOM 3112 N N . GLU B 1 195 ? 19.562 8.008 -5.336 1 95.06 195 GLU B N 1
ATOM 3113 C CA . GLU B 1 195 ? 19.219 6.633 -5.699 1 95.06 195 GLU B CA 1
ATOM 3114 C C . GLU B 1 195 ? 20.062 5.629 -4.926 1 95.06 195 GLU B C 1
ATOM 3116 O O . GLU B 1 195 ? 19.562 4.574 -4.516 1 95.06 195 GLU B O 1
ATOM 3121 N N . GLU B 1 196 ? 21.344 5.938 -4.648 1 94.69 196 GLU B N 1
ATOM 3122 C CA . GLU B 1 196 ? 22.281 4.996 -4.039 1 94.69 196 GLU B CA 1
ATOM 3123 C C . GLU B 1 196 ? 21.922 4.734 -2.576 1 94.69 196 GLU B C 1
ATOM 3125 O O . GLU B 1 196 ? 22.359 3.744 -1.99 1 94.69 196 GLU B O 1
ATOM 3130 N N . GLU B 1 197 ? 21.078 5.684 -1.98 1 95.88 197 GLU B N 1
ATOM 3131 C CA . GLU B 1 197 ? 20.641 5.508 -0.597 1 95.88 197 GLU B CA 1
ATOM 3132 C C . GLU B 1 197 ? 19.391 4.629 -0.515 1 95.88 197 GLU B C 1
ATOM 3134 O O . GLU B 1 197 ? 19.031 4.164 0.565 1 95.88 197 GLU B O 1
ATOM 3139 N N . ILE B 1 198 ? 18.781 4.414 -1.65 1 97.5 198 ILE B N 1
ATOM 3140 C CA . ILE B 1 198 ? 17.484 3.73 -1.643 1 97.5 198 ILE B CA 1
ATOM 3141 C C . ILE B 1 198 ? 17.641 2.354 -2.287 1 97.5 198 ILE B C 1
ATOM 3143 O O . ILE B 1 198 ? 17.125 1.359 -1.76 1 97.5 198 ILE B O 1
ATOM 3147 N N . PHE B 1 199 ? 18.328 2.334 -3.375 1 97.88 199 PHE B N 1
ATOM 3148 C CA . PHE B 1 199 ? 18.359 1.108 -4.164 1 97.88 199 PHE B CA 1
ATOM 3149 C C . PHE B 1 199 ? 19.719 0.429 -4.039 1 97.88 199 PHE B C 1
ATOM 3151 O O . PHE B 1 199 ? 20.766 1.098 -4.027 1 97.88 199 PHE B O 1
ATOM 3158 N N . PHE B 1 200 ? 19.719 -0.822 -3.986 1 95.81 200 PHE B N 1
ATOM 3159 C CA . PHE B 1 200 ? 20.969 -1.579 -3.955 1 95.81 200 PHE B CA 1
ATOM 3160 C C . PHE B 1 200 ? 20.797 -2.938 -4.621 1 95.81 200 PHE B C 1
ATOM 3162 O O . PHE B 1 200 ? 19.672 -3.383 -4.852 1 95.81 200 PHE B O 1
#

Foldseek 3Di:
DDLVCLVQVADAFQAFAQDADDPVLVVQLVVLLQPFDADLRLLQKDKDKDQDQVLLVVFQVFFPQRVRQSNHFRIKIFIWGFLPSVVSLVVVLVVCVVVVPDVVVVVVSVVSCCVVPVPPDSVVSRVRSLVSSVSSVVSNQSSCVVSVKHKHKGQRGDFVSVCVSVVHDPRITGRIMMGIHHHPDDDDGDDDDPPVVPDD/DDLVCLVQPADAFQAFAQDADDPVLVVQLVVLLQPFDADLRLLQKDKDKDQDQVLLVVFQVFFPQRVRQSNHFRIKIFIWGFLPSVVSLVVVLVVCVVVVPDVVVVVVSVVSCCVVPVPPDSVVSRVRSLVSSVSSVVSNQSSCVVSVKHKHKGQRGDFVSVCVSVVHDPRITGRIMMGIHHHPDDDDGDDDDPPVVPDD

Secondary structure (DSSP, 8-state):
--HHHHHHH--B---B-SPPPPHHHHHHHHHHHHT---GGG---EEEEEE--HHHHHHHGGGBGGGTTHHHH-SEEEEEEEE--HHHHHHHHHHHHHHTT--HHHHHHHHHHHHHHHTT--HHHHHHHHHHHHHHHHHHHHHHHHHTT-EEEEE--B-HHHHHHHTT--TTEEEEEEEEEE-B-SPPPPP----HHHHB-/--HHHHHHH--B---B-SPPPPHHHHHHHHHHHHT---GGG---EEEEEE--HHHHHHHGGGBGGGTTHHHH-SEEEEEEEE--HHHHHHHHHHHHHHTT--HHHHHHHHHHHHHHHTT--HHHHHHHHHHHHHHHHHHHHHHHHHTT-EEEEE--B-HHHHHHHTT--TTEEEEEEEEEE-B-SPPPPP----HHHHB-

pLDDT: mean 95.55, std 3.83, range [74.62, 98.94]

Organism: Methanococcus maripaludis (strain DSM 14266 / JCM 13030 / NBRC 101832 / S2 / LL) (NCBI:txid267377)

InterPro domains:
  IPR000415 Nitroreductase-like [G3DSA:3.40.109.10] (2-199)
  IPR000415 Nitroreductase-like [SSF55469] (1-200)
  IPR029479 Nitroreductase [PF00881] (8-182)

Radius of gyration: 20.3 Å; Cα contacts (8 Å, |Δi|>4): 734; chains: 2; bounding box: 46×52×44 Å

Solvent-accessible surface area (backbone atoms only — not comparable to full-atom values): 20999 Å² total; per-residue (Å²): 105,46,50,68,55,49,38,66,68,57,58,75,43,54,32,34,38,86,55,68,79,52,69,66,61,50,51,52,40,51,55,34,37,50,44,41,72,36,78,90,64,42,58,33,40,35,31,39,66,45,63,51,65,67,60,45,60,69,47,44,86,42,30,71,60,32,74,53,26,58,82,30,30,31,35,34,38,40,36,16,13,24,42,58,45,64,65,40,47,50,52,50,51,52,49,40,54,74,70,65,52,55,64,69,59,52,50,49,51,52,50,50,47,42,72,76,51,59,83,59,52,67,72,53,37,35,55,54,13,41,30,40,43,30,26,29,47,38,36,40,51,54,39,31,45,64,72,71,30,38,30,25,82,33,68,46,50,43,50,69,58,52,31,58,76,66,65,51,55,91,49,44,39,66,60,39,34,34,33,30,24,39,59,71,58,81,86,69,83,85,85,58,74,58,65,79,73,36,45,86,106,46,51,67,57,49,38,67,68,57,59,77,43,54,32,35,38,86,55,66,76,50,68,66,61,51,52,53,39,50,54,33,37,50,43,41,72,37,79,90,63,41,58,36,40,34,32,39,66,43,65,50,66,66,59,46,60,68,48,44,87,43,31,71,58,33,72,54,26,56,81,29,29,33,33,33,38,40,37,17,13,24,40,59,46,64,65,39,46,52,52,51,51,52,50,38,54,76,69,66,51,55,64,68,58,51,51,50,51,51,49,51,47,43,72,75,51,59,82,60,52,67,71,52,36,36,55,54,14,39,31,40,43,29,26,30,47,36,36,43,49,54,39,31,46,64,73,71,29,38,32,27,83,32,71,44,51,44,50,67,58,51,33,58,74,67,65,51,55,91,46,45,39,66,59,40,34,36,33,28,23,40,60,72,59,82,86,69,83,86,85,57,73,58,64,79,72,35,44,87

Nearest PDB structures (foldseek):
  2b67-assembly2_C  TM=9.017E-01  e=8.429E-18  Streptococcus pneumoniae TIGR4
  3bem-assembly1_A  TM=8.945E-01  e=1.267E-16  Bacillus subtilis
  2hay-assembly1_A  TM=8.168E-01  e=6.287E-16  Streptococcus pyogenes serotype M1
  2hay-assembly2_C  TM=8.070E-01  e=1.238E-15  Streptococcus pyogenes serotype M1
  3gag-assembly2_D  TM=8.932E-01  e=1.818E-13  Streptococcus mutans